Protein AF-A0A386PRX1-F1 (afdb_monomer)

Foldseek 3Di:
DFDFDDDDDDFDWFFWLAKDKDFPQVVLVVWKWKKKWFFDDDPDPVPQDDPWPLVLCQPQFLKEWADDRGIIMIIHTPPSDDQVVVVVSVTPRTDMDTDGVVVCVVVVQRVVLRLLRSVLQVRDSPDPPPDGGYHSPRKFWAFFDDPVPLFKTWTWIWGDDLGTFTDIWMKGQDDDDDFWKWDDDPSGRHTDTDDDPPPPDSDIIGTDDPDPDDDFAFQAFLPFLSSRCRHVLVVSVVSLVSSCVSCVSGMHIDTDTHGCVQKGFGFFPFFLVLLVQLLLVVQAQHEEEEEEPPPDPLSVVLLVLLQVQCPVSRHNYHYYYDNDFDFDHYEYEDADQVVVPPDPDDRPLPPFALRTQYDYDHPVRSDFDPDRHCSVGVVSSLSSLSSQLSNCLSVQFHDCSAPPLLLADQQKKKKAKDWDDDPPDIWIKIWIWGADSRGGIDIDIDTDNDPCPPPHPSVVLCLLLLCHPVQVVQFGMWMAGPVRWTKTKGQPSMFTRFQSVLSSQLSQQAHQADWDFLVVVLVLLVVLLVVDVVCPVPPLSVQLSVVSVVDPDRIDGLNVSLVSSVVSVQDLVDPNVVSSQVSCVVVVHSHGSDSSCFDPVNCSSVVQQRGKMKGQDDPSDDPFHDRPNHTDDKGKMKMWWHFNDPTDDSTGSDTITIMMIITPDDHDDPVNVVSFSSQQNGCSQPHRTGHPGGPVSVSSVVSCSNCVVVVSVD

Mean predicted aligned error: 9.99 Å

Nearest PDB structures (foldseek):
  9ixm-assembly1_B  TM=7.695E-01  e=9.327E-42  Lacticaseibacillus
  8u3k-assembly1_E  TM=7.433E-01  e=4.257E-29  Vibrio cholerae
  9ezy-assembly1_B  TM=7.375E-01  e=3.653E-28  Vibrio cholerae
  9bgk-assembly1_E  TM=6.971E-01  e=5.855E-28  Vibrio cholerae
  8u0j-assembly1_A  TM=7.115E-01  e=1.014E-21  Vibrio cholerae

Solvent-accessible surface area (backbone atoms only — not comparable to full-atom values): 40000 Å² total; per-residue (Å²): 137,86,83,78,82,86,82,86,85,76,96,68,62,46,35,31,42,25,74,40,74,53,73,35,62,69,53,39,64,71,47,35,45,39,35,37,38,37,52,61,89,67,96,50,75,90,68,56,65,78,82,72,70,47,70,81,52,69,82,59,55,48,28,13,19,23,74,55,79,56,37,36,40,38,43,30,45,54,81,73,71,55,66,70,63,62,53,71,65,64,56,83,67,45,48,72,43,77,54,56,72,77,61,40,56,79,38,52,37,50,45,53,35,26,52,49,16,25,56,28,32,68,62,49,96,83,58,90,73,83,82,78,52,34,17,67,77,38,55,31,37,45,75,49,71,78,64,80,48,95,49,44,40,54,29,37,37,49,51,44,67,76,13,58,38,80,43,79,46,37,29,25,58,70,96,80,85,95,67,72,40,29,40,68,60,92,90,44,30,30,57,36,73,61,83,66,87,81,67,86,61,100,73,39,34,31,82,42,65,96,62,94,70,80,83,80,69,40,28,40,36,67,84,40,41,70,49,17,52,44,8,54,50,34,39,52,48,50,52,45,51,56,39,31,73,74,38,36,83,37,38,32,65,43,65,34,64,40,69,60,94,52,54,49,73,45,76,60,87,46,38,62,64,65,45,47,56,27,48,35,66,68,44,40,72,39,60,37,38,36,25,66,75,67,73,41,75,63,54,50,56,39,51,54,49,51,38,52,47,49,43,73,74,20,65,66,33,48,53,43,82,37,97,59,92,53,82,41,43,32,40,34,37,36,70,59,75,71,73,47,65,90,49,101,58,90,47,78,87,73,66,55,47,64,55,23,32,71,43,79,41,42,70,93,66,58,76,75,64,95,64,87,47,64,92,77,25,68,62,58,50,51,50,54,30,53,44,54,53,48,46,25,59,41,67,32,34,53,59,59,71,75,46,56,69,89,59,59,63,54,63,39,39,41,37,39,80,48,77,47,79,58,96,87,47,77,45,34,34,41,30,37,36,39,35,50,100,80,32,38,46,50,77,48,79,48,79,38,92,53,70,59,41,79,84,39,72,66,19,44,57,36,32,65,68,38,47,47,63,94,46,54,92,30,57,72,38,37,36,25,41,91,86,63,48,51,38,35,36,28,57,64,69,33,33,54,37,48,50,51,64,67,54,49,52,40,29,54,34,32,30,47,81,44,62,54,46,42,70,54,55,47,51,54,51,53,53,48,32,68,73,40,66,94,46,50,86,38,65,42,62,51,51,35,46,51,57,53,74,70,45,92,54,70,52,44,36,41,49,58,50,45,50,46,32,45,76,34,73,39,38,56,87,40,71,67,29,39,52,52,27,54,48,29,58,75,65,68,47,92,45,34,81,44,59,55,71,67,41,77,91,43,46,71,49,43,40,58,59,37,28,32,40,35,28,65,75,57,79,92,60,85,80,83,34,51,28,96,90,37,81,46,87,61,44,64,38,33,35,34,42,24,34,46,62,96,63,68,68,55,65,36,72,64,75,32,55,32,32,38,41,38,32,73,66,77,74,91,45,72,68,56,53,49,55,51,49,50,30,17,40,37,40,72,80,34,69,43,26,44,41,91,54,50,53,67,56,58,53,43,52,50,51,45,69,60,49,58,63,64,66,71,80,111

Organism: NCBI:txid2304606

Radius of gyration: 29.53 Å; Cα contacts (8 Å, |Δi|>4): 1294; chains: 1; bounding box: 78×73×78 Å

pLDDT: mean 83.69, std 13.01, range [26.78, 97.88]

Secondary structure (DSSP, 8-state):
-PPPP---S---PEEEEEEEEEE-HHHHHHHEEEEEEEEP--S-GGG-S----GGGGTT--SEEEEEETTEEEEEEETTS--HHHHHTT--TTEEEEE--HHHHHTTHHHHHHHHHHHHHTT--TT----S---BSS--EEEE-S----TTEEEEEEEEESSSEEEEEEEEEE---SSSPEEE--TT-SSPEEE--TT---S--EEES-SSSSPP---SEE-S-HHHHHTSHHHHHHHHHHHHHHHHTTTEEEEEEEE-GGGEEEE-----HHHHHHHHHHHHTT-EEEEEESS-SHHHHHHHHHHHHHHHHHSTT-EEEEESS--SEEEEEEE--HHHHTTSSS--GGG---SSEEEEEEEGGG----SSS-GGG-HHHHHHHHHHHHHHHHHTTB--TTTS-GGG--SS-EEEEEEEEEETTEEEEEEEEEEE-TT-BEEEEEEEES-TTSTTSHHHHHHHHTT--GGGGGGEEEEEE-TT--EEEEEEEEEEEE--HHHHHHHHHHT-TT---BHHHHHHHHHHHHHH-GGGTT-HHHHHHHHHHHT-SSSB--HHHHHHHHHHTT--TTSHHHHHHHHHHHHTT-S--S---TTSGGGGGGGGGGBSEEEES--TT----EEETTEEE--EEEEEEE-B--SS--SEES---EEEEEEESSSPP-HHHHHHHHHHH--TTTSTTB--SS-THHHHHHHHHHHHTTGGG--

Structure (mmCIF, N/CA/C/O backbone):
data_AF-A0A386PRX1-F1
#
_entry.id   AF-A0A386PRX1-F1
#
loop_
_atom_site.group_PDB
_atom_site.id
_atom_site.type_symbol
_atom_site.label_atom_id
_atom_site.label_alt_id
_atom_site.label_comp_id
_atom_site.label_asym_id
_atom_site.label_entity_id
_atom_site.label_seq_id
_atom_site.pdbx_PDB_ins_code
_atom_site.Cartn_x
_atom_site.Cartn_y
_atom_site.Cartn_z
_atom_site.occupancy
_atom_site.B_iso_or_equiv
_atom_site.auth_seq_id
_atom_site.auth_comp_id
_atom_site.auth_asym_id
_atom_site.auth_atom_id
_atom_site.pdbx_PDB_model_num
ATOM 1 N N . MET A 1 1 ? -17.691 20.159 11.567 1.00 26.78 1 MET A N 1
ATOM 2 C CA . MET A 1 1 ? -17.408 20.959 10.356 1.00 26.78 1 MET A CA 1
ATOM 3 C C . MET A 1 1 ? -16.081 20.479 9.799 1.00 26.78 1 MET A C 1
ATOM 5 O O . MET A 1 1 ? -15.096 20.571 10.514 1.00 26.78 1 MET A O 1
ATOM 9 N N . MET A 1 2 ? -16.077 19.868 8.612 1.00 35.28 2 MET A N 1
ATOM 10 C CA . MET A 1 2 ? -14.844 19.505 7.901 1.00 35.28 2 MET A CA 1
ATOM 11 C C . MET A 1 2 ? -14.415 20.704 7.053 1.00 35.28 2 MET A C 1
ATOM 13 O O . MET A 1 2 ? -15.234 21.223 6.299 1.00 35.28 2 MET A O 1
ATOM 17 N N . GLU A 1 3 ? -13.169 21.149 7.203 1.00 28.06 3 GLU A N 1
ATOM 18 C CA . GLU A 1 3 ? -12.577 22.191 6.360 1.00 28.06 3 GLU A CA 1
ATOM 19 C C . GLU A 1 3 ? -12.130 21.588 5.023 1.00 28.06 3 GLU A C 1
ATOM 21 O O . GLU A 1 3 ? -11.358 20.627 4.985 1.00 28.06 3 GLU A O 1
ATOM 26 N N . ILE A 1 4 ? -12.623 22.165 3.928 1.00 34.59 4 ILE A N 1
ATOM 27 C CA . ILE A 1 4 ? -12.108 21.947 2.576 1.00 34.59 4 ILE A CA 1
ATOM 28 C C . ILE A 1 4 ? -10.874 22.845 2.446 1.00 34.59 4 ILE A C 1
ATOM 30 O O . ILE A 1 4 ? -10.971 24.056 2.634 1.00 34.59 4 ILE A O 1
ATOM 34 N N . LEU A 1 5 ? -9.704 22.258 2.189 1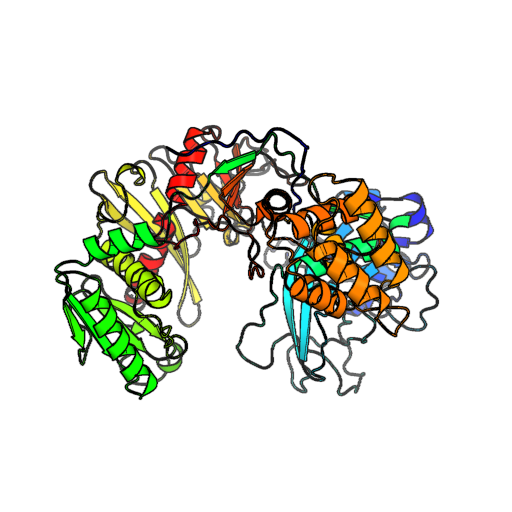.00 37.91 5 LEU A N 1
ATOM 35 C CA . LEU A 1 5 ? -8.481 23.027 1.957 1.00 37.91 5 LEU A CA 1
ATOM 36 C C . LEU A 1 5 ? -8.440 23.496 0.505 1.00 37.91 5 LEU A C 1
ATOM 38 O O . LEU A 1 5 ? -8.370 22.676 -0.407 1.00 37.91 5 LEU A O 1
ATOM 42 N N . ASP A 1 6 ? -8.419 24.811 0.322 1.00 35.78 6 ASP A N 1
ATOM 43 C CA . ASP A 1 6 ? -8.063 25.450 -0.939 1.00 35.78 6 ASP A CA 1
ATOM 44 C C . ASP A 1 6 ? -6.532 25.392 -1.104 1.00 35.78 6 ASP A C 1
ATOM 46 O O . ASP A 1 6 ? -5.780 25.972 -0.312 1.00 35.78 6 ASP A O 1
ATOM 50 N N . THR A 1 7 ? -6.046 24.614 -2.074 1.00 36.72 7 THR A N 1
ATOM 51 C CA . THR A 1 7 ? -4.611 24.471 -2.362 1.00 36.72 7 THR A CA 1
ATOM 52 C C . THR A 1 7 ? -4.261 25.168 -3.667 1.00 36.72 7 THR A C 1
ATOM 54 O O . THR A 1 7 ? -4.159 24.532 -4.715 1.00 36.72 7 THR A O 1
ATOM 57 N N . SER A 1 8 ? -4.025 26.475 -3.603 1.00 34.06 8 SER A N 1
ATOM 58 C CA . SER A 1 8 ? -3.390 27.202 -4.699 1.00 34.06 8 SER A CA 1
ATOM 59 C C . SER A 1 8 ? -1.865 27.010 -4.691 1.00 34.06 8 SER A C 1
ATOM 61 O O . SER A 1 8 ? -1.222 27.243 -3.666 1.00 34.06 8 SER A O 1
ATOM 63 N N . GLN A 1 9 ? -1.326 26.736 -5.885 1.00 33.34 9 GLN A N 1
ATOM 64 C CA . GLN A 1 9 ? 0.065 26.846 -6.368 1.00 33.34 9 GLN A CA 1
ATOM 65 C C . GLN A 1 9 ? 0.903 25.553 -6.506 1.00 33.34 9 GLN A C 1
ATOM 67 O O . GLN A 1 9 ? 1.313 24.927 -5.535 1.00 33.34 9 GLN A O 1
ATOM 72 N N . LYS A 1 10 ? 1.239 25.304 -7.789 1.00 37.50 10 LYS A N 1
ATOM 73 C CA . LYS A 1 10 ? 1.918 24.184 -8.475 1.00 37.50 10 LYS A CA 1
ATOM 74 C C . LYS A 1 10 ? 1.057 22.935 -8.701 1.00 37.50 10 LYS A C 1
ATOM 76 O O . LYS A 1 10 ? 0.736 22.199 -7.777 1.00 37.50 10 LYS A O 1
ATOM 81 N N . GLU A 1 11 ? 0.732 22.696 -9.976 1.00 44.12 11 GLU A N 1
ATOM 82 C CA . GLU A 1 11 ? 0.120 21.465 -10.495 1.00 44.12 11 GLU A CA 1
ATOM 83 C C . GLU A 1 11 ? 1.028 20.269 -10.189 1.00 44.12 11 GLU A C 1
ATOM 85 O O . GLU A 1 11 ? 1.936 19.901 -10.928 1.00 44.12 11 GLU A O 1
ATOM 90 N N . SER A 1 12 ? 0.832 19.696 -9.014 1.00 50.66 12 SER A N 1
ATOM 91 C CA . SER A 1 12 ? 1.494 18.482 -8.584 1.00 50.66 12 SER A CA 1
ATOM 92 C C . SER A 1 12 ? 0.599 17.309 -8.942 1.00 50.66 12 SER A C 1
ATOM 94 O O . SER A 1 12 ? -0.359 17.018 -8.222 1.00 50.66 12 SER A O 1
ATOM 96 N N . LEU A 1 13 ? 0.924 16.633 -10.037 1.00 64.31 13 LEU A N 1
ATOM 97 C CA . LEU A 1 13 ? 0.215 15.437 -10.467 1.00 64.31 13 LEU A CA 1
ATOM 98 C C . LEU A 1 13 ? 0.528 14.258 -9.529 1.00 64.31 13 LEU A C 1
ATOM 100 O O . LEU A 1 13 ? 1.659 14.095 -9.057 1.00 64.31 13 LEU A O 1
ATOM 104 N N . LYS A 1 14 ? -0.488 13.444 -9.224 1.00 77.00 14 LYS A N 1
ATOM 105 C CA . LYS A 1 14 ? -0.330 12.207 -8.441 1.00 77.00 14 LYS A CA 1
ATOM 106 C C . LYS A 1 14 ? -0.051 11.036 -9.366 1.00 77.00 14 LYS A C 1
ATOM 108 O O . LYS A 1 14 ? -0.708 10.903 -10.391 1.00 77.00 14 LYS A O 1
ATOM 113 N N . GLN A 1 15 ? 0.860 10.147 -8.989 1.00 87.38 15 GLN A N 1
ATOM 114 C CA . GLN A 1 15 ? 1.166 8.973 -9.803 1.00 87.38 15 GLN A CA 1
ATOM 115 C C . GLN A 1 15 ? 0.300 7.779 -9.397 1.00 87.38 15 GLN A C 1
ATOM 117 O O . GLN A 1 15 ? -0.017 7.586 -8.223 1.00 87.38 15 GLN A O 1
ATOM 122 N N . VAL A 1 16 ? -0.043 6.934 -10.364 1.00 90.38 16 VAL A N 1
ATOM 123 C CA . VAL A 1 16 ? -0.621 5.607 -10.117 1.00 90.38 16 VAL A CA 1
ATOM 124 C C . VAL A 1 16 ? 0.272 4.531 -10.704 1.00 90.38 16 VAL A C 1
ATOM 126 O O . VAL A 1 16 ? 1.013 4.766 -11.652 1.00 90.38 16 VAL A O 1
ATOM 129 N N . ASN A 1 17 ? 0.178 3.305 -10.194 1.00 90.88 17 ASN A N 1
ATOM 130 C CA . ASN A 1 17 ? 0.957 2.178 -10.719 1.00 90.88 17 ASN A CA 1
ATOM 131 C C . ASN A 1 17 ? 0.512 1.701 -12.120 1.00 90.88 17 ASN A C 1
ATOM 133 O O . ASN A 1 17 ? 0.857 0.592 -12.526 1.00 90.88 17 ASN A O 1
ATOM 137 N N . THR A 1 18 ? -0.258 2.487 -12.867 1.00 90.94 18 THR A N 1
ATOM 138 C CA . THR A 1 18 ? -0.569 2.221 -14.273 1.00 90.94 18 THR A CA 1
ATOM 139 C C . THR A 1 18 ? 0.564 2.774 -15.134 1.00 90.94 18 THR A C 1
ATOM 141 O O . THR A 1 18 ? 0.934 3.931 -14.998 1.00 90.94 18 THR A O 1
ATOM 144 N N . ILE A 1 19 ? 1.108 1.948 -16.026 1.00 90.88 19 ILE A N 1
ATOM 145 C CA . ILE A 1 19 ? 2.189 2.318 -16.939 1.00 90.88 19 ILE A CA 1
ATOM 146 C C . ILE A 1 19 ? 1.582 2.944 -18.180 1.00 90.88 19 ILE A C 1
ATOM 148 O O . ILE A 1 19 ? 0.677 2.326 -18.745 1.00 90.88 19 ILE A O 1
ATOM 152 N N . ASP A 1 20 ? 2.100 4.096 -18.592 1.00 91.00 20 ASP A N 1
ATOM 153 C CA . ASP A 1 20 ? 2.093 4.630 -19.949 1.00 91.00 20 ASP A CA 1
ATOM 154 C C . ASP A 1 20 ? 3.371 4.338 -20.716 1.00 91.00 20 ASP A C 1
ATOM 156 O O . ASP A 1 20 ? 4.402 4.053 -20.114 1.00 91.00 20 ASP A O 1
ATOM 160 N N . PHE A 1 21 ? 3.275 4.305 -22.045 1.00 92.75 21 PHE A N 1
ATOM 161 C CA . PHE A 1 21 ? 4.408 3.922 -22.870 1.00 92.75 21 PHE A CA 1
ATOM 162 C C . PHE A 1 21 ? 4.479 4.659 -24.204 1.00 92.75 21 PHE A C 1
ATOM 164 O O . PHE A 1 21 ? 3.464 4.905 -24.858 1.00 92.75 21 PHE A O 1
ATOM 171 N N . VAL A 1 22 ? 5.710 4.914 -24.642 1.00 94.81 22 VAL A N 1
ATOM 172 C CA . VAL A 1 22 ? 6.044 5.451 -25.967 1.00 94.81 22 VAL A CA 1
ATOM 173 C C . VAL A 1 22 ? 6.898 4.420 -26.694 1.00 94.81 22 VAL A C 1
ATOM 175 O O . VAL A 1 22 ? 7.862 3.917 -26.126 1.00 94.81 22 VAL A O 1
ATOM 178 N N . THR A 1 23 ? 6.545 4.062 -27.932 1.00 95.50 23 THR A N 1
ATOM 179 C CA . THR A 1 23 ? 7.269 3.040 -28.707 1.00 95.50 23 THR A CA 1
ATOM 180 C C . THR A 1 23 ? 7.968 3.617 -29.934 1.00 95.50 23 THR A C 1
ATOM 182 O O . THR A 1 23 ? 7.418 4.425 -30.680 1.00 95.50 23 THR A O 1
ATOM 185 N N . HIS A 1 24 ? 9.160 3.098 -30.208 1.00 96.56 24 HIS A N 1
ATOM 186 C CA . HIS A 1 24 ? 9.960 3.367 -31.397 1.00 96.56 24 HIS A CA 1
ATOM 187 C C . HIS A 1 24 ? 9.789 2.218 -32.404 1.00 96.56 24 HIS A C 1
ATOM 189 O O . HIS A 1 24 ? 10.675 1.382 -32.599 1.00 96.56 24 HIS A O 1
ATOM 195 N N . ASP A 1 25 ? 8.619 2.158 -33.045 1.00 96.38 25 ASP A N 1
ATOM 196 C CA . ASP A 1 25 ? 8.165 0.990 -33.818 1.00 96.38 25 ASP A CA 1
ATOM 197 C C . ASP A 1 25 ? 9.151 0.521 -34.896 1.00 96.38 25 ASP A C 1
ATOM 199 O O . ASP A 1 25 ? 9.326 -0.679 -35.096 1.00 96.38 25 ASP A O 1
ATOM 203 N N . GLN A 1 26 ? 9.814 1.449 -35.594 1.00 95.94 26 GLN A N 1
ATOM 204 C CA . GLN A 1 26 ? 10.796 1.102 -36.628 1.00 95.94 26 GLN A CA 1
ATOM 205 C C . GLN A 1 26 ? 11.999 0.346 -36.052 1.00 95.94 26 GLN A C 1
ATOM 207 O O . GLN A 1 26 ? 12.446 -0.629 -36.651 1.00 95.94 26 GLN A O 1
ATOM 212 N N . LYS A 1 27 ? 12.490 0.760 -34.877 1.00 94.62 27 LYS A N 1
ATOM 213 C CA . LYS A 1 27 ? 13.593 0.088 -34.177 1.00 94.62 27 LYS A CA 1
ATOM 214 C C . LYS A 1 27 ? 13.175 -1.275 -33.644 1.00 94.62 27 LYS A C 1
ATOM 216 O O . LYS A 1 27 ? 13.957 -2.216 -33.688 1.00 94.62 27 LYS A O 1
ATOM 221 N N . ILE A 1 28 ? 11.935 -1.402 -33.175 1.00 95.62 28 ILE A N 1
ATOM 222 C CA . ILE A 1 28 ? 11.399 -2.701 -32.759 1.00 95.62 28 ILE A CA 1
ATOM 223 C C . ILE A 1 28 ? 11.360 -3.655 -33.960 1.00 95.62 28 ILE A C 1
ATOM 225 O O . ILE A 1 28 ? 11.894 -4.754 -33.871 1.00 95.62 28 ILE A O 1
ATOM 229 N N . ARG A 1 29 ? 10.816 -3.220 -35.106 1.00 95.12 29 ARG A N 1
ATOM 230 C CA . ARG A 1 29 ? 10.740 -4.037 -36.335 1.00 95.12 29 ARG A CA 1
ATOM 231 C C . ARG A 1 29 ? 12.104 -4.395 -36.928 1.00 95.12 29 ARG A C 1
ATOM 233 O O . ARG A 1 29 ? 12.223 -5.415 -37.614 1.00 95.12 29 ARG A O 1
ATOM 240 N N . SER A 1 30 ? 13.118 -3.546 -36.748 1.00 94.25 30 SER A N 1
ATOM 241 C CA . SER A 1 30 ? 14.468 -3.839 -37.242 1.00 94.25 30 SER A CA 1
ATOM 242 C C . SER A 1 30 ? 15.157 -4.919 -36.418 1.00 94.25 30 SER A C 1
ATOM 244 O O . SER A 1 30 ? 15.890 -5.725 -36.983 1.00 94.25 30 SER A O 1
ATOM 246 N N . ASP A 1 31 ? 14.886 -4.958 -35.114 1.00 93.56 31 ASP A N 1
ATOM 247 C CA . ASP A 1 31 ? 15.698 -5.720 -34.165 1.00 93.56 31 ASP A CA 1
ATOM 248 C C . ASP A 1 31 ? 14.980 -6.943 -33.577 1.00 93.56 31 ASP A C 1
ATOM 250 O O . ASP A 1 31 ? 15.647 -7.834 -33.045 1.00 93.56 31 ASP A O 1
ATOM 254 N N . PHE A 1 32 ? 13.650 -7.017 -33.685 1.00 94.75 32 PHE A N 1
ATOM 255 C CA . PHE A 1 32 ? 12.841 -8.087 -33.107 1.00 94.75 32 PHE A CA 1
ATOM 256 C C . PHE A 1 32 ? 11.775 -8.620 -34.067 1.00 94.75 32 PHE A C 1
ATOM 258 O O . PHE A 1 32 ? 11.186 -7.869 -34.846 1.00 94.75 32 PHE A O 1
ATOM 265 N N . ASP A 1 33 ? 11.486 -9.912 -33.921 1.00 95.31 33 ASP A N 1
ATOM 266 C CA . ASP A 1 33 ? 10.294 -10.569 -34.453 1.00 95.31 33 ASP A CA 1
ATOM 267 C C . ASP A 1 33 ? 9.308 -10.831 -33.297 1.00 95.31 33 ASP A C 1
ATOM 269 O O . ASP A 1 33 ? 9.717 -11.106 -32.160 1.00 95.31 33 ASP A O 1
ATOM 273 N N . ILE A 1 34 ? 8.002 -10.718 -33.565 1.00 96.25 34 ILE A N 1
ATOM 274 C CA . ILE A 1 34 ? 6.941 -10.907 -32.564 1.00 96.25 34 ILE A CA 1
ATOM 275 C C . ILE A 1 34 ? 5.933 -11.934 -33.081 1.00 96.25 34 ILE A C 1
ATOM 277 O O . ILE A 1 34 ? 5.417 -11.812 -34.192 1.00 96.25 34 ILE A O 1
ATOM 281 N N . PHE A 1 35 ? 5.615 -12.921 -32.246 1.00 96.38 35 PHE A N 1
ATOM 282 C CA . PHE A 1 35 ? 4.674 -13.994 -32.563 1.00 96.38 35 PHE A CA 1
ATOM 283 C C . PHE A 1 35 ? 3.557 -14.082 -31.520 1.00 96.38 35 PHE A C 1
ATOM 285 O O . PHE A 1 35 ? 3.784 -13.868 -30.326 1.00 96.38 35 PHE A O 1
ATOM 292 N N . GLU A 1 36 ? 2.355 -14.432 -31.969 1.00 94.94 36 GLU A N 1
ATOM 293 C CA . GLU A 1 36 ? 1.206 -14.765 -31.126 1.00 94.94 36 GLU A CA 1
ATOM 294 C C . GLU A 1 36 ? 0.857 -16.245 -31.301 1.00 94.94 36 GLU A C 1
ATOM 296 O O . GLU A 1 36 ? 0.616 -16.709 -32.413 1.00 94.94 36 GLU A O 1
ATOM 301 N N . PHE A 1 37 ? 0.785 -16.967 -30.186 1.00 93.44 37 PHE A N 1
ATOM 302 C CA . PHE A 1 37 ? 0.158 -18.276 -30.079 1.00 93.44 37 PHE A CA 1
ATOM 303 C C . PHE A 1 37 ? -1.243 -18.069 -29.520 1.00 93.44 37 PHE A C 1
ATOM 305 O O . PHE A 1 37 ? -1.423 -17.823 -28.322 1.00 93.44 37 PHE A O 1
ATOM 312 N N . LYS A 1 38 ? -2.244 -18.159 -30.384 1.00 90.44 38 LYS A N 1
ATOM 313 C CA . LYS A 1 38 ? -3.640 -17.928 -30.036 1.00 90.44 38 LYS A CA 1
ATOM 314 C C . LYS A 1 38 ? -4.355 -19.251 -29.835 1.00 90.44 38 LYS A C 1
ATOM 316 O O . LYS A 1 38 ? -4.357 -20.098 -30.724 1.00 90.44 38 LYS A O 1
ATOM 321 N N . LYS A 1 39 ? -4.982 -19.425 -28.675 1.00 86.25 39 LYS A N 1
ATOM 322 C CA . LYS A 1 39 ? -5.733 -20.641 -28.373 1.00 86.25 39 LYS A CA 1
ATOM 323 C C . LYS A 1 39 ? -6.981 -20.745 -29.252 1.00 86.25 39 LYS A C 1
ATOM 325 O O . LYS A 1 39 ? -7.748 -19.785 -29.374 1.00 86.25 39 LYS A O 1
ATOM 330 N N . ASN A 1 40 ? -7.225 -21.928 -29.800 1.00 80.81 40 ASN A N 1
ATOM 331 C CA . ASN A 1 40 ? -8.460 -22.262 -30.496 1.00 80.81 40 ASN A CA 1
ATOM 332 C C . ASN A 1 40 ? -9.641 -22.227 -29.510 1.00 80.81 40 ASN A C 1
ATOM 334 O O . ASN A 1 40 ? -9.536 -22.668 -28.363 1.00 80.81 40 ASN A O 1
ATOM 338 N N . LYS A 1 41 ? -10.790 -21.683 -29.933 1.00 65.44 41 LYS A N 1
ATOM 339 C CA . LYS A 1 41 ? -11.983 -21.608 -29.073 1.00 65.44 41 LYS A CA 1
ATOM 340 C C . LYS A 1 41 ? -12.517 -23.018 -28.784 1.00 65.44 41 LYS A C 1
ATOM 342 O O . LYS A 1 41 ? -13.072 -23.661 -29.669 1.00 65.44 41 LYS A O 1
ATOM 347 N N . SER A 1 42 ? -12.395 -23.466 -27.535 1.00 59.28 42 SER A N 1
ATOM 348 C CA . SER A 1 42 ? -13.039 -24.685 -27.027 1.00 59.28 42 SER A CA 1
ATOM 349 C C . SER A 1 42 ? -14.523 -24.429 -26.723 1.00 59.28 42 SER A C 1
ATOM 351 O O . SER A 1 42 ? -14.874 -23.360 -26.226 1.00 59.28 42 SER A O 1
ATOM 353 N N . LYS A 1 43 ? -15.402 -25.412 -26.980 1.00 51.53 43 LYS A N 1
ATOM 354 C CA . LYS A 1 43 ? -16.812 -25.385 -26.523 1.00 51.53 43 LYS A CA 1
ATOM 355 C C . LYS A 1 43 ? -16.947 -25.598 -25.006 1.00 51.53 43 LYS A C 1
ATOM 357 O O . LYS A 1 43 ? -17.978 -25.265 -24.432 1.00 51.53 43 LYS A O 1
ATOM 362 N N . ASP A 1 44 ? -15.917 -26.149 -24.370 1.00 50.22 44 ASP A N 1
ATOM 363 C CA . ASP A 1 44 ? -15.860 -26.438 -22.938 1.00 50.22 44 ASP A CA 1
ATOM 364 C C . ASP A 1 44 ? -15.139 -25.308 -22.185 1.00 50.22 44 ASP A C 1
ATOM 366 O O . ASP A 1 44 ? -13.934 -25.099 -22.377 1.00 50.22 44 ASP A O 1
ATOM 370 N N . LYS A 1 45 ? -15.882 -24.602 -21.317 1.00 52.19 45 LYS A N 1
ATOM 371 C CA . LYS A 1 45 ? -15.393 -23.482 -20.492 1.00 52.19 45 LYS A CA 1
ATOM 372 C C . LYS A 1 45 ? -14.309 -23.903 -19.492 1.00 52.19 45 LYS A C 1
ATOM 374 O O . LYS A 1 45 ? -13.451 -23.095 -19.152 1.00 52.19 45 LYS A O 1
ATOM 379 N N . SER A 1 46 ? -14.296 -25.161 -19.039 1.00 45.12 46 SER A N 1
ATOM 380 C CA . SER A 1 46 ? -13.285 -25.660 -18.089 1.00 45.12 46 SER A CA 1
ATOM 381 C C . SER A 1 46 ? -11.885 -25.765 -18.714 1.00 45.12 46 SER A C 1
ATOM 383 O O . SER A 1 46 ? -10.875 -25.698 -18.012 1.00 45.12 46 SER A O 1
ATOM 385 N N . LYS A 1 47 ? -11.819 -25.829 -20.051 1.00 49.66 47 LYS A N 1
ATOM 386 C CA . LYS A 1 47 ? -10.587 -25.816 -20.848 1.00 49.66 47 LYS A CA 1
ATOM 387 C C . LYS A 1 47 ? -10.170 -24.410 -21.294 1.00 49.66 47 LYS A C 1
ATOM 389 O O . LYS A 1 47 ? -9.264 -24.295 -22.112 1.00 49.66 47 LYS A O 1
ATOM 394 N N . GLU A 1 48 ? -10.774 -23.329 -20.796 1.00 51.56 48 GLU A N 1
ATOM 395 C CA . GLU A 1 48 ? -10.409 -21.957 -21.200 1.00 51.56 48 GLU A CA 1
ATOM 396 C C . GLU A 1 48 ? -9.067 -21.468 -20.629 1.00 51.56 48 GLU A C 1
ATOM 398 O O . GLU A 1 48 ? -8.487 -20.519 -21.154 1.00 51.56 48 GLU A O 1
ATOM 403 N N . TYR A 1 49 ? -8.518 -22.123 -19.603 1.00 57.47 49 TYR A N 1
ATOM 404 C CA . TYR A 1 49 ? -7.227 -21.736 -19.030 1.00 57.47 49 TYR A CA 1
ATOM 405 C C . TYR A 1 49 ? -6.060 -22.007 -19.999 1.00 57.47 49 TYR A C 1
ATOM 407 O O . TYR A 1 49 ? -6.030 -23.019 -20.710 1.00 57.47 49 TYR A O 1
ATOM 415 N N . ILE A 1 50 ? -5.074 -21.100 -20.034 1.00 60.56 50 ILE A N 1
ATOM 416 C CA . ILE A 1 50 ? -3.825 -21.296 -20.787 1.00 60.56 50 ILE A CA 1
ATOM 417 C C . ILE A 1 50 ? -3.046 -22.434 -20.126 1.00 60.56 50 ILE A C 1
ATOM 419 O O . ILE A 1 50 ? -2.439 -22.247 -19.075 1.00 60.56 50 ILE A O 1
ATOM 423 N N . ASN A 1 51 ? -3.050 -23.600 -20.767 1.00 71.25 51 ASN A N 1
ATOM 424 C CA . ASN A 1 51 ? -2.140 -24.705 -20.481 1.00 71.25 51 ASN A CA 1
ATOM 425 C C . ASN A 1 51 ? -1.128 -24.810 -21.627 1.00 71.25 51 ASN A C 1
ATOM 427 O O . ASN A 1 51 ? -1.154 -25.752 -22.409 1.00 71.25 51 ASN A O 1
ATOM 431 N N . PHE A 1 52 ? -0.348 -23.748 -21.821 1.00 78.38 52 PHE A N 1
ATOM 432 C CA . PHE A 1 52 ? 0.629 -23.685 -22.903 1.00 78.38 52 PHE A CA 1
ATOM 433 C C . PHE A 1 52 ? 1.881 -24.494 -22.519 1.00 78.38 52 PHE A C 1
ATOM 435 O O . PHE A 1 52 ? 2.428 -24.241 -21.439 1.00 78.38 52 PHE A O 1
ATOM 442 N N . PRO A 1 53 ? 2.349 -25.433 -23.362 1.00 82.00 53 PRO A N 1
ATOM 443 C CA . PRO A 1 53 ? 3.525 -26.254 -23.081 1.00 82.00 53 PRO A CA 1
ATOM 444 C C . PRO A 1 53 ? 4.806 -25.446 -23.334 1.00 82.00 53 PRO A C 1
ATOM 446 O O . PRO A 1 53 ? 5.468 -25.579 -24.364 1.00 82.00 53 PRO A O 1
ATOM 449 N N . PHE A 1 54 ? 5.142 -24.552 -22.401 1.00 81.69 54 PHE A N 1
ATOM 450 C CA . PHE A 1 54 ? 6.300 -23.652 -22.496 1.00 81.69 54 PHE A CA 1
ATOM 451 C C . PHE A 1 54 ? 7.634 -24.388 -22.711 1.00 81.69 54 PHE A C 1
ATOM 453 O O . PHE A 1 54 ? 8.570 -23.808 -23.261 1.00 81.69 54 PHE A O 1
ATOM 460 N N . GLU A 1 55 ? 7.729 -25.661 -22.330 1.00 78.19 55 GLU A N 1
ATOM 461 C CA . GLU A 1 55 ? 8.857 -26.547 -22.621 1.00 78.19 55 GLU A CA 1
ATOM 462 C C . GLU A 1 55 ? 9.167 -26.664 -24.122 1.00 78.19 55 GLU A C 1
ATOM 464 O O . GLU A 1 55 ? 10.344 -26.759 -24.481 1.00 78.19 55 GLU A O 1
ATOM 469 N N . LYS A 1 56 ? 8.160 -26.556 -25.002 1.00 85.25 56 LYS A N 1
ATOM 470 C CA . LYS A 1 56 ? 8.350 -26.578 -26.463 1.00 85.25 56 LYS A CA 1
ATOM 471 C C . LYS A 1 56 ? 9.135 -25.366 -26.980 1.00 85.25 56 LYS A C 1
ATOM 473 O O . LYS A 1 56 ? 9.713 -25.430 -28.056 1.00 85.25 56 LYS A O 1
ATOM 478 N N . LEU A 1 57 ? 9.206 -24.277 -26.208 1.00 85.75 57 LEU A N 1
ATOM 479 C CA . LEU A 1 57 ? 9.980 -23.078 -26.552 1.00 85.75 57 LEU A CA 1
ATOM 480 C C . LEU A 1 57 ? 11.389 -23.071 -25.934 1.00 85.75 57 LEU A C 1
ATOM 482 O O . LEU A 1 57 ? 12.134 -22.113 -26.124 1.00 85.75 57 LEU A O 1
ATOM 486 N N . SER A 1 58 ? 11.777 -24.107 -25.183 1.00 78.75 58 SER A N 1
ATOM 487 C CA . SER A 1 58 ? 13.015 -24.107 -24.382 1.00 78.75 58 SER A CA 1
ATOM 488 C C . SER A 1 58 ? 14.317 -24.014 -25.197 1.00 78.75 58 SER A C 1
ATOM 490 O O . SER A 1 58 ? 15.346 -23.542 -24.688 1.00 78.75 58 SER A O 1
ATOM 492 N N . GLU A 1 59 ? 14.275 -24.416 -26.469 1.00 81.12 59 GLU A N 1
ATOM 493 C CA . GLU A 1 59 ? 15.402 -24.330 -27.404 1.00 81.12 59 GLU A CA 1
ATOM 494 C C . GLU A 1 59 ? 15.585 -22.922 -27.988 1.00 81.12 59 GLU A C 1
ATOM 496 O O . GLU A 1 59 ? 16.700 -22.546 -28.355 1.00 81.12 59 GLU A O 1
ATOM 501 N N . ILE A 1 60 ? 14.532 -22.098 -27.988 1.00 84.31 60 ILE A N 1
ATOM 502 C CA . ILE A 1 60 ? 14.574 -20.736 -28.521 1.00 84.31 60 ILE A CA 1
ATOM 503 C C . ILE A 1 60 ? 15.317 -19.845 -27.528 1.00 84.31 60 ILE A C 1
ATOM 505 O O . ILE A 1 60 ? 14.859 -19.599 -26.411 1.00 84.31 60 ILE A O 1
ATOM 509 N N . LYS A 1 61 ? 16.489 -19.353 -27.932 1.00 82.12 61 LYS A N 1
ATOM 510 C CA . LYS A 1 61 ? 17.294 -18.429 -27.121 1.00 82.12 61 LYS A CA 1
ATOM 511 C C . LYS A 1 61 ? 16.959 -16.973 -27.441 1.00 82.12 61 LYS A C 1
ATOM 513 O O . LYS A 1 61 ? 16.265 -16.698 -28.409 1.00 82.12 61 LYS A O 1
ATOM 518 N N . LYS A 1 62 ? 17.458 -16.025 -26.636 1.00 84.19 62 LYS A N 1
ATOM 519 C CA . LYS A 1 62 ? 17.266 -14.575 -26.843 1.00 84.19 62 LYS A CA 1
ATOM 520 C C . LYS A 1 62 ? 15.798 -14.184 -27.075 1.00 84.19 62 LYS A C 1
ATOM 522 O O . LYS A 1 62 ? 15.502 -13.313 -27.894 1.00 84.19 62 LYS A O 1
ATOM 527 N N . CYS A 1 63 ? 14.895 -14.836 -26.350 1.00 87.56 63 CYS A N 1
ATOM 528 C CA . CYS A 1 63 ? 13.474 -14.555 -26.410 1.00 87.56 63 CYS A CA 1
ATOM 529 C C . CYS A 1 63 ? 12.880 -14.260 -25.030 1.00 87.56 63 CYS A C 1
ATOM 531 O O . CYS A 1 63 ? 13.421 -14.645 -23.988 1.00 87.56 63 CYS A O 1
ATOM 533 N N . ALA A 1 64 ? 11.746 -13.576 -25.031 1.00 89.56 64 ALA A N 1
ATOM 534 C CA . ALA A 1 64 ? 10.894 -13.421 -23.868 1.00 89.56 64 ALA A CA 1
ATOM 535 C C . ALA A 1 64 ? 9.452 -13.743 -24.253 1.00 89.56 64 ALA A C 1
ATOM 537 O O . ALA A 1 64 ? 9.026 -13.467 -25.374 1.00 89.56 64 ALA A O 1
ATOM 538 N N . VAL A 1 65 ? 8.699 -14.311 -23.317 1.00 90.44 65 VAL A N 1
ATOM 539 C CA . VAL A 1 65 ? 7.279 -14.601 -23.491 1.00 90.44 65 VAL A CA 1
ATOM 540 C C . VAL A 1 65 ? 6.442 -13.861 -22.469 1.00 90.44 65 VAL A C 1
ATOM 542 O O . VAL A 1 65 ? 6.905 -13.460 -21.401 1.00 90.44 65 VAL A O 1
ATOM 545 N N . THR A 1 66 ? 5.165 -13.716 -22.770 1.00 90.06 66 THR A N 1
ATOM 546 C CA . THR A 1 66 ? 4.141 -13.421 -21.777 1.00 90.06 66 THR A CA 1
ATOM 547 C C . THR A 1 66 ? 2.845 -14.092 -22.187 1.00 90.06 66 THR A C 1
ATOM 549 O O . THR A 1 66 ? 2.629 -14.390 -23.359 1.00 90.06 66 THR A O 1
ATOM 552 N N . ASN A 1 67 ? 1.960 -14.324 -21.230 1.00 85.94 67 ASN A N 1
ATOM 553 C CA . ASN A 1 67 ? 0.670 -14.933 -21.484 1.00 85.94 67 ASN A CA 1
ATOM 554 C C . ASN A 1 67 ? -0.450 -14.106 -20.853 1.00 85.94 67 ASN A C 1
ATOM 556 O O . ASN A 1 67 ? -0.396 -13.740 -19.674 1.00 85.94 67 ASN A O 1
ATOM 560 N N . GLN A 1 68 ? -1.490 -13.833 -21.638 1.00 75.44 68 GLN A N 1
ATOM 561 C CA . GLN A 1 68 ? -2.701 -13.168 -21.169 1.00 75.44 68 GLN A CA 1
ATOM 562 C C . GLN A 1 68 ? -3.938 -13.737 -21.853 1.00 75.44 68 GLN A C 1
ATOM 564 O O . GLN A 1 68 ? -4.015 -13.823 -23.076 1.00 75.44 68 GLN A O 1
ATOM 569 N N . TYR A 1 69 ? -4.946 -14.060 -21.042 1.00 69.50 69 TYR A N 1
ATOM 570 C CA . TYR A 1 69 ? -6.235 -14.596 -21.482 1.00 69.50 69 TYR A CA 1
ATOM 571 C C . TYR A 1 69 ? -6.135 -15.885 -22.298 1.00 69.50 69 TYR A C 1
ATOM 573 O O . TYR A 1 69 ? -6.046 -16.941 -21.692 1.00 69.50 69 TYR A O 1
ATOM 581 N N . PHE A 1 70 ? -6.170 -15.798 -23.631 1.00 75.12 70 PHE A N 1
ATOM 582 C CA . PHE A 1 70 ? -6.135 -16.922 -24.574 1.00 75.12 70 PHE A CA 1
ATOM 583 C C . PHE A 1 70 ? -4.906 -16.883 -25.489 1.00 75.12 70 PHE A C 1
ATOM 585 O O . PHE A 1 70 ? -4.805 -17.702 -26.398 1.00 75.12 70 PHE A O 1
ATOM 592 N N . SER A 1 71 ? -3.990 -15.938 -25.266 1.00 87.75 71 SER A N 1
ATOM 593 C CA . SER A 1 71 ? -2.840 -15.720 -26.137 1.00 87.75 71 SER A CA 1
ATOM 594 C C . SER A 1 71 ? -1.535 -15.779 -25.351 1.00 87.75 71 SER A C 1
ATOM 596 O O . SER A 1 71 ? -1.430 -15.255 -24.233 1.00 87.75 71 SER A O 1
ATOM 598 N N . VAL A 1 72 ? -0.530 -16.404 -25.956 1.00 91.44 72 VAL A N 1
ATOM 599 C CA . VAL A 1 72 ? 0.872 -16.328 -25.537 1.00 91.44 72 VAL A CA 1
ATOM 600 C C . VAL A 1 72 ? 1.618 -15.518 -26.586 1.00 91.44 72 VAL A C 1
ATOM 602 O O . VAL A 1 72 ? 1.550 -15.823 -27.770 1.00 91.44 72 VAL A O 1
ATOM 605 N N . PHE A 1 73 ? 2.308 -14.472 -26.155 1.00 93.62 73 PHE A N 1
ATOM 606 C CA . PHE A 1 73 ? 3.106 -13.615 -27.021 1.00 93.62 73 PHE A CA 1
ATOM 607 C C . PHE A 1 73 ? 4.581 -13.917 -26.800 1.00 93.62 73 PHE A C 1
ATOM 609 O O . PHE A 1 73 ? 5.017 -14.049 -25.655 1.00 93.62 73 PHE A O 1
ATOM 616 N N . LEU A 1 74 ? 5.334 -14.003 -27.889 1.00 94.19 74 LEU A N 1
ATOM 617 C CA . LEU A 1 74 ? 6.774 -14.237 -27.920 1.00 94.19 74 LEU A CA 1
ATOM 618 C C . LEU A 1 74 ? 7.428 -13.049 -28.630 1.00 94.19 74 LEU A C 1
ATOM 620 O O . LEU A 1 74 ? 7.062 -12.744 -29.761 1.00 94.19 74 LEU A O 1
ATOM 624 N N . ILE A 1 75 ? 8.396 -12.402 -27.981 1.00 93.75 75 ILE A N 1
ATOM 625 C CA . ILE A 1 75 ? 9.332 -11.476 -28.627 1.00 93.75 75 ILE A CA 1
ATOM 626 C C . ILE A 1 75 ? 10.691 -12.153 -28.701 1.00 93.75 75 ILE A C 1
ATOM 628 O O . ILE A 1 75 ? 11.148 -12.774 -27.736 1.00 93.75 75 ILE A O 1
ATOM 632 N N . VAL A 1 76 ? 11.349 -12.035 -29.842 1.00 92.38 76 VAL A N 1
ATOM 633 C CA . VAL A 1 76 ? 12.649 -12.655 -30.067 1.00 92.38 76 VAL A CA 1
ATOM 634 C C . VAL A 1 76 ? 13.524 -11.730 -30.893 1.00 92.38 76 VAL A C 1
ATOM 636 O O . VAL A 1 76 ? 13.028 -10.992 -31.740 1.00 92.38 76 VAL A O 1
ATOM 639 N N . VAL A 1 77 ? 14.831 -11.737 -30.626 1.00 90.88 77 VAL A N 1
ATOM 640 C CA . VAL A 1 77 ? 15.791 -11.017 -31.473 1.00 90.88 77 VAL A CA 1
ATOM 641 C C . VAL A 1 77 ? 15.670 -11.521 -32.910 1.00 90.88 77 VAL A C 1
ATOM 643 O O . VAL A 1 77 ? 15.604 -12.730 -33.148 1.00 90.88 77 VAL A O 1
ATOM 646 N N . LYS A 1 78 ? 15.645 -10.585 -33.856 1.00 90.94 78 LYS A N 1
ATOM 647 C CA . LYS A 1 78 ? 15.367 -10.867 -35.259 1.00 90.94 78 LYS A CA 1
ATOM 648 C C . LYS A 1 78 ? 16.283 -11.947 -35.831 1.00 90.94 78 LYS A C 1
ATOM 650 O O . LYS A 1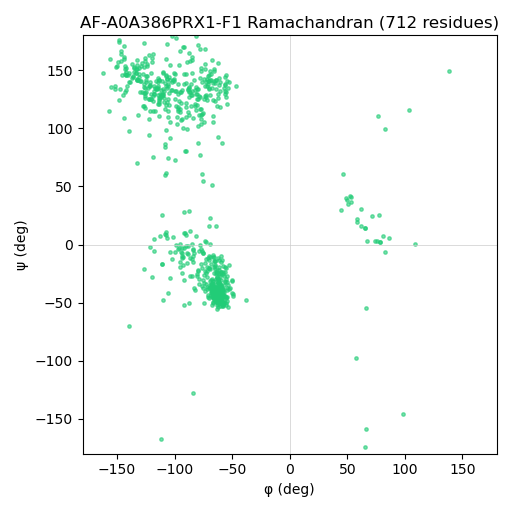 78 ? 17.498 -11.920 -35.617 1.00 90.94 78 LYS A O 1
ATOM 655 N N . GLY A 1 79 ? 15.691 -12.892 -36.558 1.00 87.25 79 GLY A N 1
ATOM 656 C CA . GLY A 1 79 ? 16.413 -13.979 -37.231 1.00 87.25 79 GLY A CA 1
ATOM 657 C C . GLY A 1 79 ? 16.848 -15.145 -36.334 1.00 87.25 79 GLY A C 1
ATOM 658 O O . GLY A 1 79 ? 17.484 -16.074 -36.823 1.00 87.25 79 GLY A O 1
ATOM 659 N N . VAL A 1 80 ? 16.514 -15.139 -35.039 1.00 89.19 80 VAL A N 1
ATOM 660 C CA . VAL A 1 80 ? 16.779 -16.283 -34.143 1.00 89.19 80 VAL A CA 1
ATOM 661 C C . VAL A 1 80 ? 15.819 -17.450 -34.391 1.00 89.19 80 VAL A C 1
ATOM 663 O O . VAL A 1 80 ? 16.191 -18.606 -34.214 1.00 89.19 80 VAL A O 1
ATOM 666 N N . THR A 1 81 ? 14.580 -17.161 -34.775 1.00 92.62 81 THR A N 1
ATOM 667 C CA . THR A 1 81 ? 13.574 -18.154 -35.168 1.00 92.62 81 THR A CA 1
ATOM 668 C C . THR A 1 81 ? 12.655 -17.533 -36.220 1.00 92.62 81 THR A C 1
ATOM 670 O O . THR A 1 81 ? 12.792 -16.354 -36.544 1.00 92.62 81 THR A O 1
ATOM 673 N N . ASN A 1 82 ? 11.746 -18.319 -36.786 1.00 94.31 82 ASN A N 1
ATOM 674 C CA . ASN A 1 82 ? 10.803 -17.879 -37.806 1.00 94.31 82 ASN A CA 1
ATOM 675 C C . ASN A 1 82 ? 9.448 -18.574 -37.622 1.00 94.31 82 ASN A C 1
ATOM 677 O O . ASN A 1 82 ? 9.306 -19.490 -36.811 1.00 94.31 82 ASN A O 1
ATOM 681 N N . LEU A 1 83 ? 8.444 -18.116 -38.372 1.00 95.25 83 LEU A N 1
ATOM 682 C CA . LEU A 1 83 ? 7.085 -18.639 -38.267 1.00 95.25 83 LEU A CA 1
ATOM 683 C C . LEU A 1 83 ? 7.016 -20.141 -38.579 1.00 95.25 83 LEU A C 1
ATOM 685 O O . LEU A 1 83 ? 6.369 -20.869 -37.831 1.00 95.25 83 LEU A O 1
ATOM 689 N N . ASP A 1 84 ? 7.717 -20.596 -39.618 1.00 94.81 84 ASP A N 1
ATOM 690 C CA . ASP A 1 84 ? 7.693 -21.994 -40.066 1.00 94.81 84 ASP A CA 1
ATOM 691 C C . ASP A 1 84 ? 8.211 -22.944 -38.978 1.00 94.81 84 ASP A C 1
ATOM 693 O O . ASP A 1 84 ? 7.584 -23.959 -38.678 1.00 94.81 84 ASP A O 1
ATOM 697 N N . TYR A 1 85 ? 9.313 -22.578 -38.316 1.00 94.88 85 TYR A N 1
ATOM 698 C CA . TYR A 1 85 ? 9.850 -23.326 -37.181 1.00 94.88 85 TYR A CA 1
ATOM 699 C C . TYR A 1 85 ? 8.834 -23.413 -36.037 1.00 94.88 85 TYR A C 1
ATOM 701 O O . TYR A 1 85 ? 8.605 -24.492 -35.495 1.00 94.88 85 TYR A O 1
ATOM 709 N N . LEU A 1 86 ? 8.205 -22.290 -35.671 1.00 94.50 86 LEU A N 1
ATOM 710 C CA . LEU A 1 86 ? 7.244 -22.258 -34.564 1.00 94.50 86 LEU A CA 1
ATOM 711 C C . LEU A 1 86 ? 5.964 -23.038 -34.878 1.00 94.50 86 LEU A C 1
ATOM 713 O O . LEU A 1 86 ? 5.397 -23.656 -33.979 1.00 94.50 86 LEU A O 1
ATOM 717 N N . GLN A 1 87 ? 5.518 -23.030 -36.135 1.00 92.50 87 GLN A N 1
ATOM 718 C CA . GLN A 1 87 ? 4.401 -23.855 -36.596 1.00 92.50 87 GLN A CA 1
ATOM 719 C C . GLN A 1 87 ? 4.761 -25.347 -36.566 1.00 92.50 87 GLN A C 1
ATOM 721 O O . GLN A 1 87 ? 3.940 -26.156 -36.138 1.00 92.50 87 GLN A O 1
ATOM 726 N N . GLY A 1 88 ? 6.006 -25.697 -36.905 1.00 91.81 88 GLY A N 1
ATOM 727 C CA . GLY A 1 88 ? 6.535 -27.061 -36.821 1.00 91.81 88 GLY A CA 1
ATOM 728 C C . GLY A 1 88 ? 6.669 -27.628 -35.400 1.00 91.81 88 GLY A C 1
ATOM 729 O O . GLY A 1 88 ? 6.881 -28.827 -35.251 1.00 91.81 88 GLY A O 1
ATOM 730 N N . LEU A 1 89 ? 6.515 -26.815 -34.345 1.00 89.31 89 LEU A N 1
ATOM 731 C CA . LEU A 1 89 ? 6.461 -27.310 -32.959 1.00 89.31 89 LEU A CA 1
ATOM 732 C C . LEU A 1 89 ? 5.141 -28.028 -32.624 1.00 89.31 89 LEU A C 1
ATOM 734 O O . LEU A 1 89 ? 5.052 -28.648 -31.557 1.00 89.31 89 LEU A O 1
ATOM 738 N N . GLU A 1 90 ? 4.123 -27.906 -33.487 1.00 82.81 90 GLU A N 1
ATOM 739 C CA . GLU A 1 90 ? 2.808 -28.555 -33.370 1.00 82.81 90 GLU A CA 1
ATOM 740 C C . GLU A 1 90 ? 2.224 -28.422 -31.954 1.00 82.81 90 GLU A C 1
ATOM 742 O O . GLU A 1 90 ? 2.060 -29.385 -31.202 1.00 82.81 90 GLU A O 1
ATOM 747 N N . ILE A 1 91 ? 2.013 -27.183 -31.510 1.00 85.75 91 ILE A N 1
ATOM 748 C CA . ILE A 1 91 ? 1.466 -26.917 -30.177 1.00 85.75 91 ILE A CA 1
ATOM 749 C C . ILE A 1 91 ? -0.052 -27.123 -30.205 1.00 85.75 91 ILE A C 1
ATOM 751 O O . ILE A 1 91 ? -0.785 -26.243 -30.656 1.00 85.75 91 ILE A O 1
ATOM 755 N N . ASP A 1 92 ? -0.508 -28.272 -29.698 1.00 81.62 92 ASP A N 1
ATOM 756 C CA . ASP A 1 92 ? -1.927 -28.634 -29.605 1.00 81.62 92 ASP A CA 1
ATOM 757 C C . ASP A 1 92 ? -2.784 -27.489 -29.046 1.00 81.62 92 ASP A C 1
ATOM 759 O O . ASP A 1 92 ? -2.414 -26.840 -28.068 1.00 81.62 92 ASP A O 1
ATOM 763 N N . ASP A 1 93 ? -3.948 -27.260 -29.657 1.00 84.75 93 ASP A N 1
ATOM 764 C CA . ASP A 1 93 ? -4.905 -26.189 -29.340 1.00 84.75 93 ASP A CA 1
ATOM 765 C C . ASP A 1 93 ? -4.450 -24.742 -29.620 1.00 84.75 93 ASP A C 1
ATOM 767 O O . ASP A 1 93 ? -5.230 -23.825 -29.347 1.00 84.75 93 ASP A O 1
ATOM 771 N N . TYR A 1 94 ? -3.261 -24.492 -30.184 1.00 88.50 94 TYR A N 1
ATOM 772 C CA . TYR A 1 94 ? -2.794 -23.134 -30.503 1.00 88.50 94 TYR A CA 1
ATOM 773 C C . TYR A 1 94 ? -2.478 -22.939 -31.987 1.00 88.50 94 TYR A C 1
ATOM 775 O O . TYR A 1 94 ? -1.823 -23.755 -32.627 1.00 88.50 94 TYR A O 1
ATOM 783 N N . GLN A 1 95 ? -2.895 -21.790 -32.518 1.00 90.94 95 GLN A N 1
ATOM 784 C CA . GLN A 1 95 ? -2.479 -21.293 -33.825 1.00 90.94 95 GLN A CA 1
ATOM 785 C C . GLN A 1 95 ? -1.379 -20.244 -33.651 1.00 90.94 95 GLN A C 1
ATOM 787 O O . GLN A 1 95 ? -1.529 -19.325 -32.845 1.00 90.94 95 GLN A O 1
ATOM 792 N N . VAL A 1 96 ? -0.294 -20.367 -34.418 1.00 94.44 96 VAL A N 1
ATOM 793 C CA . VAL A 1 96 ? 0.839 -19.430 -34.378 1.00 94.44 96 VAL A CA 1
ATOM 794 C C . VAL A 1 96 ? 0.798 -18.48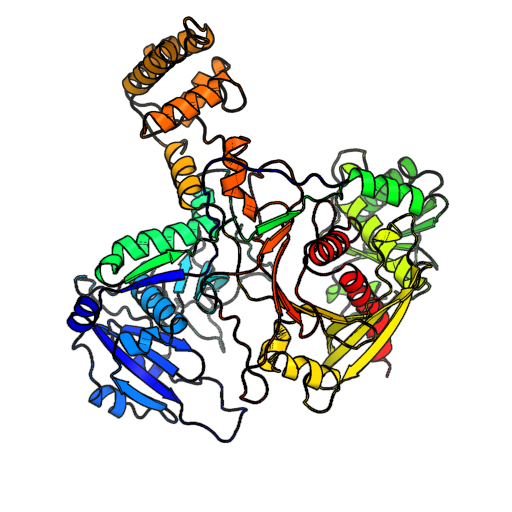6 -35.572 1.00 94.44 96 VAL A C 1
ATOM 796 O O . VAL A 1 96 ? 0.650 -18.930 -36.714 1.00 94.44 96 VAL A O 1
ATOM 799 N N . SER A 1 97 ? 0.978 -17.194 -35.315 1.00 94.94 97 SER A N 1
ATOM 800 C CA . SER A 1 97 ? 1.102 -16.157 -36.342 1.00 94.94 97 SER A CA 1
ATOM 801 C C . SER A 1 97 ? 2.170 -15.130 -35.979 1.00 94.94 97 SER A C 1
ATOM 803 O O . SER A 1 97 ? 2.343 -14.795 -34.808 1.00 94.94 97 SER A O 1
ATOM 805 N N . SER A 1 98 ? 2.848 -14.583 -36.989 1.00 96.06 98 SER A N 1
ATOM 806 C CA . SER A 1 98 ? 3.637 -13.357 -36.829 1.00 96.06 98 SER A CA 1
ATOM 807 C C . SER A 1 98 ? 2.691 -12.170 -36.650 1.00 96.06 98 SER A C 1
ATOM 809 O O . SER A 1 98 ? 1.691 -12.079 -37.362 1.00 96.06 98 SER A O 1
ATOM 811 N N . ILE A 1 99 ? 3.010 -11.258 -35.735 1.00 95.50 99 ILE A N 1
ATOM 812 C CA . ILE A 1 99 ? 2.221 -10.042 -35.495 1.00 95.50 99 ILE A CA 1
ATOM 813 C C . ILE A 1 99 ? 3.103 -8.794 -35.530 1.00 95.50 99 ILE A C 1
ATOM 815 O O . ILE A 1 99 ? 4.307 -8.859 -35.285 1.00 95.50 99 ILE A O 1
ATOM 819 N N . ASP A 1 100 ? 2.492 -7.645 -35.808 1.00 94.12 100 ASP A N 1
ATOM 820 C CA . ASP A 1 100 ? 3.170 -6.353 -35.742 1.00 94.12 100 ASP A CA 1
ATOM 821 C C . ASP A 1 100 ? 3.074 -5.731 -34.337 1.00 94.12 100 ASP A C 1
ATOM 823 O O . ASP A 1 100 ? 2.146 -6.000 -33.565 1.00 94.12 100 ASP A O 1
ATOM 827 N N . ILE A 1 101 ? 4.002 -4.826 -34.011 1.00 94.50 101 ILE A N 1
ATOM 828 C CA . ILE A 1 101 ? 3.970 -4.069 -32.753 1.00 94.50 101 ILE A CA 1
ATOM 829 C C . ILE A 1 101 ? 2.654 -3.293 -32.568 1.00 94.50 101 ILE A C 1
ATOM 831 O O . ILE A 1 101 ? 2.167 -3.176 -31.443 1.00 94.50 101 ILE A O 1
ATOM 835 N N . ASN A 1 102 ? 2.026 -2.816 -33.646 1.00 93.94 102 ASN A N 1
ATOM 836 C CA . ASN A 1 102 ? 0.741 -2.117 -33.574 1.00 93.94 102 ASN A CA 1
ATOM 837 C C . ASN A 1 102 ? -0.414 -3.020 -33.131 1.00 93.94 102 ASN A C 1
ATOM 839 O O . ASN A 1 102 ? -1.329 -2.550 -32.450 1.00 93.94 102 ASN A O 1
ATOM 843 N N . ASP A 1 103 ? -0.370 -4.310 -33.458 1.00 92.38 103 ASP A N 1
ATOM 844 C CA . ASP A 1 103 ? -1.346 -5.271 -32.948 1.00 92.38 103 ASP A CA 1
ATOM 845 C C . ASP A 1 103 ? -1.082 -5.580 -31.476 1.00 92.38 103 ASP A C 1
ATOM 847 O O . ASP A 1 103 ? -2.012 -5.581 -30.668 1.00 92.38 103 ASP A O 1
ATOM 851 N N . LEU A 1 104 ? 0.190 -5.713 -31.089 1.00 91.56 104 LEU A N 1
ATOM 852 C CA . LEU A 1 104 ? 0.566 -5.914 -29.690 1.00 91.56 104 LEU A CA 1
ATOM 853 C C . LEU A 1 104 ? 0.155 -4.728 -28.793 1.00 91.56 104 LEU A C 1
ATOM 855 O O . LEU A 1 104 ? -0.253 -4.949 -27.653 1.00 91.56 104 LEU A O 1
ATOM 859 N N . LYS A 1 105 ? 0.168 -3.481 -29.293 1.00 91.94 105 LYS A N 1
ATOM 860 C CA . LYS A 1 105 ? -0.313 -2.290 -28.553 1.00 91.94 105 LYS A CA 1
ATOM 861 C C . LYS A 1 105 ? -1.783 -2.382 -28.138 1.00 91.94 105 LYS A C 1
ATOM 863 O O . LYS A 1 105 ? -2.144 -1.867 -27.079 1.00 91.94 105 LYS A O 1
ATOM 868 N N . LYS A 1 106 ? -2.623 -3.080 -28.915 1.00 88.31 106 LYS A N 1
ATOM 869 C CA . LYS A 1 106 ? -4.030 -3.358 -28.554 1.00 88.31 106 LYS A CA 1
ATOM 870 C C . LYS A 1 106 ? -4.123 -4.254 -27.311 1.00 88.31 106 LYS A C 1
ATOM 872 O O . LYS A 1 106 ? -5.124 -4.235 -26.599 1.00 88.31 106 LYS A O 1
ATOM 877 N N . HIS A 1 107 ? -3.049 -4.982 -27.007 1.00 88.56 107 HIS A N 1
ATOM 878 C CA . HIS A 1 107 ? -2.861 -5.807 -25.821 1.00 88.56 107 HIS A CA 1
ATOM 879 C C . HIS A 1 107 ? -1.839 -5.168 -24.869 1.00 88.56 107 HIS A C 1
ATOM 881 O O . HIS A 1 107 ? -0.827 -5.784 -24.537 1.00 88.56 107 HIS A O 1
ATOM 887 N N . ARG A 1 108 ? -2.115 -3.941 -24.393 1.00 89.31 108 ARG A N 1
ATOM 888 C CA . ARG A 1 108 ? -1.244 -3.158 -23.485 1.00 89.31 108 ARG A CA 1
ATOM 889 C C . ARG A 1 108 ? -0.551 -4.004 -22.427 1.00 89.31 108 ARG A C 1
ATOM 891 O O . ARG A 1 108 ? 0.647 -3.870 -22.209 1.00 89.31 108 ARG A O 1
ATOM 898 N N . ALA A 1 109 ? -1.299 -4.873 -21.760 1.00 89.81 109 ALA A N 1
ATOM 899 C CA . ALA A 1 109 ? -0.739 -5.618 -20.658 1.00 89.81 109 ALA A CA 1
ATOM 900 C C . ALA A 1 109 ? 0.198 -6.756 -21.103 1.00 89.81 109 ALA A C 1
ATOM 902 O O . ALA A 1 109 ? 1.179 -7.024 -20.411 1.00 89.81 109 ALA A O 1
ATOM 903 N N . SER A 1 110 ? -0.027 -7.361 -22.271 1.00 91.81 110 SER A N 1
ATOM 904 C CA . SER A 1 110 ? 0.954 -8.242 -22.909 1.00 91.81 110 SER A CA 1
ATOM 905 C C . SER A 1 110 ? 2.192 -7.453 -23.325 1.00 91.81 110 SER A C 1
ATOM 907 O O . SER A 1 110 ? 3.295 -7.851 -22.980 1.00 91.81 110 SER A O 1
ATOM 909 N N . LEU A 1 111 ? 2.025 -6.301 -23.981 1.00 93.94 111 LEU A N 1
ATOM 910 C CA . LEU A 1 111 ? 3.138 -5.448 -24.404 1.00 93.94 111 LEU A CA 1
ATOM 911 C C . LEU A 1 111 ? 4.064 -5.097 -23.231 1.00 93.94 111 LEU A C 1
ATOM 913 O O . LEU A 1 111 ? 5.259 -5.380 -23.279 1.00 93.94 111 LEU A O 1
ATOM 917 N N . VAL A 1 112 ? 3.500 -4.561 -22.145 1.00 93.75 112 VAL A N 1
ATOM 918 C CA . VAL A 1 112 ? 4.272 -4.166 -20.959 1.00 93.75 112 VAL A CA 1
ATOM 919 C C . VAL A 1 112 ? 5.003 -5.363 -20.348 1.00 93.75 112 VAL A C 1
ATOM 921 O O . VAL A 1 112 ? 6.208 -5.295 -20.124 1.00 93.75 112 VAL A O 1
ATOM 924 N N . ASN A 1 113 ? 4.309 -6.482 -20.108 1.00 92.75 113 ASN A N 1
ATOM 925 C CA . ASN A 1 113 ? 4.947 -7.663 -19.517 1.00 92.75 113 ASN A CA 1
ATOM 926 C C . ASN A 1 113 ? 6.039 -8.249 -20.416 1.00 92.75 113 ASN A C 1
ATOM 928 O O . ASN A 1 113 ? 7.071 -8.678 -19.912 1.00 92.75 113 ASN A O 1
ATOM 932 N N . LEU A 1 114 ? 5.828 -8.267 -21.732 1.00 92.75 114 LEU A N 1
ATOM 933 C CA . LEU A 1 114 ? 6.770 -8.835 -22.688 1.00 92.75 114 LEU A CA 1
ATOM 934 C C . LEU A 1 114 ? 8.099 -8.072 -22.678 1.00 92.75 114 LEU A C 1
ATOM 936 O O . LEU A 1 114 ? 9.160 -8.687 -22.581 1.00 92.75 114 LEU A O 1
ATOM 940 N N . PHE A 1 115 ? 8.041 -6.738 -22.685 1.00 93.56 115 PHE A N 1
ATOM 941 C CA . PHE A 1 115 ? 9.238 -5.903 -22.593 1.00 93.56 115 PHE A CA 1
ATOM 942 C C . PHE A 1 115 ? 9.866 -5.916 -21.194 1.00 93.56 115 PHE A C 1
ATOM 944 O O . PHE A 1 115 ? 11.091 -5.969 -21.097 1.00 93.56 115 PHE A O 1
ATOM 951 N N . LEU A 1 116 ? 9.079 -5.963 -20.110 1.00 91.62 116 LEU A N 1
ATOM 952 C CA . LEU A 1 116 ? 9.627 -6.190 -18.764 1.00 91.62 116 LEU A CA 1
ATOM 953 C C . LEU A 1 116 ? 10.401 -7.515 -18.701 1.00 91.62 116 LEU A C 1
ATOM 955 O O . LEU A 1 116 ? 11.513 -7.560 -18.183 1.00 91.62 116 LEU A O 1
ATOM 959 N N . ASN A 1 117 ? 9.859 -8.585 -19.280 1.00 89.62 117 ASN A N 1
ATOM 960 C CA . ASN A 1 117 ? 10.519 -9.889 -19.332 1.00 89.62 117 ASN A CA 1
ATOM 961 C C . ASN A 1 117 ? 11.785 -9.869 -20.201 1.00 89.62 117 ASN A C 1
ATOM 963 O O . ASN A 1 117 ? 12.762 -10.545 -19.864 1.00 89.62 117 ASN A O 1
ATOM 967 N N . LEU A 1 118 ? 11.797 -9.080 -21.280 1.00 88.44 118 LEU A N 1
ATOM 968 C CA . LEU A 1 118 ? 12.982 -8.844 -22.107 1.00 88.44 118 LEU A CA 1
ATOM 969 C C . LEU A 1 118 ? 14.089 -8.133 -21.307 1.00 88.44 118 LEU A C 1
ATOM 971 O O . LEU A 1 118 ? 15.229 -8.607 -21.290 1.00 88.44 118 LEU A O 1
ATOM 975 N N . TYR A 1 119 ? 13.731 -7.068 -20.577 1.00 87.69 119 TYR A N 1
ATOM 976 C CA . TYR A 1 119 ? 14.618 -6.354 -19.651 1.00 87.69 119 TYR A CA 1
ATOM 977 C C . TYR A 1 119 ? 15.178 -7.287 -18.574 1.00 87.69 119 TYR A C 1
ATOM 979 O O . TYR A 1 119 ? 16.393 -7.406 -18.427 1.00 87.69 119 TYR A O 1
ATOM 987 N N . GLY A 1 120 ? 14.313 -8.021 -17.869 1.00 81.44 120 GLY A N 1
ATOM 988 C CA . GLY A 1 120 ? 14.736 -8.904 -16.781 1.00 81.44 120 GLY A CA 1
ATOM 989 C C . GLY A 1 120 ? 15.631 -10.062 -17.236 1.00 81.44 120 GLY A C 1
ATOM 990 O O . GLY A 1 120 ? 16.452 -10.559 -16.462 1.00 81.44 120 GLY A O 1
ATOM 991 N N . SER A 1 121 ? 15.520 -10.460 -18.505 1.00 77.12 121 SER A N 1
ATOM 992 C CA . SER A 1 121 ? 16.390 -11.465 -19.131 1.00 77.12 121 SER A CA 1
ATOM 993 C C . SER A 1 121 ? 17.707 -10.895 -19.666 1.00 77.12 121 SER A C 1
ATOM 995 O O . SER A 1 121 ? 18.536 -11.666 -20.156 1.00 77.12 121 SER A O 1
ATOM 997 N N . LYS A 1 122 ? 17.891 -9.566 -19.606 1.00 76.56 122 LYS A N 1
ATOM 998 C CA . LYS A 1 122 ? 19.017 -8.822 -20.194 1.00 76.56 122 LYS A CA 1
ATOM 999 C C . LYS A 1 122 ? 19.223 -9.123 -21.685 1.00 76.56 122 LYS A C 1
ATOM 1001 O O . LYS A 1 122 ? 20.352 -9.206 -22.163 1.00 76.56 122 LYS A O 1
ATOM 1006 N N . ILE A 1 123 ? 18.134 -9.317 -22.429 1.00 69.19 123 ILE A N 1
ATOM 1007 C CA . ILE A 1 123 ? 18.193 -9.642 -23.859 1.00 69.19 123 ILE A CA 1
ATOM 1008 C C . ILE A 1 123 ? 18.200 -8.334 -24.647 1.00 69.19 123 ILE A C 1
ATOM 1010 O O . ILE A 1 123 ? 17.155 -7.730 -24.875 1.00 69.19 123 ILE A O 1
ATOM 1014 N N . LEU A 1 124 ? 19.384 -7.905 -25.084 1.00 66.25 124 LEU A N 1
ATOM 1015 C CA . LEU A 1 124 ? 19.546 -6.761 -25.982 1.00 66.25 124 LEU A CA 1
ATOM 1016 C C . LEU A 1 124 ? 20.270 -7.189 -27.267 1.00 66.25 124 LEU A C 1
ATOM 1018 O O . LEU A 1 124 ? 21.265 -7.916 -27.177 1.00 66.25 124 LEU A O 1
ATOM 1022 N N . PRO A 1 125 ? 19.872 -6.690 -28.454 1.00 57.53 125 PRO A N 1
ATOM 1023 C CA . PRO A 1 125 ? 20.515 -7.042 -29.726 1.00 57.53 125 PRO A CA 1
ATOM 1024 C C . PRO A 1 125 ? 22.034 -6.808 -29.753 1.00 57.53 125 PRO A C 1
ATOM 1026 O O . PRO A 1 125 ? 22.756 -7.510 -30.452 1.00 57.53 125 PRO A O 1
ATOM 1029 N N . GLN A 1 126 ? 22.530 -5.855 -28.952 1.00 55.12 126 GLN A N 1
ATOM 1030 C CA . GLN A 1 126 ? 23.946 -5.467 -28.903 1.00 55.12 126 GLN A CA 1
ATOM 1031 C C . GLN A 1 126 ? 24.751 -6.128 -27.771 1.00 55.12 126 GLN A C 1
ATOM 1033 O O . GLN A 1 126 ? 25.965 -5.947 -27.685 1.00 55.12 126 GLN A O 1
ATOM 1038 N N . THR A 1 127 ? 24.113 -6.914 -26.898 1.00 55.47 127 THR A N 1
ATOM 1039 C CA . THR A 1 127 ? 24.826 -7.578 -25.797 1.00 55.47 127 THR A CA 1
ATOM 1040 C C . THR A 1 127 ? 25.594 -8.807 -26.287 1.00 55.47 127 THR A C 1
ATOM 1042 O O . THR A 1 127 ? 25.007 -9.805 -26.707 1.00 55.47 127 THR A O 1
ATOM 1045 N N . LYS A 1 128 ? 26.931 -8.772 -26.173 1.00 48.00 128 LYS A N 1
ATOM 1046 C CA . LYS A 1 128 ? 27.800 -9.964 -26.229 1.00 48.00 128 LYS A CA 1
ATOM 1047 C C . LYS A 1 128 ? 27.697 -10.754 -24.914 1.00 48.00 128 LYS A C 1
ATOM 1049 O O . LYS A 1 128 ? 28.702 -10.995 -24.257 1.00 48.00 128 LYS A O 1
ATOM 1054 N N . ILE A 1 129 ? 26.493 -11.137 -24.493 1.00 49.09 129 ILE A N 1
ATOM 1055 C CA . ILE A 1 129 ? 26.346 -12.100 -23.396 1.00 49.09 129 ILE A CA 1
ATOM 1056 C C . ILE A 1 129 ? 26.315 -13.490 -24.022 1.00 49.09 129 ILE A C 1
ATOM 1058 O O . ILE A 1 129 ? 25.400 -13.874 -24.754 1.00 49.09 129 ILE A O 1
ATOM 1062 N N . SER A 1 130 ? 27.398 -14.221 -23.781 1.00 44.56 130 SER A N 1
ATOM 1063 C CA . SER A 1 130 ? 27.573 -15.602 -24.186 1.00 44.56 130 SER A CA 1
ATOM 1064 C C . SER A 1 130 ? 26.680 -16.511 -23.335 1.00 44.56 130 SER A C 1
ATOM 1066 O O . SER A 1 130 ? 26.842 -16.552 -22.122 1.00 44.56 130 SER A O 1
ATOM 1068 N N . LYS A 1 131 ? 25.834 -17.304 -24.005 1.00 49.06 131 LYS A N 1
ATOM 1069 C CA . LYS A 1 131 ? 25.096 -18.481 -23.501 1.00 49.06 131 LYS A CA 1
ATOM 1070 C C . LYS A 1 131 ? 23.772 -18.205 -22.746 1.00 49.06 131 LYS A C 1
ATOM 1072 O O . LYS A 1 131 ? 23.722 -18.056 -21.537 1.00 49.06 131 LYS A O 1
ATOM 1077 N N . SER A 1 132 ? 22.668 -18.372 -23.486 1.00 51.91 132 SER A N 1
ATOM 1078 C CA . SER A 1 132 ? 21.403 -19.010 -23.049 1.00 51.91 132 SER A CA 1
ATOM 1079 C C . SER A 1 132 ? 20.280 -18.242 -22.324 1.00 51.91 132 SER A C 1
ATOM 1081 O O . SER A 1 132 ? 19.286 -18.890 -21.998 1.00 51.91 132 SER A O 1
ATOM 1083 N N . THR A 1 133 ? 20.316 -16.920 -22.125 1.00 59.88 133 THR A N 1
ATOM 1084 C CA . THR A 1 133 ? 19.209 -16.259 -21.399 1.00 59.88 133 THR A CA 1
ATOM 1085 C C . THR A 1 133 ? 17.928 -16.150 -22.244 1.00 59.88 133 THR A C 1
ATOM 1087 O O . THR A 1 133 ? 17.940 -15.715 -23.400 1.00 59.88 133 THR A O 1
ATOM 1090 N N . SER A 1 134 ? 16.799 -16.616 -21.701 1.00 68.12 134 SER A N 1
ATOM 1091 C CA . SER A 1 134 ? 15.447 -16.458 -22.264 1.00 68.12 134 SER A CA 1
ATOM 1092 C C . SER A 1 134 ? 14.400 -16.469 -21.156 1.00 68.12 134 SER A C 1
ATOM 1094 O O . SER A 1 134 ? 14.457 -17.314 -20.264 1.00 68.12 134 SER A O 1
ATOM 1096 N N . SER A 1 135 ? 13.423 -15.563 -21.225 1.00 74.62 135 SER A N 1
ATOM 1097 C CA . SER A 1 135 ? 12.241 -15.602 -20.355 1.00 74.62 135 SER A CA 1
ATOM 1098 C C . SER A 1 135 ? 11.161 -16.426 -21.031 1.00 74.62 135 SER A C 1
ATOM 1100 O O . SER A 1 135 ? 10.250 -15.879 -21.635 1.00 74.62 135 SER A O 1
ATOM 1102 N N . ILE A 1 136 ? 11.252 -17.750 -20.944 1.00 67.50 136 ILE A N 1
ATOM 1103 C CA . ILE A 1 136 ? 10.237 -18.653 -21.519 1.00 67.50 136 ILE A CA 1
ATOM 1104 C C . ILE A 1 136 ? 9.040 -18.885 -20.592 1.00 67.50 136 ILE A C 1
ATOM 1106 O O . ILE A 1 136 ? 8.106 -19.579 -20.965 1.00 67.50 136 ILE A O 1
ATOM 1110 N N . TYR A 1 137 ? 9.058 -18.334 -19.375 1.00 69.38 137 TYR A N 1
ATOM 1111 C CA . TYR A 1 137 ? 7.958 -18.473 -18.416 1.00 69.38 137 TYR A CA 1
ATOM 1112 C C . TYR A 1 137 ? 7.197 -17.161 -18.156 1.00 69.38 137 TYR A C 1
ATOM 1114 O O . TYR A 1 137 ? 6.064 -17.179 -17.684 1.00 69.38 137 TYR A O 1
ATOM 1122 N N . GLY A 1 138 ? 7.780 -16.021 -18.526 1.00 69.75 138 GLY A N 1
ATOM 1123 C CA . GLY A 1 138 ? 7.046 -14.768 -18.627 1.00 69.75 138 GLY A CA 1
ATOM 1124 C C . GLY A 1 138 ? 6.731 -14.053 -17.312 1.00 69.75 138 GLY A C 1
ATOM 1125 O O . GLY A 1 138 ? 5.782 -13.265 -17.271 1.00 69.75 138 GLY A O 1
ATOM 1126 N N . GLU A 1 139 ? 7.523 -14.285 -16.263 1.00 77.81 139 GLU A N 1
ATOM 1127 C CA . GLU A 1 139 ? 7.416 -13.568 -14.987 1.00 77.81 139 GLU A CA 1
ATOM 1128 C C . GLU A 1 139 ? 8.751 -12.926 -14.590 1.00 77.81 139 GLU A C 1
ATOM 1130 O O . GLU A 1 139 ? 9.790 -13.590 -14.584 1.00 77.81 139 GLU A O 1
ATOM 1135 N N . LEU A 1 140 ? 8.709 -11.643 -14.217 1.00 85.25 140 LEU A N 1
ATOM 1136 C CA . LEU A 1 140 ? 9.865 -10.893 -13.732 1.00 85.25 140 LEU A CA 1
ATOM 1137 C C . LEU A 1 140 ? 9.926 -10.931 -12.203 1.00 85.25 140 LEU A C 1
ATOM 1139 O O . LEU A 1 140 ? 8.939 -10.634 -11.520 1.00 85.25 140 LEU A O 1
ATOM 1143 N N . PHE A 1 141 ? 11.105 -11.248 -11.668 1.00 85.50 141 PHE A N 1
ATOM 1144 C CA . PHE A 1 141 ? 11.363 -11.284 -10.237 1.00 85.50 141 PHE A CA 1
ATOM 1145 C C . PHE A 1 141 ? 12.571 -10.431 -9.857 1.00 85.50 141 PHE A C 1
ATOM 1147 O O . PHE A 1 141 ? 13.706 -10.695 -10.241 1.00 85.50 141 PHE A O 1
ATOM 1154 N N . TYR A 1 142 ? 12.338 -9.433 -9.017 1.00 84.50 142 TYR A N 1
ATOM 1155 C CA . TYR A 1 142 ? 13.375 -8.528 -8.554 1.00 84.50 142 TYR A CA 1
ATOM 1156 C C . TYR A 1 142 ? 13.884 -8.939 -7.162 1.00 84.50 142 TYR A C 1
ATOM 1158 O O . TYR A 1 142 ? 13.086 -8.970 -6.217 1.00 84.50 142 TYR A O 1
ATOM 1166 N N . PRO A 1 143 ? 15.177 -9.264 -6.986 1.00 80.50 143 PRO A N 1
ATOM 1167 C CA . PRO A 1 143 ? 15.744 -9.564 -5.679 1.00 80.50 143 PRO A CA 1
ATOM 1168 C C . PRO A 1 143 ? 15.811 -8.297 -4.826 1.00 80.50 143 PRO A C 1
ATOM 1170 O O . PRO A 1 143 ? 16.245 -7.245 -5.287 1.00 80.50 143 PRO A O 1
ATOM 1173 N N . VAL A 1 144 ? 15.388 -8.391 -3.566 1.00 77.19 144 VAL A N 1
ATOM 1174 C CA . VAL A 1 144 ? 15.372 -7.239 -2.656 1.00 77.19 144 VAL A CA 1
ATOM 1175 C C . VAL A 1 144 ? 16.415 -7.406 -1.565 1.00 77.19 144 VAL A C 1
ATOM 1177 O O . VAL A 1 144 ? 16.456 -8.428 -0.886 1.00 77.19 144 VAL A O 1
ATOM 1180 N N . GLY A 1 145 ? 17.234 -6.371 -1.365 1.00 71.50 145 GLY A N 1
ATOM 1181 C CA . GLY A 1 145 ? 18.326 -6.404 -0.400 1.00 71.50 145 GLY A CA 1
ATOM 1182 C C . GLY A 1 145 ? 19.419 -7.404 -0.779 1.00 71.50 145 GLY A C 1
ATOM 1183 O O . GLY A 1 145 ? 19.587 -7.772 -1.940 1.00 71.50 145 GLY A O 1
ATOM 1184 N N . LYS A 1 146 ? 20.200 -7.822 0.219 1.00 64.06 146 LYS A N 1
ATOM 1185 C CA . LYS A 1 146 ? 21.184 -8.885 0.035 1.00 64.06 146 LYS A CA 1
ATOM 1186 C C . LYS A 1 146 ? 20.509 -10.230 0.311 1.00 64.06 146 LYS A C 1
ATOM 1188 O O . LYS A 1 146 ? 20.114 -10.494 1.443 1.00 64.06 146 LYS A O 1
ATOM 1193 N N . ASN A 1 147 ? 20.367 -11.072 -0.712 1.00 66.00 147 ASN A N 1
ATOM 1194 C CA . ASN A 1 147 ? 19.959 -12.473 -0.553 1.00 66.00 147 ASN A CA 1
ATOM 1195 C C . ASN A 1 147 ? 21.150 -13.295 -0.021 1.00 66.00 147 ASN A C 1
ATOM 1197 O O . ASN A 1 147 ? 21.643 -14.192 -0.700 1.00 66.00 147 ASN A O 1
ATOM 1201 N N . ASP A 1 148 ? 21.646 -12.939 1.167 1.00 62.97 148 ASP A N 1
ATOM 1202 C CA . ASP A 1 148 ? 22.838 -13.547 1.775 1.00 62.97 148 ASP A CA 1
ATOM 1203 C C . ASP A 1 148 ? 22.586 -14.999 2.236 1.00 62.97 148 ASP A C 1
ATOM 1205 O O . ASP A 1 148 ? 23.536 -15.727 2.512 1.00 62.97 148 ASP A O 1
ATOM 1209 N N . ASP A 1 149 ? 21.324 -15.448 2.304 1.00 72.88 149 ASP A N 1
ATOM 1210 C CA . ASP A 1 149 ? 20.979 -16.844 2.585 1.00 72.88 149 ASP A CA 1
ATOM 1211 C C . ASP A 1 149 ? 21.144 -17.697 1.312 1.00 72.88 149 ASP A C 1
ATOM 1213 O O . ASP A 1 149 ? 20.341 -17.589 0.380 1.00 72.88 149 ASP A O 1
ATOM 1217 N N . PRO A 1 150 ? 22.127 -18.614 1.256 1.00 74.50 150 PRO A N 1
ATOM 1218 C CA . PRO A 1 150 ? 22.364 -19.426 0.065 1.00 74.50 150 PRO A CA 1
ATOM 1219 C C . PRO A 1 150 ? 21.220 -20.404 -0.242 1.00 74.50 150 PRO A C 1
ATOM 1221 O O . PRO A 1 150 ? 21.215 -21.015 -1.309 1.00 74.50 150 PRO A O 1
ATOM 1224 N N . TYR A 1 151 ? 20.244 -20.553 0.655 1.00 77.25 151 TYR A N 1
ATOM 1225 C CA . TYR A 1 151 ? 19.131 -21.488 0.527 1.00 77.25 151 TYR A CA 1
ATOM 1226 C C . TYR A 1 151 ? 17.756 -20.818 0.475 1.00 77.25 151 TYR A C 1
ATOM 1228 O O . TYR A 1 151 ? 16.778 -21.539 0.261 1.00 77.25 151 TYR A O 1
ATOM 1236 N N . ASN A 1 152 ? 17.651 -19.495 0.655 1.00 79.12 152 ASN A N 1
ATOM 1237 C CA . ASN A 1 152 ? 16.403 -18.747 0.469 1.00 79.12 152 ASN A CA 1
ATOM 1238 C C . ASN A 1 152 ? 16.618 -17.448 -0.289 1.00 79.12 152 ASN A C 1
ATOM 1240 O O . ASN A 1 152 ? 17.588 -16.732 -0.078 1.00 79.12 152 ASN A O 1
ATOM 1244 N N . ARG A 1 153 ? 15.638 -17.109 -1.121 1.00 79.62 153 ARG A N 1
ATOM 1245 C CA . ARG A 1 153 ? 15.570 -15.819 -1.799 1.00 79.62 153 ARG A CA 1
ATOM 1246 C C . ARG A 1 153 ? 14.236 -15.161 -1.532 1.00 79.62 153 ARG A C 1
ATOM 1248 O O . ARG A 1 153 ? 13.186 -15.798 -1.669 1.00 79.62 153 ARG A O 1
ATOM 1255 N N . HIS A 1 154 ? 14.291 -13.876 -1.217 1.00 81.31 154 HIS A N 1
ATOM 1256 C CA . HIS A 1 154 ? 13.122 -13.013 -1.163 1.00 81.31 154 HIS A CA 1
ATOM 1257 C C . HIS A 1 154 ? 13.143 -12.100 -2.375 1.00 81.31 154 HIS A C 1
ATOM 1259 O O . HIS A 1 154 ? 14.126 -11.405 -2.642 1.00 81.31 154 HIS A O 1
ATOM 1265 N N . VAL A 1 155 ? 12.051 -12.132 -3.127 1.00 84.75 155 VAL A N 1
ATOM 1266 C CA . VAL A 1 155 ? 11.940 -11.387 -4.374 1.00 84.75 155 VAL A CA 1
ATOM 1267 C C . VAL A 1 155 ? 10.583 -10.718 -4.474 1.00 84.75 155 VAL A C 1
ATOM 1269 O O . VAL A 1 155 ? 9.592 -11.168 -3.889 1.00 84.75 155 VAL A O 1
ATOM 1272 N N . LEU A 1 156 ? 10.532 -9.645 -5.245 1.00 88.75 156 LEU A N 1
ATOM 1273 C CA . LEU A 1 156 ? 9.295 -9.040 -5.697 1.00 88.75 156 LEU A CA 1
ATOM 1274 C C . LEU A 1 156 ? 8.957 -9.609 -7.069 1.00 88.75 156 LEU A C 1
ATOM 1276 O O . LEU A 1 156 ? 9.754 -9.505 -7.988 1.00 88.75 156 LEU A O 1
ATOM 1280 N N . SER A 1 157 ? 7.786 -10.219 -7.205 1.00 89.00 157 SER A N 1
ATOM 1281 C CA . SER A 1 157 ? 7.222 -10.594 -8.499 1.00 89.00 157 SER A CA 1
ATOM 1282 C C . SER A 1 157 ? 6.457 -9.406 -9.070 1.00 89.00 157 SER A C 1
ATOM 1284 O O . SER A 1 157 ? 5.608 -8.827 -8.376 1.00 89.00 157 SER A O 1
ATOM 1286 N N . LEU A 1 158 ? 6.773 -9.061 -10.316 1.00 90.06 158 LEU A N 1
ATOM 1287 C CA . LEU A 1 158 ? 6.179 -7.954 -11.049 1.00 90.06 158 LEU A CA 1
ATOM 1288 C C . LEU A 1 158 ? 5.341 -8.477 -12.210 1.00 90.06 158 LEU A C 1
ATOM 1290 O O . LEU A 1 158 ? 5.816 -9.250 -13.041 1.00 90.06 158 LEU A O 1
ATOM 1294 N N . LYS A 1 159 ? 4.084 -8.032 -12.267 1.00 89.56 159 LYS A N 1
ATOM 1295 C CA . LYS A 1 159 ? 3.169 -8.368 -13.360 1.00 89.56 159 LYS A CA 1
ATOM 1296 C C . LYS A 1 159 ? 2.199 -7.232 -13.628 1.00 89.56 159 LYS A C 1
ATOM 1298 O O . LYS A 1 159 ? 1.455 -6.803 -12.741 1.00 89.56 159 LYS A O 1
ATOM 1303 N N . TYR A 1 160 ? 2.178 -6.770 -14.865 1.00 90.50 160 TYR A N 1
ATOM 1304 C CA . TYR A 1 160 ? 1.250 -5.754 -15.321 1.00 90.50 160 TYR A CA 1
ATOM 1305 C C . TYR A 1 160 ? -0.065 -6.383 -15.796 1.00 90.50 160 TYR A C 1
ATOM 1307 O O . TYR A 1 160 ? -0.079 -7.374 -16.528 1.00 90.50 160 TYR A O 1
ATOM 1315 N N . TYR A 1 161 ? -1.191 -5.805 -15.389 1.00 85.56 161 TYR A N 1
ATOM 1316 C CA . TYR A 1 161 ? -2.512 -6.196 -15.889 1.00 85.56 161 TYR A CA 1
ATOM 1317 C C . TYR A 1 161 ? -3.396 -4.972 -16.120 1.00 85.56 161 TYR A C 1
ATOM 1319 O O . TYR A 1 161 ? -3.655 -4.604 -17.258 1.00 85.56 161 TYR A O 1
ATOM 1327 N N . LYS A 1 162 ? -3.817 -4.325 -15.031 1.00 82.88 162 LYS A N 1
ATOM 1328 C CA . LYS A 1 162 ? -4.461 -3.000 -15.041 1.00 82.88 162 LYS A CA 1
ATOM 1329 C C . LYS A 1 162 ? -3.500 -1.932 -14.531 1.00 82.88 162 LYS A C 1
ATOM 1331 O O . LYS A 1 162 ? -3.389 -0.875 -15.123 1.00 82.88 162 LYS A O 1
ATOM 1336 N N . GLY A 1 163 ? -2.760 -2.271 -13.481 1.00 88.81 163 GLY A N 1
ATOM 1337 C CA . GLY A 1 163 ? -1.531 -1.610 -13.067 1.00 88.81 163 GLY A CA 1
ATOM 1338 C C . GLY A 1 163 ? -0.402 -2.633 -12.929 1.00 88.81 163 GLY A C 1
ATOM 1339 O O . GLY A 1 163 ? -0.627 -3.847 -13.040 1.00 88.81 163 GLY A O 1
ATOM 1340 N N . LEU A 1 164 ? 0.809 -2.142 -12.689 1.00 90.00 164 LEU A N 1
ATOM 1341 C CA . LEU A 1 164 ? 1.986 -2.928 -12.355 1.00 90.00 164 LEU A CA 1
ATOM 1342 C C . LEU A 1 164 ? 1.857 -3.420 -10.910 1.00 90.00 164 LEU A C 1
ATOM 1344 O O . LEU A 1 164 ? 1.982 -2.654 -9.952 1.00 90.00 164 LEU A O 1
ATOM 1348 N N . ASN A 1 165 ? 1.555 -4.707 -10.748 1.00 88.56 165 ASN A N 1
ATOM 1349 C CA . ASN A 1 165 ? 1.393 -5.331 -9.440 1.00 88.56 165 ASN A CA 1
ATOM 1350 C C . ASN A 1 165 ? 2.737 -5.823 -8.914 1.00 88.56 165 ASN A C 1
ATOM 1352 O O . ASN A 1 165 ? 3.477 -6.483 -9.640 1.00 88.56 165 ASN A O 1
ATOM 1356 N N . ILE A 1 166 ? 3.001 -5.555 -7.633 1.00 88.50 166 ILE A N 1
ATOM 1357 C CA . ILE A 1 166 ? 4.239 -5.930 -6.946 1.00 88.50 166 ILE A CA 1
ATOM 1358 C C . ILE A 1 166 ? 3.899 -6.806 -5.737 1.00 88.50 166 ILE A C 1
ATOM 1360 O O . ILE A 1 166 ? 3.385 -6.332 -4.712 1.00 88.50 166 ILE A O 1
ATOM 1364 N N . SER A 1 167 ? 4.203 -8.098 -5.842 1.00 87.62 167 SER A N 1
ATOM 1365 C CA . SER A 1 167 ? 3.913 -9.091 -4.801 1.00 87.62 167 SER A CA 1
ATOM 1366 C C . SER A 1 167 ? 5.191 -9.696 -4.232 1.00 87.62 167 SER A C 1
ATOM 1368 O O . SER A 1 167 ? 6.145 -9.944 -4.959 1.00 87.62 167 SER A O 1
ATOM 1370 N N . VAL A 1 168 ? 5.224 -9.927 -2.919 1.00 87.38 168 VAL A N 1
ATOM 1371 C CA . VAL A 1 168 ? 6.368 -10.595 -2.287 1.00 87.38 168 VAL A CA 1
ATOM 1372 C C . VAL A 1 168 ? 6.253 -12.088 -2.550 1.00 87.38 168 VAL A C 1
ATOM 1374 O O . VAL A 1 168 ? 5.224 -12.695 -2.252 1.00 87.38 168 VAL A O 1
ATOM 1377 N N . GLN A 1 169 ? 7.317 -12.675 -3.080 1.00 86.50 169 GLN A N 1
ATOM 1378 C CA . GLN A 1 169 ? 7.458 -14.110 -3.241 1.00 86.50 169 GLN A CA 1
ATOM 1379 C C . GLN A 1 169 ? 8.745 -14.592 -2.579 1.00 86.50 169 GLN A C 1
ATOM 1381 O O . GLN A 1 169 ? 9.652 -13.823 -2.251 1.00 86.50 169 GLN A O 1
ATOM 1386 N N . SER A 1 170 ? 8.807 -15.887 -2.304 1.00 84.75 170 SER A N 1
ATOM 1387 C CA . SER A 1 170 ? 9.985 -16.498 -1.701 1.00 84.75 170 SER A CA 1
ATOM 1388 C C . SER A 1 170 ? 10.302 -17.801 -2.397 1.00 84.75 170 SER A C 1
ATOM 1390 O O . SER A 1 170 ? 9.393 -18.524 -2.809 1.00 84.75 170 SER A O 1
ATOM 1392 N N . PHE A 1 171 ? 11.589 -18.080 -2.511 1.00 82.50 171 PHE A N 1
ATOM 1393 C CA . PHE A 1 171 ? 12.119 -19.283 -3.124 1.00 82.50 171 PHE A CA 1
ATOM 1394 C C . PHE A 1 171 ? 13.082 -19.949 -2.155 1.00 82.50 171 PHE A C 1
ATOM 1396 O O . PHE A 1 171 ? 13.789 -19.258 -1.424 1.00 82.50 171 PHE A O 1
ATOM 1403 N N . LYS A 1 172 ? 13.134 -21.279 -2.175 1.00 83.62 172 LYS A N 1
ATOM 1404 C CA . LYS A 1 172 ? 14.084 -22.063 -1.382 1.00 83.62 172 LYS A CA 1
ATOM 1405 C C . LYS A 1 172 ? 14.764 -23.143 -2.207 1.00 83.62 172 LYS A C 1
ATOM 1407 O O . LYS A 1 172 ? 14.144 -23.684 -3.125 1.00 83.62 172 LYS A O 1
ATOM 1412 N N . LYS A 1 173 ? 15.991 -23.502 -1.834 1.00 79.75 173 LYS A N 1
ATOM 1413 C CA . LYS A 1 173 ? 16.662 -24.709 -2.339 1.00 79.75 173 LYS A CA 1
ATOM 1414 C C . LYS A 1 173 ? 16.150 -25.933 -1.564 1.00 79.75 173 LYS A C 1
ATOM 1416 O O . LYS A 1 173 ? 16.161 -25.932 -0.332 1.00 79.75 173 LYS A O 1
ATOM 1421 N N . LYS A 1 174 ? 15.641 -26.960 -2.251 1.00 69.12 174 LYS A N 1
ATOM 1422 C CA . LYS A 1 174 ? 15.152 -28.223 -1.649 1.00 69.12 174 LYS A CA 1
ATOM 1423 C C . LYS A 1 174 ? 15.322 -29.399 -2.611 1.00 69.12 174 LYS A C 1
ATOM 1425 O O . LYS A 1 174 ? 15.237 -29.203 -3.813 1.00 69.12 174 LYS A O 1
ATOM 1430 N N . ILE A 1 175 ? 15.453 -30.613 -2.064 1.00 57.09 175 ILE A N 1
ATOM 1431 C CA . ILE A 1 175 ? 15.745 -31.845 -2.824 1.00 57.09 175 ILE A CA 1
ATOM 1432 C C . ILE A 1 175 ? 14.481 -32.659 -3.220 1.00 57.09 175 ILE A C 1
ATOM 1434 O O . ILE A 1 175 ? 14.598 -33.559 -4.037 1.00 57.09 175 ILE A O 1
ATOM 1438 N N . ASP A 1 176 ? 13.254 -32.323 -2.781 1.00 54.97 176 ASP A N 1
ATOM 1439 C CA . ASP A 1 176 ? 12.081 -33.214 -2.991 1.00 54.97 176 ASP A CA 1
ATOM 1440 C C . ASP A 1 176 ? 10.781 -32.560 -3.547 1.00 54.97 176 ASP A C 1
ATOM 1442 O O . ASP A 1 176 ? 10.596 -31.341 -3.458 1.00 54.97 176 ASP A O 1
ATOM 1446 N N . ASN A 1 177 ? 9.914 -33.408 -4.132 1.00 61.22 177 ASN A N 1
ATOM 1447 C CA . ASN A 1 177 ? 9.215 -33.333 -5.434 1.00 61.22 177 ASN A CA 1
ATOM 1448 C C . ASN A 1 177 ? 7.741 -32.829 -5.469 1.00 61.22 177 ASN A C 1
ATOM 1450 O O . ASN A 1 177 ? 7.120 -32.525 -4.456 1.00 61.22 177 ASN A O 1
ATOM 1454 N N . HIS A 1 178 ? 7.210 -32.750 -6.707 1.00 57.09 178 HIS A N 1
ATOM 1455 C CA . HIS A 1 178 ? 5.913 -32.239 -7.224 1.00 57.09 178 HIS A CA 1
ATOM 1456 C C . HIS A 1 178 ? 5.777 -30.731 -7.469 1.00 57.09 178 HIS A C 1
ATOM 1458 O O . HIS A 1 178 ? 4.778 -30.297 -8.043 1.00 57.09 178 HIS A O 1
ATOM 1464 N N . LYS A 1 179 ? 6.765 -29.914 -7.099 1.00 63.91 179 LYS A N 1
ATOM 1465 C CA . LYS A 1 179 ? 6.747 -28.474 -7.401 1.00 63.91 179 LYS A CA 1
ATOM 1466 C C . LYS A 1 179 ? 7.624 -28.130 -8.599 1.00 63.91 179 LYS A C 1
ATOM 1468 O O . LYS A 1 179 ? 8.663 -28.747 -8.813 1.00 63.91 179 LYS A O 1
ATOM 1473 N N . VAL A 1 180 ? 7.203 -27.107 -9.342 1.00 73.50 180 VAL A N 1
ATOM 1474 C CA . VAL A 1 180 ? 7.960 -26.527 -10.458 1.00 73.50 180 VAL A CA 1
ATOM 1475 C C . VAL A 1 180 ? 9.344 -26.082 -9.979 1.00 73.50 180 VAL A C 1
ATOM 1477 O O . VAL A 1 180 ? 9.458 -25.408 -8.950 1.00 73.50 180 VAL A O 1
ATOM 1480 N N . LYS A 1 181 ? 10.376 -26.458 -10.738 1.00 78.75 181 LYS A N 1
ATOM 1481 C CA . LYS A 1 181 ? 11.786 -26.175 -10.451 1.00 78.75 181 LYS A CA 1
ATOM 1482 C C . LYS A 1 181 ? 12.277 -25.000 -11.293 1.00 78.75 181 LYS A C 1
ATOM 1484 O O . LYS A 1 181 ? 11.937 -24.892 -12.471 1.00 78.75 181 LYS A O 1
ATOM 1489 N N . TYR A 1 182 ? 13.095 -24.150 -10.686 1.00 78.38 182 TYR A N 1
ATOM 1490 C CA . TYR A 1 182 ? 13.644 -22.945 -11.295 1.00 78.38 182 TYR A CA 1
ATOM 1491 C C . TYR A 1 182 ? 15.172 -22.944 -11.197 1.00 78.38 182 TYR A C 1
ATOM 1493 O O . TYR A 1 182 ? 15.729 -23.089 -10.109 1.00 78.38 182 TYR A O 1
ATOM 1501 N N . PHE A 1 183 ? 15.845 -22.744 -12.324 1.00 75.75 183 PHE A N 1
ATOM 1502 C CA . PHE A 1 183 ? 17.242 -22.338 -12.378 1.00 75.75 183 PHE A CA 1
ATOM 1503 C C . PHE A 1 183 ? 17.308 -20.812 -12.352 1.00 75.75 183 PHE A C 1
ATOM 1505 O O . PHE A 1 183 ? 16.557 -20.138 -13.061 1.00 75.75 183 PHE A O 1
ATOM 1512 N N . TRP A 1 184 ? 18.189 -20.260 -11.525 1.00 73.00 184 TRP A N 1
ATOM 1513 C CA . TRP A 1 184 ? 18.289 -18.817 -11.360 1.00 73.00 184 TRP A CA 1
ATOM 1514 C C . TRP A 1 184 ? 19.745 -18.384 -11.272 1.00 73.00 184 TRP A C 1
ATOM 1516 O O . TRP A 1 184 ? 20.352 -18.429 -10.200 1.00 73.00 184 TRP A O 1
ATOM 1526 N N . ASP A 1 185 ? 20.270 -17.944 -12.411 1.00 65.12 185 ASP A N 1
ATOM 1527 C CA . ASP A 1 185 ? 21.559 -17.268 -12.489 1.00 65.12 185 ASP A CA 1
ATOM 1528 C C . ASP A 1 185 ? 21.524 -15.972 -11.662 1.00 65.12 185 ASP A C 1
ATOM 1530 O O . ASP A 1 185 ? 20.540 -15.231 -11.706 1.00 65.12 185 ASP A O 1
ATOM 1534 N N . ASN A 1 186 ? 22.581 -15.694 -10.899 1.00 63.81 186 ASN A N 1
ATOM 1535 C CA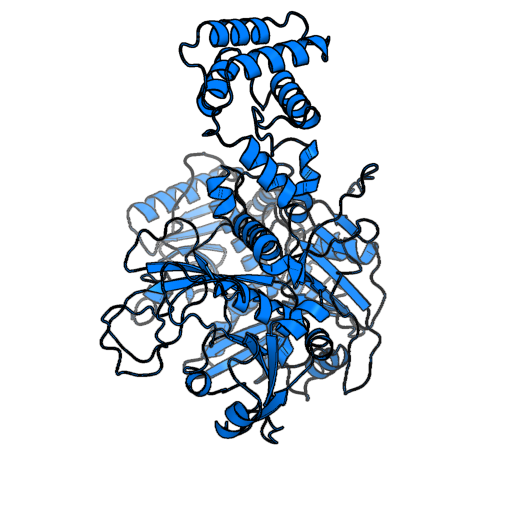 . ASN A 1 186 ? 22.665 -14.492 -10.065 1.00 63.81 186 ASN A CA 1
ATOM 1536 C C . ASN A 1 186 ? 22.551 -13.202 -10.891 1.00 63.81 186 ASN A C 1
ATOM 1538 O O . ASN A 1 186 ? 22.122 -12.182 -10.352 1.00 63.81 186 ASN A O 1
ATOM 1542 N N . ASP A 1 187 ? 22.870 -13.261 -12.185 1.00 63.97 187 ASP A N 1
ATOM 1543 C CA . ASP A 1 187 ? 22.837 -12.106 -13.076 1.00 63.97 187 ASP A CA 1
ATOM 1544 C C . ASP A 1 187 ? 21.480 -11.864 -13.764 1.00 63.97 187 ASP A C 1
ATOM 1546 O O . ASP A 1 187 ? 21.320 -10.820 -14.402 1.00 63.97 187 ASP A O 1
ATOM 1550 N N . SER A 1 188 ? 20.494 -12.763 -13.645 1.00 67.62 188 SER A N 1
ATOM 1551 C CA . SER A 1 188 ? 19.172 -12.612 -14.279 1.00 67.62 188 SER A CA 1
ATOM 1552 C C . SER A 1 188 ? 18.072 -12.254 -13.275 1.00 67.62 188 SER A C 1
ATOM 1554 O O . SER A 1 188 ? 18.026 -12.789 -12.169 1.00 67.62 188 SER A O 1
ATOM 1556 N N . LEU A 1 189 ? 17.129 -11.393 -13.673 1.00 73.31 189 LEU A N 1
ATOM 1557 C CA . LEU A 1 189 ? 15.901 -11.112 -12.909 1.00 73.31 189 LEU A CA 1
ATOM 1558 C C . LEU A 1 189 ? 14.749 -12.054 -13.295 1.00 73.31 189 LEU A C 1
ATOM 1560 O O . LEU A 1 189 ? 13.648 -11.964 -12.753 1.00 73.31 189 LEU A O 1
ATOM 1564 N N . VAL A 1 190 ? 14.974 -12.957 -14.248 1.00 73.81 190 VAL A N 1
ATOM 1565 C CA . VAL A 1 190 ? 13.983 -13.942 -14.674 1.00 73.81 190 VAL A CA 1
ATOM 1566 C C . VAL A 1 190 ? 14.557 -15.344 -14.464 1.00 73.81 190 VAL A C 1
ATOM 1568 O O . VAL A 1 190 ? 15.513 -15.728 -15.137 1.00 73.81 190 VAL A O 1
ATOM 1571 N N . PRO A 1 191 ? 13.976 -16.158 -13.569 1.00 73.00 191 PRO A N 1
ATOM 1572 C CA . PRO A 1 191 ? 14.372 -17.543 -13.431 1.00 73.00 191 PRO A CA 1
ATOM 1573 C C . PRO A 1 191 ? 13.896 -18.360 -14.638 1.00 73.00 191 PRO A C 1
ATOM 1575 O O . PRO A 1 191 ? 12.778 -18.201 -15.134 1.00 73.00 191 PRO A O 1
ATOM 1578 N N . SER A 1 192 ? 14.729 -19.299 -15.071 1.00 70.31 192 SER A N 1
ATOM 1579 C CA . SER A 1 192 ? 14.374 -20.283 -16.093 1.00 70.31 192 SER A CA 1
ATOM 1580 C C . SER A 1 192 ? 13.727 -21.497 -15.437 1.00 70.31 192 SER A C 1
ATOM 1582 O O . SER A 1 192 ? 14.250 -22.035 -14.464 1.00 70.31 192 SER A O 1
ATOM 1584 N N . ARG A 1 193 ? 12.586 -21.961 -15.950 1.00 72.06 193 ARG A N 1
ATOM 1585 C CA . ARG A 1 193 ? 11.991 -23.222 -15.486 1.00 72.06 193 ARG A CA 1
ATOM 1586 C C . ARG A 1 193 ? 12.798 -24.416 -15.990 1.00 72.06 193 ARG A C 1
ATOM 1588 O O . ARG A 1 193 ? 13.223 -24.434 -17.141 1.00 72.06 193 ARG A O 1
ATOM 1595 N N . ILE A 1 194 ? 12.973 -25.414 -15.129 1.00 72.44 194 ILE A N 1
ATOM 1596 C CA . ILE A 1 194 ? 13.649 -26.670 -15.462 1.00 72.44 194 ILE A CA 1
ATOM 1597 C C . ILE A 1 194 ? 12.579 -27.692 -15.850 1.00 72.44 194 ILE A C 1
ATOM 1599 O O . ILE A 1 194 ? 11.769 -28.084 -15.009 1.00 72.44 194 ILE A O 1
ATOM 1603 N N . TYR A 1 195 ? 12.585 -28.108 -17.117 1.00 64.38 195 TYR A N 1
ATOM 1604 C CA . TYR A 1 195 ? 11.611 -29.056 -17.674 1.00 64.38 195 TYR A CA 1
ATOM 1605 C C . TYR A 1 195 ? 12.185 -30.471 -17.857 1.00 64.38 195 TYR A C 1
ATOM 1607 O O . TYR A 1 195 ? 11.452 -31.445 -17.716 1.00 64.38 195 TYR A O 1
ATOM 1615 N N . ASN A 1 196 ? 13.498 -30.601 -18.087 1.00 58.59 196 ASN A N 1
ATOM 1616 C CA . ASN A 1 196 ? 14.160 -31.887 -18.317 1.00 58.59 196 ASN A CA 1
ATOM 1617 C C . ASN A 1 196 ? 14.964 -32.341 -17.090 1.00 58.59 196 ASN A C 1
ATOM 1619 O O . ASN A 1 196 ? 15.796 -31.612 -16.560 1.00 58.59 196 ASN A O 1
ATOM 1623 N N . SER A 1 197 ? 14.767 -33.592 -16.670 1.00 51.81 197 SER A N 1
ATOM 1624 C CA . SER A 1 197 ? 15.453 -34.242 -15.539 1.00 51.81 197 SER A CA 1
ATOM 1625 C C . SER A 1 197 ? 16.918 -34.626 -15.810 1.00 51.81 197 SER A C 1
ATOM 1627 O O . SER A 1 197 ? 17.561 -35.223 -14.947 1.00 51.81 197 SER A O 1
ATOM 1629 N N . LYS A 1 198 ? 17.460 -34.298 -16.993 1.00 47.28 198 LYS A N 1
ATOM 1630 C CA . LYS A 1 198 ? 18.859 -34.584 -17.362 1.00 47.28 198 LYS A CA 1
ATOM 1631 C C . LYS A 1 198 ? 19.863 -33.619 -16.724 1.00 47.28 198 LYS A C 1
ATOM 1633 O O . LYS A 1 198 ? 21.037 -33.970 -16.618 1.00 47.28 198 LYS A O 1
ATOM 1638 N N . ASP A 1 199 ? 19.406 -32.474 -16.222 1.00 48.62 199 ASP A N 1
ATOM 1639 C CA . ASP A 1 199 ? 20.241 -31.560 -15.449 1.00 48.62 199 ASP A CA 1
ATOM 1640 C C . ASP A 1 199 ? 20.369 -32.078 -14.010 1.00 48.62 199 ASP A C 1
ATOM 1642 O O . ASP A 1 199 ? 19.601 -31.725 -13.113 1.00 48.62 199 ASP A O 1
ATOM 1646 N N . LYS A 1 200 ? 21.359 -32.951 -13.784 1.00 45.62 200 LYS A N 1
ATOM 1647 C CA . LYS A 1 200 ? 21.832 -33.379 -12.454 1.00 45.62 200 LYS A CA 1
ATOM 1648 C C . LYS A 1 200 ? 22.516 -32.225 -11.698 1.00 45.62 200 LYS A C 1
ATOM 1650 O O . LYS A 1 200 ? 23.640 -32.367 -11.224 1.00 45.62 200 LYS A O 1
ATOM 1655 N N . ALA A 1 201 ? 21.875 -31.069 -11.587 1.00 49.25 201 ALA A N 1
ATOM 1656 C CA . ALA A 1 201 ? 22.346 -29.998 -10.723 1.00 49.25 201 ALA A CA 1
ATOM 1657 C C . ALA A 1 201 ? 21.582 -30.075 -9.399 1.00 49.25 201 ALA A C 1
ATOM 1659 O O . ALA A 1 201 ? 20.374 -29.854 -9.355 1.00 49.25 201 ALA A O 1
ATOM 1660 N N . ASN A 1 202 ? 22.291 -30.337 -8.302 1.00 54.50 202 ASN A N 1
ATOM 1661 C CA . ASN A 1 202 ? 21.774 -30.253 -6.928 1.00 54.50 202 ASN A CA 1
ATOM 1662 C C . ASN A 1 202 ? 21.364 -28.815 -6.513 1.00 54.50 202 ASN A C 1
ATOM 1664 O O . ASN A 1 202 ? 21.221 -28.538 -5.324 1.00 54.50 202 ASN A O 1
ATOM 1668 N N . ASP A 1 203 ? 21.198 -27.889 -7.466 1.00 67.38 203 ASP A N 1
ATOM 1669 C CA . ASP A 1 203 ? 21.080 -26.455 -7.225 1.00 67.38 203 ASP A CA 1
ATOM 1670 C C . ASP A 1 203 ? 19.904 -25.811 -7.986 1.00 67.38 203 ASP A C 1
ATOM 1672 O O . ASP A 1 203 ? 20.075 -25.067 -8.951 1.00 67.38 203 ASP A O 1
ATOM 1676 N N . TYR A 1 204 ? 18.678 -26.133 -7.565 1.00 77.19 204 TYR A N 1
ATOM 1677 C CA . TYR A 1 204 ? 17.452 -25.534 -8.098 1.00 77.19 204 TYR A CA 1
ATOM 1678 C C . TYR A 1 204 ? 16.597 -24.894 -7.002 1.00 77.19 204 TYR A C 1
ATOM 1680 O O . TYR A 1 204 ? 16.605 -25.291 -5.833 1.00 77.19 204 TYR A O 1
ATOM 1688 N N . TRP A 1 205 ? 15.808 -23.906 -7.412 1.00 80.19 205 TRP A N 1
ATOM 1689 C CA . TRP A 1 205 ? 14.887 -23.157 -6.569 1.00 80.19 205 TRP A CA 1
ATOM 1690 C C . TRP A 1 205 ? 13.456 -23.658 -6.747 1.00 80.19 205 TRP A C 1
ATOM 1692 O O . TRP A 1 205 ? 13.015 -23.955 -7.858 1.00 80.19 205 TRP A O 1
ATOM 1702 N N . ILE A 1 206 ? 12.699 -23.703 -5.654 1.00 81.44 206 ILE A N 1
ATOM 1703 C CA . ILE A 1 206 ? 11.251 -23.927 -5.669 1.00 81.44 206 ILE A CA 1
ATOM 1704 C C . ILE A 1 206 ? 10.540 -22.780 -4.961 1.00 81.44 206 ILE A C 1
ATOM 1706 O O . ILE A 1 206 ? 11.035 -22.246 -3.967 1.00 81.44 206 ILE A O 1
ATOM 1710 N N . GLN A 1 207 ? 9.354 -22.423 -5.444 1.00 82.06 207 GLN A N 1
ATOM 1711 C CA . GLN A 1 207 ? 8.546 -21.378 -4.824 1.00 82.06 207 GLN A CA 1
ATOM 1712 C C . GLN A 1 207 ? 8.013 -21.840 -3.450 1.00 82.06 207 GLN A C 1
ATOM 1714 O O . GLN A 1 207 ? 7.414 -22.915 -3.303 1.00 82.06 207 GLN A O 1
ATOM 1719 N N . GLY A 1 208 ? 8.232 -21.011 -2.431 1.00 75.81 208 GLY A N 1
ATOM 1720 C CA . GLY A 1 208 ? 7.808 -21.201 -1.045 1.00 75.81 208 GLY A CA 1
ATOM 1721 C C . GLY A 1 208 ? 8.884 -20.795 -0.031 1.00 75.81 208 GLY A C 1
ATOM 1722 O O . GLY A 1 208 ? 10.075 -20.940 -0.285 1.00 75.81 208 GLY A O 1
ATOM 1723 N N . GLY A 1 209 ? 8.459 -20.324 1.145 1.00 69.75 209 GLY A N 1
ATOM 1724 C CA . GLY A 1 209 ? 9.357 -19.980 2.255 1.00 69.75 209 GLY A CA 1
ATOM 1725 C C . GLY A 1 209 ? 9.867 -21.193 3.049 1.00 69.75 209 GLY A C 1
ATOM 1726 O O . GLY A 1 209 ? 9.374 -22.322 2.886 1.00 69.75 209 GLY A O 1
ATOM 1727 N N . ARG A 1 210 ? 10.869 -20.959 3.911 1.00 61.59 210 ARG A N 1
ATOM 1728 C CA . ARG A 1 210 ? 11.348 -21.924 4.921 1.00 61.59 210 ARG A CA 1
ATOM 1729 C C . ARG A 1 210 ? 10.340 -22.115 6.059 1.00 61.59 210 ARG A C 1
ATOM 1731 O O . ARG A 1 210 ? 10.074 -23.262 6.406 1.00 61.59 210 ARG A O 1
ATOM 1738 N N . SER A 1 211 ? 9.773 -21.028 6.582 1.00 59.88 211 SER A N 1
ATOM 1739 C CA . SER A 1 211 ? 8.785 -21.017 7.670 1.00 59.88 211 SER A CA 1
ATOM 1740 C C . SER A 1 211 ? 7.370 -20.689 7.167 1.00 59.88 211 SER A C 1
ATOM 1742 O O . SER A 1 211 ? 7.166 -20.349 5.997 1.00 59.88 211 SER A O 1
ATOM 1744 N N . SER A 1 212 ? 6.378 -20.809 8.055 1.00 54.12 212 SER A N 1
ATOM 1745 C CA . SER A 1 212 ? 5.004 -20.331 7.838 1.00 54.12 212 SER A CA 1
ATOM 1746 C C . SER A 1 212 ? 4.854 -18.812 7.976 1.00 54.12 212 SER A C 1
ATOM 1748 O O . SER A 1 212 ? 3.762 -18.291 7.742 1.00 54.12 212 SER A O 1
ATOM 1750 N N . GLU A 1 213 ? 5.914 -18.104 8.371 1.00 52.31 213 GLU A N 1
ATOM 1751 C CA . GLU A 1 213 ? 5.889 -16.654 8.519 1.00 52.31 213 GLU A CA 1
ATOM 1752 C C . GLU A 1 213 ? 5.841 -15.978 7.149 1.00 52.31 213 GLU A C 1
ATOM 1754 O O . GLU A 1 213 ? 6.519 -16.362 6.192 1.00 52.31 213 GLU A O 1
ATOM 1759 N N . LYS A 1 214 ? 4.987 -14.961 7.037 1.00 57.69 214 LYS A N 1
ATOM 1760 C CA . LYS A 1 214 ? 4.884 -14.173 5.814 1.00 57.69 214 LYS A CA 1
ATOM 1761 C C . LYS A 1 214 ? 6.060 -13.208 5.766 1.00 57.69 214 LYS A C 1
ATOM 1763 O O . LYS A 1 214 ? 6.131 -12.298 6.581 1.00 57.69 214 LYS A O 1
ATOM 1768 N N . ASN A 1 215 ? 6.922 -13.362 4.767 1.00 67.94 215 ASN A N 1
ATOM 1769 C CA . ASN A 1 215 ? 7.951 -12.369 4.482 1.00 67.94 215 ASN A CA 1
ATOM 1770 C C . ASN A 1 215 ? 7.280 -11.062 4.044 1.00 67.94 215 ASN A C 1
ATOM 1772 O O . ASN A 1 215 ? 6.482 -11.046 3.101 1.00 67.94 215 ASN A O 1
ATOM 1776 N N . LEU A 1 216 ? 7.584 -9.973 4.746 1.00 72.44 216 LEU A N 1
ATOM 1777 C CA . LEU A 1 216 ? 7.048 -8.648 4.465 1.00 72.44 216 LEU A CA 1
ATOM 1778 C C . LEU A 1 216 ? 8.173 -7.762 3.940 1.00 72.44 216 LEU A C 1
ATOM 1780 O O . LEU A 1 216 ? 9.226 -7.644 4.553 1.00 72.44 216 LEU A O 1
ATOM 1784 N N . ILE A 1 217 ? 7.929 -7.143 2.788 1.00 85.94 217 ILE A N 1
ATOM 1785 C CA . ILE A 1 217 ? 8.751 -6.054 2.267 1.00 85.94 217 ILE A CA 1
ATOM 1786 C C . ILE A 1 217 ? 7.925 -4.789 2.431 1.00 85.94 217 ILE A C 1
ATOM 1788 O O . ILE A 1 217 ? 6.820 -4.694 1.881 1.00 85.94 217 ILE A O 1
ATOM 1792 N N . THR A 1 218 ? 8.471 -3.848 3.193 1.00 90.44 218 THR A N 1
ATOM 1793 C CA . THR A 1 218 ? 7.890 -2.534 3.447 1.00 90.44 218 THR A CA 1
ATOM 1794 C C . THR A 1 218 ? 7.549 -1.830 2.133 1.00 90.44 218 THR A C 1
ATOM 1796 O O . THR A 1 218 ? 8.299 -1.883 1.152 1.00 90.44 218 THR A O 1
ATOM 1799 N N . PHE A 1 219 ? 6.404 -1.152 2.101 1.00 91.75 219 PHE A N 1
ATOM 1800 C CA . PHE A 1 219 ? 5.962 -0.419 0.920 1.00 91.75 219 PHE A CA 1
ATOM 1801 C C . PHE A 1 219 ? 6.883 0.770 0.613 1.00 91.75 219 PHE A C 1
ATOM 1803 O O . PHE A 1 219 ? 7.377 0.870 -0.508 1.00 91.75 219 PHE A O 1
ATOM 1810 N N . LEU A 1 220 ? 7.175 1.604 1.616 1.00 92.50 220 LEU A N 1
ATOM 1811 C CA . LEU A 1 220 ? 8.078 2.755 1.519 1.00 92.50 220 LEU A CA 1
ATOM 1812 C C . LEU A 1 220 ? 8.899 2.914 2.810 1.00 92.50 220 LEU A C 1
ATOM 1814 O O . LEU A 1 220 ? 8.328 2.905 3.901 1.00 92.50 220 LEU A O 1
ATOM 1818 N N . SER A 1 221 ? 10.215 3.115 2.688 1.00 92.81 221 SER A N 1
ATOM 1819 C CA . SER A 1 221 ? 11.093 3.527 3.797 1.00 92.81 221 SER A CA 1
ATOM 1820 C C . SER A 1 221 ? 11.830 4.818 3.447 1.00 92.81 221 SER A C 1
ATOM 1822 O O . SER A 1 221 ? 12.361 4.955 2.348 1.00 92.81 221 SER A O 1
ATOM 1824 N N . LEU A 1 222 ? 11.864 5.750 4.397 1.00 91.94 222 LEU A N 1
ATOM 1825 C CA . LEU A 1 222 ? 12.548 7.046 4.330 1.00 91.94 222 LEU A CA 1
ATOM 1826 C C . LEU A 1 222 ? 13.728 7.129 5.313 1.00 91.94 222 LEU A C 1
ATOM 1828 O O . LEU A 1 222 ? 14.291 8.205 5.516 1.00 91.94 222 LEU A O 1
ATOM 1832 N N . ASN A 1 223 ? 14.085 6.018 5.966 1.00 89.81 223 ASN A N 1
ATOM 1833 C CA . ASN A 1 223 ? 15.161 5.981 6.963 1.00 89.81 223 ASN A CA 1
ATOM 1834 C C . ASN A 1 223 ? 16.539 6.208 6.336 1.00 89.81 223 ASN A C 1
ATOM 1836 O O . ASN A 1 223 ? 17.381 6.903 6.901 1.00 89.81 223 ASN A O 1
ATOM 1840 N N . SER A 1 224 ? 16.770 5.621 5.163 1.00 90.69 224 SER A N 1
ATOM 1841 C CA . SER A 1 224 ? 18.008 5.759 4.405 1.00 90.69 224 SER A CA 1
ATOM 1842 C C . SER A 1 224 ? 17.762 5.483 2.925 1.00 90.69 224 SER A C 1
ATOM 1844 O O . SER A 1 224 ? 16.812 4.788 2.566 1.00 90.69 224 SER A O 1
ATOM 1846 N N . PHE A 1 225 ? 18.656 5.964 2.057 1.00 93.00 225 PHE A N 1
ATOM 1847 C CA . PHE A 1 225 ? 18.596 5.648 0.628 1.00 93.00 225 PHE A CA 1
ATOM 1848 C C . PHE A 1 225 ? 18.658 4.135 0.368 1.00 93.00 225 PHE A C 1
ATOM 1850 O O . PHE A 1 225 ? 17.928 3.613 -0.470 1.00 93.00 225 PHE A O 1
ATOM 1857 N N . LYS A 1 226 ? 19.467 3.403 1.147 1.00 92.25 226 LYS A N 1
ATOM 1858 C CA . LYS A 1 226 ? 19.560 1.938 1.063 1.00 92.25 226 LYS A CA 1
ATOM 1859 C C . LYS A 1 226 ? 18.225 1.259 1.380 1.00 92.25 226 LYS A C 1
ATOM 1861 O O . LYS A 1 226 ? 17.814 0.364 0.649 1.00 92.25 226 LYS A O 1
ATOM 1866 N N . GLU A 1 227 ? 17.558 1.656 2.461 1.00 92.31 227 GLU A N 1
ATOM 1867 C CA . GLU A 1 227 ? 16.251 1.089 2.813 1.00 92.31 227 GLU A CA 1
ATOM 1868 C C . GLU A 1 227 ? 15.161 1.478 1.816 1.00 92.31 227 GLU A C 1
ATOM 1870 O O . GLU A 1 227 ? 14.320 0.643 1.493 1.00 92.31 227 GLU A O 1
ATOM 1875 N N . TYR A 1 228 ? 15.206 2.698 1.275 1.00 93.94 228 TYR A N 1
ATOM 1876 C CA . TYR A 1 228 ? 14.318 3.108 0.192 1.00 93.94 228 TYR A CA 1
ATOM 1877 C C . TYR A 1 228 ? 14.477 2.210 -1.035 1.00 93.94 228 TYR A C 1
ATOM 1879 O O . TYR A 1 228 ? 13.479 1.644 -1.476 1.00 93.94 228 TYR A O 1
ATOM 1887 N N . LYS A 1 229 ? 15.708 1.985 -1.528 1.00 91.81 229 LYS A N 1
ATOM 1888 C CA . LYS A 1 229 ? 15.960 1.082 -2.672 1.00 91.81 229 LYS A CA 1
ATOM 1889 C C . LYS A 1 229 ? 15.497 -0.359 -2.416 1.00 91.81 229 LYS A C 1
ATOM 1891 O O . LYS A 1 229 ? 15.212 -1.074 -3.367 1.00 91.81 229 LYS A O 1
ATOM 1896 N N . ASN A 1 230 ? 15.395 -0.773 -1.150 1.00 91.00 230 ASN A N 1
ATOM 1897 C CA . ASN A 1 230 ? 14.879 -2.086 -0.752 1.00 91.00 230 ASN A CA 1
ATOM 1898 C C . ASN A 1 230 ? 13.363 -2.098 -0.460 1.00 91.00 230 ASN A C 1
ATOM 1900 O O . ASN A 1 230 ? 12.805 -3.149 -0.154 1.00 91.00 230 ASN A O 1
ATOM 1904 N N . SER A 1 231 ? 12.682 -0.953 -0.521 1.00 92.94 231 SER A N 1
ATOM 1905 C CA . SER A 1 231 ? 11.225 -0.865 -0.386 1.00 92.94 231 SER A CA 1
ATOM 1906 C C . SER A 1 231 ? 10.531 -1.111 -1.727 1.00 92.94 231 SER A C 1
ATOM 1908 O O . SER A 1 231 ? 11.146 -0.966 -2.783 1.00 92.94 231 SER A O 1
ATOM 1910 N N . LYS A 1 232 ? 9.233 -1.441 -1.720 1.00 92.38 232 LYS A N 1
ATOM 1911 C CA . LYS A 1 232 ? 8.483 -1.663 -2.973 1.00 92.38 232 LYS A CA 1
ATOM 1912 C C . LYS A 1 232 ? 8.504 -0.445 -3.897 1.00 92.38 232 LYS A C 1
ATOM 1914 O O . LYS A 1 232 ? 8.645 -0.622 -5.102 1.00 92.38 232 LYS A O 1
ATOM 1919 N N . ILE A 1 233 ? 8.374 0.760 -3.339 1.00 93.06 233 ILE A N 1
ATOM 1920 C CA . ILE A 1 233 ? 8.412 2.010 -4.108 1.00 93.06 233 ILE A CA 1
ATOM 1921 C C . ILE A 1 233 ? 9.800 2.262 -4.702 1.00 93.06 233 ILE A C 1
ATOM 1923 O O . ILE A 1 233 ? 9.901 2.576 -5.883 1.00 93.06 233 ILE A O 1
ATOM 1927 N N . GLY A 1 234 ? 10.872 2.073 -3.929 1.00 94.00 234 GLY A N 1
ATOM 1928 C CA . GLY A 1 234 ? 12.222 2.255 -4.467 1.00 94.00 234 GLY A CA 1
ATOM 1929 C C . GLY A 1 234 ? 12.599 1.209 -5.515 1.00 94.00 234 GLY A C 1
ATOM 1930 O O . GLY A 1 234 ? 13.270 1.548 -6.488 1.00 94.00 234 GLY A O 1
ATOM 1931 N N . VAL A 1 235 ? 12.127 -0.035 -5.374 1.00 91.94 235 VAL A N 1
ATOM 1932 C CA . VAL A 1 235 ? 12.280 -1.064 -6.416 1.00 91.94 235 VAL A CA 1
ATOM 1933 C C . VAL A 1 235 ? 11.490 -0.697 -7.669 1.00 91.94 235 VAL A C 1
ATOM 1935 O O . VAL A 1 235 ? 12.031 -0.806 -8.762 1.00 91.94 235 VAL A O 1
ATOM 1938 N N . LEU A 1 236 ? 10.241 -0.237 -7.529 1.00 93.12 236 LEU A N 1
ATOM 1939 C CA . LEU A 1 236 ? 9.430 0.209 -8.665 1.00 93.12 236 LEU A CA 1
ATOM 1940 C C . LEU A 1 236 ? 10.126 1.331 -9.444 1.00 93.12 236 LEU A C 1
ATOM 1942 O O . LEU A 1 236 ? 10.251 1.226 -10.659 1.00 93.12 236 LEU A O 1
ATOM 1946 N N . TYR A 1 237 ? 10.615 2.356 -8.740 1.00 93.62 237 TYR A N 1
ATOM 1947 C CA . TYR A 1 237 ? 11.386 3.441 -9.346 1.00 93.62 237 TYR A CA 1
ATOM 1948 C C . TYR A 1 237 ? 12.637 2.918 -10.056 1.00 93.62 237 TYR A C 1
ATOM 1950 O O . TYR A 1 237 ? 12.816 3.195 -11.234 1.00 93.62 237 TYR A O 1
ATOM 1958 N N . THR A 1 238 ? 13.444 2.097 -9.371 1.00 91.56 238 THR A N 1
ATOM 1959 C CA . THR A 1 238 ? 14.677 1.522 -9.940 1.00 91.56 238 THR A CA 1
ATOM 1960 C C . THR A 1 238 ? 14.388 0.725 -11.212 1.00 91.56 238 THR A C 1
ATOM 1962 O O . THR A 1 238 ? 15.086 0.882 -12.200 1.00 91.56 238 THR A O 1
ATOM 1965 N N . ILE A 1 239 ? 13.336 -0.099 -11.222 1.00 90.75 239 ILE A N 1
ATOM 1966 C CA . ILE A 1 239 ? 12.985 -0.902 -12.399 1.00 90.75 239 ILE A CA 1
ATOM 1967 C C . ILE A 1 239 ? 12.574 -0.021 -13.575 1.00 90.75 239 ILE A C 1
ATOM 1969 O O . ILE A 1 239 ? 12.976 -0.321 -14.689 1.00 90.75 239 ILE A O 1
ATOM 1973 N N . ILE A 1 240 ? 11.765 1.021 -13.359 1.00 92.94 240 ILE A N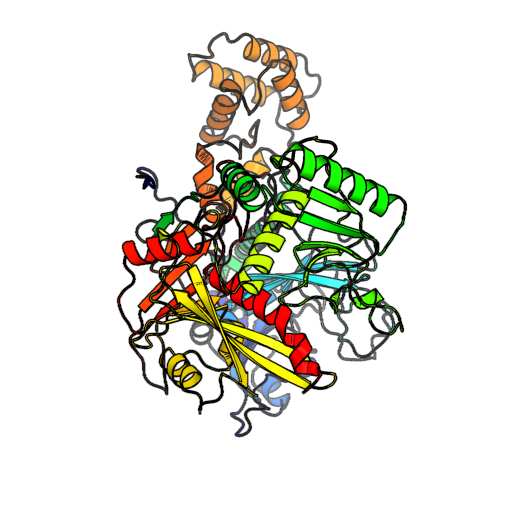 1
ATOM 1974 C CA . ILE A 1 240 ? 11.331 1.910 -14.449 1.00 92.94 240 ILE A CA 1
ATOM 1975 C C . ILE A 1 240 ? 12.523 2.698 -15.007 1.00 92.94 240 ILE A C 1
ATOM 1977 O O . ILE A 1 240 ? 12.682 2.769 -16.223 1.00 92.94 240 ILE A O 1
ATOM 1981 N N . ASP A 1 241 ? 13.365 3.239 -14.125 1.00 93.00 241 ASP A N 1
ATOM 1982 C CA . ASP A 1 241 ? 14.548 4.029 -14.482 1.00 93.00 241 ASP A CA 1
ATOM 1983 C C . ASP A 1 241 ? 15.562 3.181 -15.273 1.00 93.00 241 ASP A C 1
ATOM 1985 O O . ASP A 1 241 ? 15.849 3.469 -16.437 1.00 93.00 241 ASP A O 1
ATOM 1989 N N . ASP A 1 242 ? 15.985 2.042 -14.712 1.00 91.19 242 ASP A N 1
ATOM 1990 C CA . ASP A 1 242 ? 16.924 1.112 -15.352 1.00 91.19 242 ASP A CA 1
ATOM 1991 C C . ASP A 1 242 ? 16.350 0.520 -16.659 1.00 91.19 242 ASP A C 1
ATOM 1993 O O . ASP A 1 242 ? 17.088 0.243 -17.615 1.00 91.19 242 ASP A O 1
ATOM 1997 N N . PHE A 1 243 ? 15.030 0.285 -16.716 1.00 93.06 243 PHE A N 1
ATOM 1998 C CA . PHE A 1 243 ? 14.349 -0.177 -17.926 1.00 93.06 243 PHE A CA 1
ATOM 1999 C C . PHE A 1 243 ? 14.450 0.865 -19.036 1.00 93.06 243 PHE A C 1
ATOM 2001 O O . PHE A 1 243 ? 14.836 0.513 -20.151 1.00 93.06 243 PHE A O 1
ATOM 2008 N N . ASN A 1 244 ? 14.134 2.128 -18.744 1.00 95.25 244 ASN A N 1
ATOM 2009 C CA . ASN A 1 244 ? 14.183 3.207 -19.728 1.00 95.25 244 ASN A CA 1
ATOM 2010 C C . ASN A 1 244 ? 15.617 3.476 -20.192 1.00 95.25 244 ASN A C 1
ATOM 2012 O O . ASN A 1 244 ? 15.838 3.662 -21.388 1.00 95.25 244 ASN A O 1
ATOM 2016 N N . GLU A 1 245 ? 16.602 3.392 -19.296 1.00 92.69 245 GLU A N 1
ATOM 2017 C CA . GLU A 1 245 ? 18.019 3.467 -19.666 1.00 92.69 245 GLU A CA 1
ATOM 2018 C C . GLU A 1 245 ? 18.409 2.340 -20.644 1.00 92.69 245 GLU A C 1
ATOM 2020 O O . GLU A 1 245 ? 19.089 2.569 -21.646 1.00 92.69 245 GLU A O 1
ATOM 2025 N N . SER A 1 246 ? 17.936 1.115 -20.394 1.00 89.31 246 SER A N 1
ATOM 2026 C CA . SER A 1 246 ? 18.326 -0.074 -21.166 1.00 89.31 246 SER A CA 1
ATOM 2027 C C . SER A 1 246 ? 17.557 -0.251 -22.484 1.00 89.31 246 SER A C 1
ATOM 2029 O O . SER A 1 246 ? 18.118 -0.711 -23.485 1.00 89.31 246 SER A O 1
ATOM 2031 N N . LEU A 1 247 ? 16.257 0.048 -22.484 1.00 92.19 247 LEU A N 1
ATOM 2032 C CA . LEU A 1 247 ? 15.311 -0.255 -23.564 1.00 92.19 247 LEU A CA 1
ATOM 2033 C C . LEU A 1 247 ? 14.616 0.979 -24.152 1.00 92.19 247 LEU A C 1
ATOM 2035 O O . LEU A 1 247 ? 13.913 0.805 -25.147 1.00 92.19 247 LEU A O 1
ATOM 2039 N N . GLY A 1 248 ? 14.862 2.195 -23.647 1.00 93.94 248 GLY A N 1
ATOM 2040 C CA . GLY A 1 248 ? 14.193 3.434 -24.082 1.00 93.94 248 GLY A CA 1
ATOM 2041 C C . GLY A 1 248 ? 14.219 3.667 -25.595 1.00 93.94 248 GLY A C 1
ATOM 2042 O O . GLY A 1 248 ? 13.213 4.012 -26.208 1.00 93.94 248 GLY A O 1
ATOM 2043 N N . LYS A 1 249 ? 15.329 3.305 -26.256 1.00 93.69 249 LYS A N 1
ATOM 2044 C CA . LYS A 1 249 ? 15.453 3.355 -27.729 1.00 93.69 249 LYS A CA 1
ATOM 2045 C C . LYS A 1 249 ? 14.439 2.491 -28.501 1.00 93.69 249 LYS A C 1
ATOM 2047 O O . LYS A 1 249 ? 14.326 2.629 -29.717 1.00 93.69 249 LYS A O 1
ATOM 2052 N N . TYR A 1 250 ? 13.764 1.562 -27.826 1.00 95.25 250 TYR A N 1
ATOM 2053 C CA . TYR A 1 250 ? 12.669 0.742 -28.350 1.00 95.25 250 TYR A CA 1
ATOM 2054 C C . TYR A 1 250 ? 11.342 1.149 -27.725 1.00 95.25 250 TYR A C 1
ATOM 2056 O O . TYR A 1 250 ? 10.352 1.310 -28.436 1.00 95.25 250 TYR A O 1
ATOM 2064 N N . ILE A 1 251 ? 11.315 1.283 -26.404 1.00 96.31 251 ILE A N 1
ATOM 2065 C CA . ILE A 1 251 ? 10.118 1.598 -25.646 1.00 96.31 251 ILE A CA 1
ATOM 2066 C C . ILE A 1 251 ? 10.485 2.270 -24.326 1.00 96.31 251 ILE A C 1
ATOM 2068 O O . ILE A 1 251 ? 11.373 1.808 -23.614 1.00 96.31 251 ILE A O 1
ATOM 2072 N N . GLU A 1 252 ? 9.756 3.323 -23.993 1.00 96.62 252 GLU A N 1
ATOM 2073 C CA . GLU A 1 252 ? 9.859 4.031 -22.720 1.00 96.62 252 GLU A CA 1
ATOM 2074 C C . GLU A 1 252 ? 8.595 3.784 -21.901 1.00 96.62 252 GLU A C 1
ATOM 2076 O O . GLU A 1 252 ? 7.492 3.737 -22.452 1.00 96.62 252 GLU A O 1
ATOM 2081 N N . PHE A 1 253 ? 8.756 3.599 -20.594 1.00 95.19 253 PHE A N 1
ATOM 2082 C CA . PHE A 1 253 ? 7.684 3.449 -19.619 1.00 95.19 253 PHE A CA 1
ATOM 2083 C C . PHE A 1 253 ? 7.631 4.646 -18.677 1.00 95.19 253 PHE A C 1
ATOM 2085 O O . PHE A 1 253 ? 8.624 5.024 -18.060 1.00 95.19 253 PHE A O 1
ATOM 2092 N N . HIS A 1 254 ? 6.429 5.170 -18.483 1.00 92.50 254 HIS A N 1
ATOM 2093 C CA . HIS A 1 254 ? 6.124 6.227 -17.526 1.00 92.50 254 HIS A CA 1
ATOM 2094 C C . HIS A 1 254 ? 4.980 5.766 -16.628 1.00 92.50 254 HIS A C 1
ATOM 2096 O O . HIS A 1 254 ? 4.171 4.934 -17.032 1.00 92.50 254 HIS A O 1
ATOM 2102 N N . LEU A 1 255 ? 4.886 6.270 -15.400 1.00 90.88 255 LEU A N 1
ATOM 2103 C CA . LEU A 1 255 ? 3.661 6.087 -14.625 1.00 90.88 255 LEU A CA 1
ATOM 2104 C C . LEU A 1 255 ? 2.647 7.148 -15.030 1.00 90.88 255 LEU A C 1
ATOM 2106 O O . LEU A 1 255 ? 3.012 8.298 -15.252 1.00 90.88 255 LEU A O 1
ATOM 2110 N N . TYR A 1 256 ? 1.375 6.765 -15.100 1.00 87.56 256 TYR A N 1
ATOM 2111 C CA . TYR A 1 256 ? 0.319 7.737 -15.328 1.00 87.56 256 TYR A CA 1
ATOM 2112 C C . TYR A 1 256 ? 0.213 8.720 -14.175 1.00 87.56 256 TYR A C 1
ATOM 2114 O O . TYR A 1 256 ? 0.270 8.353 -12.998 1.00 87.56 256 TYR A O 1
ATOM 2122 N N . GLU A 1 257 ? -0.051 9.954 -14.569 1.00 84.88 257 GLU A N 1
ATOM 2123 C CA . GLU A 1 257 ? -0.237 11.094 -13.702 1.00 84.88 257 GLU A CA 1
ATOM 2124 C C . GLU A 1 257 ? -1.706 11.528 -13.710 1.00 84.88 257 GLU A C 1
ATOM 2126 O O . GLU A 1 257 ? -2.341 11.652 -14.757 1.00 84.88 257 GLU A O 1
ATOM 2131 N N . MET A 1 258 ? -2.272 11.693 -12.520 1.00 80.25 258 MET A N 1
ATOM 2132 C CA . MET A 1 258 ? -3.646 12.120 -12.294 1.00 80.25 258 MET A CA 1
ATOM 2133 C C . MET A 1 258 ? -3.689 13.626 -12.062 1.00 80.25 258 MET A C 1
ATOM 2135 O O . MET A 1 258 ? -2.942 14.136 -11.220 1.00 80.25 258 MET A O 1
ATOM 2139 N N . SER A 1 259 ? -4.594 14.310 -12.770 1.00 71.12 259 SER A N 1
ATOM 2140 C CA . SER A 1 259 ? -4.910 15.710 -12.479 1.00 71.12 259 SER A CA 1
ATOM 2141 C C . SER A 1 259 ? -5.581 15.834 -11.113 1.00 71.12 259 SER A C 1
ATOM 2143 O O . SER A 1 259 ? -6.426 15.014 -10.746 1.00 71.12 259 SER A O 1
ATOM 2145 N N . LYS A 1 260 ? -5.214 16.888 -10.380 1.00 68.38 260 LYS A N 1
ATOM 2146 C CA . LYS A 1 260 ? -5.867 17.280 -9.129 1.00 68.38 260 LYS A CA 1
ATOM 2147 C C . LYS A 1 260 ? -7.253 17.882 -9.337 1.00 68.38 260 LYS A C 1
ATOM 2149 O O . LYS A 1 260 ? -8.059 17.827 -8.418 1.00 68.38 260 LYS A O 1
ATOM 2154 N N . ASP A 1 261 ? -7.554 18.411 -10.522 1.00 66.81 261 ASP A N 1
ATOM 2155 C CA . ASP A 1 261 ? -8.825 19.107 -10.784 1.00 66.81 261 ASP A CA 1
ATOM 2156 C C . ASP A 1 261 ? -10.044 18.174 -10.697 1.00 66.81 261 ASP A C 1
ATOM 2158 O O . ASP A 1 261 ? -11.188 18.617 -10.620 1.00 66.81 261 ASP A O 1
ATOM 2162 N N . GLU A 1 262 ? -9.807 16.860 -10.703 1.00 72.56 262 GLU A N 1
ATOM 2163 C CA . GLU A 1 262 ? -10.835 15.827 -10.578 1.00 72.56 262 GLU A CA 1
ATOM 2164 C C . GLU A 1 262 ? -10.823 15.116 -9.213 1.00 72.56 262 GLU A C 1
ATOM 2166 O O . GLU A 1 262 ? -11.483 14.080 -9.063 1.00 72.56 262 GLU A O 1
ATOM 2171 N N . GLU A 1 263 ? -10.069 15.640 -8.241 1.00 84.88 263 GLU A N 1
ATOM 2172 C CA . GLU A 1 263 ? -9.868 15.053 -6.919 1.00 84.88 263 GLU A CA 1
ATOM 2173 C C . GLU A 1 263 ? -10.619 15.809 -5.812 1.00 84.88 263 GLU A C 1
ATOM 2175 O O . GLU A 1 263 ? -10.533 17.029 -5.693 1.00 84.88 263 GLU A O 1
ATOM 2180 N N . VAL A 1 264 ? -11.285 15.062 -4.927 1.00 86.62 264 VAL A N 1
ATOM 2181 C CA . VAL A 1 264 ? -11.833 15.586 -3.667 1.00 86.62 264 VAL A CA 1
ATOM 2182 C C . VAL A 1 264 ? -11.182 14.864 -2.493 1.00 86.62 264 VAL A C 1
ATOM 2184 O O . VAL A 1 264 ? -11.170 13.632 -2.439 1.00 86.62 264 VAL A O 1
ATOM 2187 N N . VAL A 1 265 ? -10.647 15.626 -1.537 1.00 85.75 265 VAL A N 1
ATOM 2188 C CA . VAL A 1 265 ? -9.903 15.093 -0.387 1.00 85.75 265 VAL A CA 1
ATOM 2189 C C . VAL A 1 265 ? -10.669 15.323 0.910 1.00 85.75 265 VAL A C 1
ATOM 2191 O O . VAL A 1 265 ? -10.992 16.456 1.258 1.00 85.75 265 VAL A O 1
ATOM 2194 N N . TYR A 1 266 ? -10.893 14.251 1.668 1.00 84.69 266 TYR A N 1
ATOM 2195 C CA . TYR A 1 266 ? -11.523 14.290 2.986 1.00 84.69 266 TYR A CA 1
ATOM 2196 C C . TYR A 1 266 ? -10.520 13.886 4.066 1.00 84.69 266 TYR A C 1
ATOM 2198 O O . TYR A 1 266 ? -9.972 12.777 4.058 1.00 84.69 266 TYR A O 1
ATOM 2206 N N . GLN A 1 267 ? -10.288 14.786 5.021 1.00 83.75 267 GLN A N 1
ATOM 2207 C CA . GLN A 1 267 ? -9.486 14.486 6.205 1.00 83.75 267 GLN A CA 1
ATOM 2208 C C . GLN A 1 267 ? -10.261 13.587 7.170 1.00 83.75 267 GLN A C 1
ATOM 2210 O O . GLN A 1 267 ? -11.485 13.653 7.243 1.00 83.75 267 GLN A O 1
ATOM 2215 N N . LEU A 1 268 ? -9.544 12.770 7.944 1.00 76.75 268 LEU A N 1
ATOM 2216 C CA . LEU A 1 268 ? -10.182 11.973 8.989 1.00 76.75 268 LEU A CA 1
ATOM 2217 C C . LEU A 1 268 ? -10.600 12.878 10.147 1.00 76.75 268 LEU A C 1
ATOM 2219 O O . LEU A 1 268 ? -9.791 13.641 10.676 1.00 76.75 268 LEU A O 1
ATOM 2223 N N . SER A 1 269 ? -11.860 12.760 10.543 1.00 71.50 269 SER A N 1
ATOM 2224 C CA . SER A 1 269 ? -12.402 13.334 11.774 1.00 71.50 269 SER A CA 1
ATOM 2225 C C . SER A 1 269 ? -12.074 12.472 12.996 1.00 71.50 269 SER A C 1
ATOM 2227 O O . SER A 1 269 ? -12.017 12.976 14.118 1.00 71.50 269 SER A O 1
ATOM 2229 N N . SER A 1 270 ? -11.857 11.173 12.776 1.00 66.75 270 SER A N 1
ATOM 2230 C CA . SER A 1 270 ? -11.662 10.180 13.823 1.00 66.75 270 SER A CA 1
ATOM 2231 C C . SER A 1 270 ? -10.256 10.260 14.433 1.00 66.75 270 SER A C 1
ATOM 2233 O O . SER A 1 270 ? -9.254 10.482 13.743 1.00 66.75 270 SER A O 1
ATOM 2235 N N . ASN A 1 271 ? -10.165 10.102 15.756 1.00 76.38 271 ASN A N 1
ATOM 2236 C CA . ASN A 1 271 ? -8.884 10.055 16.445 1.00 76.38 271 ASN A CA 1
ATOM 2237 C C . ASN A 1 271 ? -8.928 9.172 17.702 1.00 76.38 271 ASN A C 1
ATOM 2239 O O . ASN A 1 271 ? -9.952 8.945 18.344 1.00 76.38 271 ASN A O 1
ATOM 2243 N N . LYS A 1 272 ? -7.744 8.704 18.092 1.00 84.00 272 LYS A N 1
ATOM 2244 C CA . LYS A 1 272 ? -7.523 7.797 19.224 1.00 84.00 272 LYS A CA 1
ATOM 2245 C C . LYS A 1 272 ? -8.098 8.283 20.561 1.00 84.00 272 LYS A C 1
ATOM 2247 O O . LYS A 1 272 ? -8.461 7.446 21.382 1.00 84.00 272 LYS A O 1
ATOM 2252 N N . GLN A 1 273 ? -8.129 9.594 20.785 1.00 87.19 273 GLN A N 1
ATOM 2253 C CA . GLN A 1 273 ? -8.627 10.200 22.018 1.00 87.19 273 GLN A CA 1
ATOM 2254 C C . GLN A 1 273 ? -10.158 10.132 22.065 1.00 87.19 273 GLN A C 1
ATOM 2256 O O . GLN A 1 273 ? -10.704 9.587 23.019 1.00 87.19 273 GLN A O 1
ATOM 2261 N N . LEU A 1 274 ? -10.834 10.560 20.994 1.00 84.75 274 LEU A N 1
ATOM 2262 C CA . LEU A 1 274 ? -12.295 10.477 20.857 1.00 84.75 274 LEU A CA 1
ATOM 2263 C C . LEU A 1 274 ? -12.797 9.029 20.954 1.00 84.75 274 LEU A C 1
ATOM 2265 O O . LEU A 1 274 ? -13.814 8.749 21.594 1.00 84.75 274 LEU A O 1
ATOM 2269 N N . PHE A 1 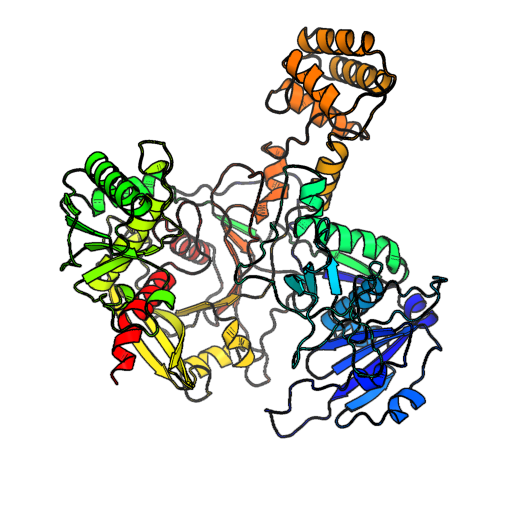275 ? -12.054 8.086 20.361 1.00 88.50 275 PHE A N 1
ATOM 2270 C CA . PHE A 1 275 ? -12.325 6.659 20.525 1.00 88.50 275 PHE A CA 1
ATOM 2271 C C . PHE A 1 275 ? -12.279 6.228 21.993 1.00 88.50 275 PHE A C 1
ATOM 2273 O O . PHE A 1 275 ? -13.188 5.542 22.457 1.00 88.50 275 PHE A O 1
ATOM 2280 N N . LEU A 1 276 ? -11.217 6.602 22.715 1.00 91.12 276 LEU A N 1
ATOM 2281 C CA . LEU A 1 276 ? -11.043 6.210 24.110 1.00 91.12 276 LEU A CA 1
ATOM 2282 C C . LEU A 1 276 ? -12.146 6.806 24.993 1.00 91.12 276 LEU A C 1
ATOM 2284 O O . LEU A 1 276 ? -12.712 6.082 25.802 1.00 91.12 276 LEU A O 1
ATOM 2288 N N . GLU A 1 277 ? -12.510 8.071 24.790 1.00 90.31 277 GLU A N 1
ATOM 2289 C CA . GLU A 1 277 ? -13.630 8.720 25.490 1.00 90.31 277 GLU A CA 1
ATOM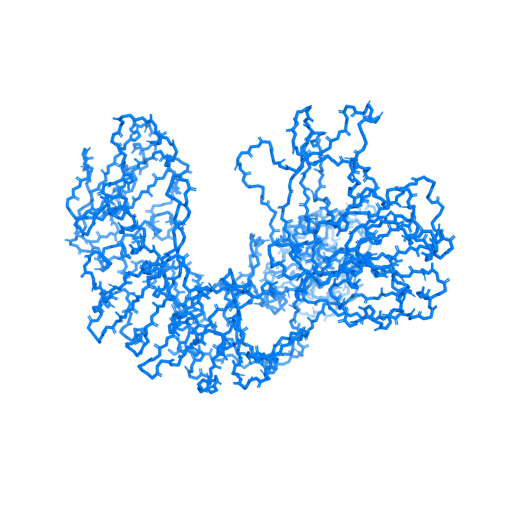 2290 C C . GLU A 1 277 ? -14.953 7.974 25.263 1.00 90.31 277 GLU A C 1
ATOM 2292 O O . GLU A 1 277 ? -15.685 7.675 26.211 1.00 90.31 277 GLU A O 1
ATOM 2297 N N . SER A 1 278 ? -15.226 7.587 24.014 1.00 89.62 278 SER A N 1
ATOM 2298 C CA . SER A 1 278 ? -16.411 6.797 23.655 1.00 89.62 278 SER A CA 1
ATOM 2299 C C . SER A 1 278 ? -16.384 5.406 24.296 1.00 89.62 278 SER A C 1
ATOM 2301 O O . SER A 1 278 ? -17.405 4.927 24.793 1.00 89.62 278 SER A O 1
ATOM 2303 N N . ALA A 1 279 ? -15.217 4.756 24.327 1.00 91.94 279 ALA A N 1
ATOM 2304 C CA . ALA A 1 279 ? -15.037 3.457 24.966 1.00 91.94 279 ALA A CA 1
ATOM 2305 C C . ALA A 1 279 ? -15.237 3.542 26.488 1.00 91.94 279 ALA A C 1
ATOM 2307 O O . ALA A 1 279 ? -15.951 2.709 27.042 1.00 91.94 279 ALA A O 1
ATOM 2308 N N . ILE A 1 280 ? -14.686 4.563 27.154 1.00 93.31 280 ILE A N 1
ATOM 2309 C CA . ILE A 1 280 ? -14.883 4.799 28.593 1.00 93.31 280 ILE A CA 1
ATOM 2310 C C . ILE A 1 280 ? -16.379 4.925 28.895 1.00 93.31 280 ILE A C 1
ATOM 2312 O O . ILE A 1 280 ? -16.904 4.189 29.731 1.00 93.31 280 ILE A O 1
ATOM 2316 N N . LYS A 1 281 ? -17.096 5.770 28.143 1.00 92.69 281 LYS A N 1
ATOM 2317 C CA . LYS A 1 281 ? -18.549 5.934 28.292 1.00 92.69 281 LYS A CA 1
ATOM 2318 C C . LYS A 1 281 ? -19.314 4.633 28.032 1.00 92.69 281 LYS A C 1
ATOM 2320 O O . LYS A 1 281 ? -20.273 4.334 28.735 1.00 92.69 281 LYS A O 1
ATOM 2325 N N . TYR A 1 282 ? -18.905 3.858 27.028 1.00 92.75 282 TYR A N 1
ATOM 2326 C CA . TYR A 1 282 ? -19.557 2.598 26.674 1.00 92.75 282 TYR A CA 1
ATOM 2327 C C . TYR A 1 282 ? -19.377 1.508 27.733 1.00 92.75 282 TYR A C 1
ATOM 2329 O O . TYR A 1 282 ? -20.284 0.695 27.924 1.00 92.75 282 TYR A O 1
ATOM 2337 N N . PHE A 1 283 ? -18.201 1.430 28.357 1.00 94.44 283 PHE A N 1
ATOM 2338 C CA . PHE A 1 283 ? -17.854 0.379 29.315 1.00 94.44 283 PHE A CA 1
ATOM 2339 C C . PHE A 1 283 ? -18.123 0.755 30.771 1.00 94.44 283 PHE A C 1
ATOM 2341 O O . PHE A 1 283 ? -18.127 -0.142 31.613 1.00 94.44 283 PHE A O 1
ATOM 2348 N N . SER A 1 284 ? -18.399 2.024 31.072 1.00 94.25 284 SER A N 1
ATOM 2349 C CA . SER A 1 284 ? -18.753 2.441 32.428 1.00 94.25 284 SER A CA 1
ATOM 2350 C C . SER A 1 284 ? -19.949 1.646 32.970 1.00 94.25 284 SER A C 1
ATOM 2352 O O . SER A 1 284 ? -20.951 1.448 32.277 1.00 94.25 284 SER A O 1
ATOM 2354 N N . GLY A 1 285 ? -19.814 1.123 34.191 1.00 92.44 285 GLY A N 1
ATOM 2355 C CA . GLY A 1 285 ? -20.825 0.289 34.849 1.00 92.44 285 GLY A CA 1
ATOM 2356 C C . GLY A 1 285 ? -20.945 -1.147 34.317 1.00 92.44 285 GLY A C 1
ATOM 2357 O O . GLY A 1 285 ? -21.833 -1.881 34.753 1.00 92.44 285 GLY A O 1
ATOM 2358 N N . LYS A 1 286 ? -20.105 -1.575 33.362 1.00 94.56 286 LYS A N 1
ATOM 2359 C CA . LYS A 1 286 ? -20.128 -2.944 32.814 1.00 94.56 286 LYS A CA 1
ATOM 2360 C C . LYS A 1 286 ? -19.170 -3.875 33.559 1.00 94.56 286 LYS A C 1
ATOM 2362 O O . LYS A 1 286 ? -18.323 -3.450 34.336 1.00 94.56 286 LYS A O 1
ATOM 2367 N N . LYS A 1 287 ? -19.290 -5.174 33.269 1.00 96.88 287 LYS A N 1
ATOM 2368 C CA . LYS A 1 287 ? -18.387 -6.225 33.751 1.00 96.88 287 LYS A CA 1
ATOM 2369 C C . LYS A 1 287 ? -17.666 -6.902 32.588 1.00 96.88 287 LYS A C 1
ATOM 2371 O O . LYS A 1 287 ? -18.311 -7.275 31.605 1.00 96.88 287 LYS A O 1
ATOM 2376 N N . ILE A 1 288 ? -16.356 -7.105 32.720 1.00 97.88 288 ILE A N 1
ATOM 2377 C CA . ILE A 1 288 ? -15.527 -7.863 31.773 1.00 97.88 288 ILE A CA 1
ATOM 2378 C C . ILE A 1 288 ? -14.845 -9.010 32.519 1.00 97.88 288 ILE A C 1
ATOM 2380 O O . ILE A 1 288 ? -14.127 -8.803 33.494 1.00 97.88 288 ILE A O 1
ATOM 2384 N N . ASN A 1 289 ? -15.033 -10.235 32.035 1.00 97.69 289 ASN A N 1
ATOM 2385 C CA . ASN A 1 289 ? -14.376 -11.410 32.603 1.00 97.69 289 ASN A CA 1
ATOM 2386 C C . ASN A 1 289 ? -13.119 -11.751 31.796 1.00 97.69 289 ASN A C 1
ATOM 2388 O O . ASN A 1 289 ? -13.192 -11.885 30.577 1.00 97.69 289 ASN A O 1
ATOM 2392 N N . VAL A 1 290 ? -11.978 -11.935 32.454 1.00 97.38 290 VAL A N 1
ATOM 2393 C CA . VAL A 1 290 ? -10.720 -12.316 31.795 1.00 97.38 290 VAL A CA 1
ATOM 2394 C C . VAL A 1 290 ? -10.396 -13.773 32.104 1.00 97.38 290 VAL A C 1
ATOM 2396 O O . VAL A 1 290 ? -10.290 -14.147 33.271 1.00 97.38 290 VAL A O 1
ATOM 2399 N N . VAL A 1 291 ? -10.243 -14.598 31.068 1.00 95.62 291 VAL A N 1
ATOM 2400 C CA . VAL A 1 291 ? -9.952 -16.035 31.184 1.00 95.62 291 VAL A CA 1
ATOM 2401 C C . VAL A 1 291 ? -8.614 -16.338 30.526 1.00 95.62 291 VAL A C 1
ATOM 2403 O O . VAL A 1 291 ? -8.435 -16.071 29.339 1.00 95.62 291 VAL A O 1
ATOM 2406 N N . ASP A 1 292 ? -7.690 -16.920 31.283 1.00 95.12 292 ASP A N 1
ATOM 2407 C CA . ASP A 1 292 ? -6.382 -17.335 30.779 1.00 95.12 292 ASP A CA 1
ATOM 2408 C C . ASP A 1 292 ? -6.338 -18.853 30.581 1.00 95.12 292 ASP A C 1
ATOM 2410 O O . ASP A 1 292 ? -6.275 -19.597 31.558 1.00 95.12 292 ASP A O 1
ATOM 2414 N N . TYR A 1 293 ? -6.390 -19.308 29.325 1.00 91.94 293 TYR A N 1
ATOM 2415 C CA . TYR A 1 293 ? -6.259 -20.728 28.976 1.00 91.94 293 TYR A CA 1
ATOM 2416 C C . TYR A 1 293 ? -4.804 -21.165 28.760 1.00 91.94 293 TYR A C 1
ATOM 2418 O O . TYR A 1 293 ? -4.562 -22.356 28.566 1.00 91.94 293 TYR A O 1
ATOM 2426 N N . ILE A 1 294 ? -3.849 -20.229 28.745 1.00 92.44 294 ILE A N 1
ATOM 2427 C CA . ILE A 1 294 ? -2.419 -20.533 28.629 1.00 92.44 294 ILE A CA 1
ATOM 2428 C C . ILE A 1 294 ? -1.848 -20.779 30.025 1.00 92.44 294 ILE A C 1
ATOM 2430 O O . ILE A 1 294 ? -1.239 -21.818 30.260 1.00 92.44 294 ILE A O 1
ATOM 2434 N N . ASN A 1 295 ? -2.118 -19.852 30.949 1.00 90.62 295 ASN A N 1
ATOM 2435 C CA . ASN A 1 295 ? -1.694 -19.898 32.349 1.00 90.62 295 ASN A CA 1
ATOM 2436 C C . ASN A 1 295 ? -0.172 -20.102 32.522 1.00 90.62 295 ASN A C 1
ATOM 2438 O O . ASN A 1 295 ? 0.271 -20.859 33.384 1.00 90.62 295 ASN A O 1
ATOM 2442 N N . GLU A 1 296 ? 0.612 -19.418 31.689 1.00 93.44 296 GLU A N 1
ATOM 2443 C CA . GLU A 1 296 ? 2.077 -19.351 31.744 1.00 93.44 296 GLU A CA 1
ATOM 2444 C C . GLU A 1 296 ? 2.501 -17.954 32.248 1.00 93.44 296 GLU A C 1
ATOM 2446 O O . GLU A 1 296 ? 1.740 -16.992 32.137 1.00 93.44 296 GLU A O 1
ATOM 2451 N N . ASP A 1 297 ? 3.724 -17.792 32.765 1.00 92.88 297 ASP A N 1
ATOM 2452 C CA . ASP A 1 297 ? 4.176 -16.538 33.403 1.00 92.88 297 ASP A CA 1
ATOM 2453 C C . ASP A 1 297 ? 3.905 -15.282 32.557 1.00 92.88 297 ASP A C 1
ATOM 2455 O O . ASP A 1 297 ? 3.423 -14.263 33.059 1.00 92.88 297 ASP A O 1
ATOM 2459 N N . LYS A 1 298 ? 4.163 -15.360 31.243 1.00 92.12 298 LYS A N 1
ATOM 2460 C CA . LYS A 1 298 ? 3.929 -14.247 30.312 1.00 92.12 298 LYS A CA 1
ATOM 2461 C C . LYS A 1 298 ? 2.440 -13.905 30.185 1.00 92.12 298 LYS A C 1
ATOM 2463 O O . LYS A 1 298 ? 2.098 -12.722 30.142 1.00 92.12 298 LYS A O 1
ATOM 2468 N N . SER A 1 299 ? 1.556 -14.905 30.119 1.00 94.44 299 SER A N 1
ATOM 2469 C CA . SER A 1 299 ? 0.108 -14.680 30.010 1.00 94.44 299 SER A CA 1
ATOM 2470 C C . SER A 1 299 ? -0.480 -14.162 31.321 1.00 94.44 299 SER A C 1
ATOM 2472 O O . SER A 1 299 ? -1.284 -13.231 31.291 1.00 94.44 299 SER A O 1
ATOM 2474 N N . VAL A 1 300 ? -0.004 -14.661 32.464 1.00 94.69 300 VAL A N 1
ATOM 2475 C CA . VAL A 1 300 ? -0.420 -14.190 33.793 1.00 94.69 300 VAL A CA 1
ATOM 2476 C C . VAL A 1 300 ? -0.066 -12.713 33.983 1.00 94.69 300 VAL A C 1
ATOM 2478 O O . VAL A 1 300 ? -0.950 -11.909 34.282 1.00 94.69 300 VAL A O 1
ATOM 2481 N N . GLN A 1 301 ? 1.182 -12.322 33.701 1.00 92.62 301 GLN A N 1
ATOM 2482 C CA . GLN A 1 301 ? 1.613 -10.918 33.785 1.00 92.62 301 GLN A CA 1
ATOM 2483 C C . GLN A 1 301 ? 0.822 -10.002 32.842 1.00 92.62 301 GLN A C 1
ATOM 2485 O O . GLN A 1 301 ? 0.542 -8.844 33.161 1.00 92.62 301 GLN A O 1
ATOM 2490 N N . PHE A 1 302 ? 0.479 -10.500 31.654 1.00 93.69 302 PHE A N 1
ATOM 2491 C CA . PHE A 1 302 ? -0.341 -9.766 30.698 1.00 93.69 302 PHE A CA 1
ATOM 2492 C C . PHE A 1 302 ? -1.763 -9.538 31.229 1.00 93.69 302 PHE A C 1
ATOM 2494 O O . PHE A 1 302 ? -2.266 -8.415 31.173 1.00 93.69 302 PHE A O 1
ATOM 2501 N N . VAL A 1 303 ? -2.394 -10.579 31.783 1.00 95.38 303 VAL A N 1
ATOM 2502 C CA . VAL A 1 303 ? -3.739 -10.513 32.376 1.00 95.38 303 VAL A CA 1
ATOM 2503 C C . VAL A 1 303 ? -3.785 -9.521 33.531 1.00 95.38 303 VAL A C 1
ATOM 2505 O O . VAL A 1 303 ? -4.677 -8.673 33.557 1.00 95.38 303 VAL A O 1
ATOM 2508 N N . GLU A 1 304 ? -2.817 -9.576 34.446 1.00 93.88 304 GLU A N 1
ATOM 2509 C CA . GLU A 1 304 ? -2.726 -8.646 35.578 1.00 93.88 304 GLU A CA 1
ATOM 2510 C C . GLU A 1 304 ? -2.644 -7.191 35.111 1.00 93.88 304 GLU A C 1
ATOM 2512 O O . GLU A 1 304 ? -3.388 -6.337 35.596 1.00 93.88 304 GLU A O 1
ATOM 2517 N N . LYS A 1 305 ? -1.805 -6.913 34.106 1.00 92.56 305 LYS A N 1
ATOM 2518 C CA . LYS A 1 305 ? -1.671 -5.569 33.528 1.00 92.56 305 LYS A CA 1
ATOM 2519 C C . LYS A 1 305 ? -2.953 -5.087 32.859 1.00 92.56 305 LYS A C 1
ATOM 2521 O O . LYS A 1 305 ? -3.334 -3.941 33.074 1.00 92.56 305 LYS A O 1
ATOM 2526 N N . ILE A 1 306 ? -3.630 -5.930 32.074 1.00 93.75 306 ILE A N 1
ATOM 2527 C CA . ILE A 1 306 ? -4.904 -5.550 31.443 1.00 93.75 306 ILE A CA 1
ATOM 2528 C C . ILE A 1 306 ? -5.962 -5.229 32.494 1.00 93.75 306 ILE A C 1
ATOM 2530 O O . ILE A 1 306 ? -6.635 -4.207 32.373 1.00 93.75 306 ILE A O 1
ATOM 2534 N N . ILE A 1 307 ? -6.110 -6.086 33.508 1.00 95.00 307 ILE A N 1
ATOM 2535 C CA . ILE A 1 307 ? -7.085 -5.884 34.585 1.00 95.00 307 ILE A CA 1
ATOM 2536 C C . ILE A 1 307 ? -6.813 -4.552 35.288 1.00 95.00 307 ILE A C 1
ATOM 2538 O O . ILE A 1 307 ? -7.730 -3.748 35.443 1.00 95.00 307 ILE A O 1
ATOM 2542 N N . LEU A 1 308 ? -5.554 -4.301 35.662 1.00 92.50 308 LEU A N 1
ATOM 2543 C CA . LEU A 1 308 ? -5.150 -3.065 36.325 1.00 92.50 308 LEU A CA 1
ATOM 2544 C C . LEU A 1 308 ? -5.472 -1.835 35.466 1.00 92.50 308 LEU A C 1
ATOM 2546 O O . LEU A 1 308 ? -6.158 -0.930 35.930 1.00 92.50 308 LEU A O 1
ATOM 2550 N N . MET A 1 309 ? -5.021 -1.820 34.210 1.00 92.44 309 MET A N 1
ATOM 2551 C CA . MET A 1 309 ? -5.189 -0.673 33.314 1.00 92.44 309 MET A CA 1
ATOM 2552 C C . MET A 1 309 ? -6.658 -0.357 33.023 1.00 92.44 309 MET A C 1
ATOM 2554 O O . MET A 1 309 ? -7.060 0.803 33.055 1.00 92.44 309 MET A O 1
ATOM 2558 N N . LEU A 1 310 ? -7.470 -1.379 32.731 1.00 94.38 310 LEU A N 1
ATOM 2559 C CA . LEU A 1 310 ? -8.881 -1.175 32.405 1.00 94.38 310 LEU A CA 1
ATOM 2560 C C . LEU A 1 310 ? -9.672 -0.655 33.611 1.00 94.38 310 LEU A C 1
ATOM 2562 O O . LEU A 1 310 ? -10.452 0.276 33.446 1.00 94.38 310 LEU A O 1
ATOM 2566 N N . ASN A 1 311 ? -9.444 -1.210 34.807 1.00 94.06 311 ASN A N 1
ATOM 2567 C CA . ASN A 1 311 ? -10.118 -0.753 36.028 1.00 94.06 311 ASN A CA 1
ATOM 2568 C C . ASN A 1 311 ? -9.667 0.654 36.465 1.00 94.06 311 ASN A C 1
ATOM 2570 O O . ASN A 1 311 ? -10.449 1.379 37.068 1.00 94.06 311 ASN A O 1
ATOM 2574 N N . GLN A 1 312 ? -8.417 1.047 36.189 1.00 92.12 312 GLN A N 1
ATOM 2575 C CA . GLN A 1 312 ? -7.895 2.365 36.574 1.00 92.12 312 GLN A CA 1
ATOM 2576 C C . GLN A 1 312 ? -8.411 3.508 35.693 1.00 92.12 312 GLN A C 1
ATOM 2578 O O . GLN A 1 312 ? -8.627 4.606 36.196 1.00 92.12 312 GLN A O 1
ATOM 2583 N N . GLU A 1 313 ? -8.574 3.278 34.389 1.00 92.62 313 GLU A N 1
ATOM 2584 C CA . GLU A 1 313 ? -8.919 4.342 33.434 1.00 92.62 313 GLU A CA 1
ATOM 2585 C C . GLU A 1 313 ? -10.395 4.363 33.015 1.00 92.62 313 GLU A C 1
ATOM 2587 O O . GLU A 1 313 ? -10.832 5.344 32.412 1.00 92.62 313 GLU A O 1
ATOM 2592 N N . ILE A 1 314 ? -11.175 3.317 33.314 1.00 93.94 314 ILE A N 1
ATOM 2593 C CA . ILE A 1 314 ? -12.608 3.261 32.995 1.00 93.94 314 ILE A CA 1
ATOM 2594 C C . ILE A 1 314 ? -13.416 3.264 34.292 1.00 93.94 314 ILE A C 1
ATOM 2596 O O . ILE A 1 314 ? -13.444 2.286 35.036 1.00 93.94 314 ILE A O 1
ATOM 2600 N N . GLU A 1 315 ? -14.113 4.369 34.537 1.00 90.44 315 GLU A N 1
ATOM 2601 C CA . GLU A 1 315 ? -14.909 4.566 35.746 1.00 90.44 315 GLU A CA 1
ATOM 2602 C C . GLU A 1 315 ? -16.019 3.510 35.888 1.00 90.44 315 GLU A C 1
ATOM 2604 O O . GLU A 1 315 ? -16.786 3.263 34.951 1.00 90.44 315 GLU A O 1
ATOM 2609 N N . ASN A 1 316 ? -16.140 2.917 37.081 1.00 93.38 316 ASN A N 1
ATOM 2610 C CA . ASN A 1 316 ? -17.153 1.913 37.434 1.00 93.38 316 ASN A CA 1
ATOM 2611 C C . ASN A 1 316 ? -17.135 0.641 36.560 1.00 93.38 316 ASN A C 1
ATOM 2613 O O . ASN A 1 316 ? -18.145 -0.056 36.466 1.00 93.38 316 ASN A O 1
ATOM 2617 N N . LEU A 1 317 ? -16.018 0.333 35.897 1.00 96.25 317 LEU A N 1
ATOM 2618 C CA . LEU A 1 317 ? -15.819 -0.941 35.207 1.00 96.25 317 LEU A CA 1
ATOM 2619 C C . LEU A 1 317 ? -15.377 -2.023 36.205 1.00 96.25 317 LEU A C 1
ATOM 2621 O O . LEU A 1 317 ? -14.464 -1.804 36.993 1.00 96.25 317 LEU A O 1
ATOM 2625 N N . ASP A 1 318 ? -15.994 -3.205 36.142 1.00 95.56 318 ASP A N 1
ATOM 2626 C CA . ASP A 1 318 ? -15.572 -4.396 36.895 1.00 95.56 318 ASP A CA 1
ATOM 2627 C C . ASP A 1 318 ? -14.855 -5.381 35.958 1.00 95.56 318 ASP A C 1
ATOM 2629 O O . ASP A 1 318 ? -15.488 -6.221 35.306 1.00 95.56 318 ASP A O 1
ATOM 2633 N N . VAL A 1 319 ? -13.526 -5.276 35.856 1.00 97.19 319 VAL A N 1
ATOM 2634 C CA . VAL A 1 319 ? -12.697 -6.281 35.174 1.00 97.19 319 VAL A CA 1
ATOM 2635 C C . VAL A 1 319 ? -12.139 -7.271 36.187 1.00 97.19 319 VAL A C 1
ATOM 2637 O O . VAL A 1 319 ? -11.322 -6.914 37.036 1.00 97.19 319 VAL A O 1
ATOM 2640 N N . THR A 1 320 ? -12.528 -8.541 36.064 1.00 96.19 320 THR A N 1
ATOM 2641 C CA . THR A 1 320 ? -12.124 -9.606 36.995 1.00 96.19 320 THR A CA 1
ATOM 2642 C C . THR A 1 320 ? -11.653 -10.866 36.282 1.00 96.19 320 THR A C 1
ATOM 2644 O O . THR A 1 320 ? -12.138 -11.232 35.208 1.00 96.19 320 THR A O 1
ATOM 2647 N N . ARG A 1 321 ? -10.698 -11.570 36.902 1.00 96.69 321 ARG A N 1
ATOM 2648 C CA . ARG A 1 321 ? -10.248 -12.886 36.432 1.00 96.69 321 ARG A CA 1
ATOM 2649 C C . ARG A 1 321 ? -11.343 -13.929 36.671 1.00 96.69 321 ARG A C 1
ATOM 2651 O O . ARG A 1 321 ? -12.020 -13.923 37.697 1.00 96.69 321 ARG A O 1
ATOM 2658 N N . SER A 1 322 ? -11.509 -14.834 35.717 1.00 94.88 322 SER A N 1
ATOM 2659 C CA . SER A 1 322 ? -12.452 -15.946 35.774 1.00 94.88 322 SER A CA 1
ATOM 2660 C C . SER A 1 322 ? -11.768 -17.237 35.329 1.00 94.88 322 SER A C 1
ATOM 2662 O O . SER A 1 322 ? -10.851 -17.216 34.513 1.00 94.88 322 SER A O 1
ATOM 2664 N N . ASN A 1 323 ? -12.225 -18.370 35.860 1.00 90.50 323 ASN A N 1
ATOM 2665 C CA . ASN A 1 323 ? -11.753 -19.703 35.474 1.00 90.50 323 ASN A CA 1
ATOM 2666 C C . ASN A 1 323 ? -12.377 -20.203 34.162 1.00 90.50 323 ASN A C 1
ATOM 2668 O O . ASN A 1 323 ? -11.824 -21.082 33.512 1.00 90.50 323 ASN A O 1
ATOM 2672 N N . LYS A 1 324 ? -13.529 -19.649 33.775 1.00 91.06 324 LYS A N 1
ATOM 2673 C CA . LYS A 1 324 ? -14.235 -19.969 32.531 1.00 91.06 324 LYS A CA 1
ATOM 2674 C C . LYS A 1 324 ? -14.961 -18.752 31.974 1.00 91.06 324 LYS A C 1
ATOM 2676 O O . LYS A 1 324 ? -15.187 -17.769 32.687 1.00 91.06 324 LYS A O 1
ATOM 2681 N N . LEU A 1 325 ? -15.346 -18.837 30.705 1.00 91.31 325 LEU A N 1
ATOM 2682 C CA . LEU A 1 325 ? -16.178 -17.822 30.057 1.00 91.31 325 LEU A CA 1
ATOM 2683 C C . LEU A 1 325 ? -17.541 -17.715 30.758 1.00 91.31 325 LEU A C 1
ATOM 2685 O O . LEU A 1 325 ? -18.103 -18.719 31.206 1.00 91.31 325 LEU A O 1
ATOM 2689 N N . LYS A 1 326 ? -18.070 -16.494 30.854 1.00 92.62 326 LYS A N 1
ATOM 2690 C CA . LYS A 1 326 ? -19.369 -16.187 31.471 1.00 92.62 326 LYS A CA 1
ATOM 2691 C C . LYS A 1 326 ? -20.300 -15.494 30.479 1.00 92.62 326 LYS A C 1
ATOM 2693 O O . LYS A 1 326 ? -19.853 -14.943 29.476 1.00 92.62 326 LYS A O 1
ATOM 2698 N N . LYS A 1 327 ? -21.599 -15.479 30.791 1.00 92.06 327 LYS A N 1
ATOM 2699 C CA . LYS A 1 327 ? -22.568 -14.622 30.096 1.00 92.06 327 LYS A CA 1
ATOM 2700 C C . LYS A 1 327 ? -22.120 -13.157 30.187 1.00 92.06 327 LYS A C 1
ATOM 2702 O O . LYS A 1 327 ? -21.675 -12.713 31.246 1.00 92.06 327 LYS A O 1
ATOM 2707 N N . GLY A 1 328 ? -22.228 -12.428 29.082 1.00 92.62 328 GLY A N 1
ATOM 2708 C CA . GLY A 1 328 ? -21.738 -11.061 28.935 1.00 92.62 328 GLY A CA 1
ATOM 2709 C C . GLY A 1 328 ? -20.377 -10.987 28.243 1.00 92.62 328 GLY A C 1
ATOM 2710 O O . GLY A 1 328 ? -20.087 -11.757 27.327 1.00 92.62 328 GLY A O 1
ATOM 2711 N N . ILE A 1 329 ? -19.562 -10.017 28.656 1.00 95.62 329 ILE A N 1
ATOM 2712 C CA . ILE A 1 329 ? -18.325 -9.629 27.970 1.00 95.62 329 ILE A CA 1
ATOM 2713 C C . ILE A 1 329 ? -17.127 -10.375 28.565 1.00 95.62 329 ILE A C 1
ATOM 2715 O O . ILE A 1 329 ? -16.955 -10.443 29.786 1.00 95.62 329 ILE A O 1
ATOM 2719 N N . ASN A 1 330 ? -16.289 -10.936 27.693 1.00 96.12 330 ASN A N 1
ATOM 2720 C CA . ASN A 1 330 ? -15.125 -11.729 28.064 1.00 96.12 330 ASN A CA 1
ATOM 2721 C C . ASN A 1 330 ? -13.899 -11.381 27.209 1.00 96.12 330 ASN A C 1
ATOM 2723 O O . ASN A 1 330 ? -13.993 -11.191 25.994 1.00 96.12 330 ASN A O 1
ATOM 2727 N N . ILE A 1 331 ? -12.729 -11.403 27.839 1.00 96.44 331 ILE A N 1
ATOM 2728 C CA . ILE A 1 331 ? -11.418 -11.436 27.190 1.00 96.44 331 ILE A CA 1
ATOM 2729 C C . ILE A 1 331 ? -10.825 -12.816 27.453 1.00 96.44 331 ILE A C 1
ATOM 2731 O O . ILE A 1 331 ? -10.852 -13.298 28.585 1.00 96.44 331 ILE A O 1
ATOM 2735 N N . SER A 1 332 ? -10.287 -13.456 26.422 1.00 94.50 332 SER A N 1
ATOM 2736 C CA . SER A 1 332 ? -9.686 -14.778 26.550 1.00 94.50 332 SER A CA 1
ATOM 2737 C C . SER A 1 332 ? -8.258 -14.789 26.028 1.00 94.50 332 SER A C 1
ATOM 2739 O O . SER A 1 332 ? -8.006 -14.343 24.911 1.00 94.50 332 SER A O 1
ATOM 2741 N N . ILE A 1 333 ? -7.333 -15.315 26.826 1.00 95.25 333 ILE A N 1
ATOM 2742 C CA . ILE A 1 333 ? -5.951 -15.564 26.418 1.00 95.25 333 ILE A CA 1
ATOM 2743 C C . ILE A 1 333 ? -5.835 -17.022 25.981 1.00 95.25 333 ILE A C 1
ATOM 2745 O O . ILE A 1 333 ? -6.212 -17.924 26.727 1.00 95.25 333 ILE A O 1
ATOM 2749 N N . THR A 1 334 ? -5.385 -17.248 24.749 1.00 91.38 334 THR A N 1
ATOM 2750 C CA . THR A 1 334 ? -5.510 -18.537 24.046 1.00 91.38 334 THR A CA 1
ATOM 2751 C C . THR A 1 334 ? -4.286 -18.830 23.183 1.00 91.38 334 THR A C 1
ATOM 2753 O O . THR A 1 334 ? -3.554 -17.914 22.811 1.00 91.38 334 THR A O 1
ATOM 2756 N N . LYS A 1 335 ? -4.084 -20.093 22.801 1.00 88.75 335 LYS A N 1
ATOM 2757 C CA . LYS A 1 335 ? -3.111 -20.452 21.751 1.00 88.75 335 LYS A CA 1
ATOM 2758 C C . LYS A 1 335 ? -3.700 -20.209 20.353 1.00 88.75 335 LYS A C 1
ATOM 2760 O O . LYS A 1 335 ? -4.887 -19.892 20.226 1.00 88.75 335 LYS A O 1
ATOM 2765 N N . ASP A 1 336 ? -2.895 -20.326 19.296 1.00 84.06 336 ASP A N 1
ATOM 2766 C CA . ASP A 1 336 ? -3.390 -20.242 17.907 1.00 84.06 336 ASP A CA 1
ATOM 2767 C C . ASP A 1 336 ? -4.520 -21.269 17.653 1.00 84.06 336 ASP A C 1
ATOM 2769 O O . ASP A 1 336 ? -4.458 -22.375 18.198 1.00 84.06 336 ASP A O 1
ATOM 2773 N N . PRO A 1 337 ? -5.542 -20.974 16.819 1.00 79.38 337 PRO A N 1
ATOM 2774 C CA . PRO A 1 337 ? -6.623 -21.919 16.528 1.00 79.38 337 PRO A CA 1
ATOM 2775 C C . PRO A 1 337 ? -6.159 -23.328 16.123 1.00 79.38 337 PRO A C 1
ATOM 2777 O O . PRO A 1 337 ? -6.845 -24.304 16.429 1.00 79.38 337 PRO A O 1
ATOM 2780 N N . LYS A 1 338 ? -4.992 -23.466 15.475 1.00 80.50 338 LYS A N 1
ATOM 2781 C CA . LYS A 1 338 ? -4.427 -24.771 15.087 1.00 80.50 338 LYS A CA 1
ATOM 2782 C C . LYS A 1 338 ? -4.034 -25.645 16.278 1.00 80.50 338 LYS A C 1
ATOM 2784 O O . LYS A 1 338 ? -4.015 -26.863 16.145 1.00 80.50 338 LYS A O 1
ATOM 2789 N N . TYR A 1 339 ? -3.748 -25.060 17.441 1.00 81.62 339 TYR A N 1
ATOM 2790 C CA . TYR A 1 339 ? -3.460 -25.818 18.663 1.00 81.62 339 TYR A CA 1
ATOM 2791 C C . TYR A 1 339 ? -4.658 -26.678 19.107 1.00 81.62 339 TYR A C 1
ATOM 2793 O O . TYR A 1 339 ? -4.490 -27.763 19.667 1.00 81.62 339 TYR A O 1
ATOM 2801 N N . TYR A 1 340 ? -5.875 -26.202 18.836 1.00 78.75 340 TYR A N 1
ATOM 2802 C CA . TYR A 1 340 ? -7.121 -26.851 19.246 1.00 78.75 340 TYR A CA 1
ATOM 2803 C C . TYR A 1 340 ? -7.689 -27.793 18.170 1.00 78.75 340 TYR A C 1
ATOM 2805 O O . TYR A 1 340 ? -8.598 -28.575 18.448 1.00 78.75 340 TYR A O 1
ATOM 2813 N N . SER A 1 341 ? -7.162 -27.767 16.939 1.00 67.62 341 SER A N 1
ATOM 2814 C CA . SER A 1 341 ? -7.573 -28.700 15.886 1.00 67.62 341 SER A CA 1
ATOM 2815 C C . SER A 1 341 ? -6.934 -30.077 16.094 1.00 67.62 341 SER A C 1
ATOM 2817 O O . SER A 1 341 ? -5.759 -30.253 15.791 1.00 67.62 341 SER A O 1
ATOM 2819 N N . GLY A 1 342 ? -7.712 -31.048 16.587 1.00 62.69 342 GLY A N 1
ATOM 2820 C CA . GLY A 1 342 ? -7.294 -32.453 16.734 1.00 62.69 342 GLY A CA 1
ATOM 2821 C C . GLY A 1 342 ? -7.053 -32.935 18.170 1.00 62.69 342 GLY A C 1
ATOM 2822 O O . GLY A 1 342 ? -6.714 -34.096 18.353 1.00 62.69 342 GLY A O 1
ATOM 2823 N N . ASN A 1 343 ? -7.250 -32.075 19.174 1.00 55.41 343 ASN A N 1
ATOM 2824 C CA . ASN A 1 343 ? -7.168 -32.432 20.592 1.00 55.41 343 ASN A CA 1
ATOM 2825 C C . ASN A 1 343 ? -8.581 -32.477 21.207 1.00 55.41 343 ASN A C 1
ATOM 2827 O O . ASN A 1 343 ? -9.377 -31.582 20.928 1.00 55.41 343 ASN A O 1
ATOM 2831 N N . ASP A 1 344 ? -8.862 -33.424 22.110 1.00 55.75 344 ASP A N 1
ATOM 2832 C CA . ASP A 1 344 ? -10.110 -33.511 22.911 1.00 55.75 344 ASP A CA 1
ATOM 2833 C C . ASP A 1 344 ? -10.245 -32.391 23.972 1.00 55.75 344 ASP A C 1
ATOM 2835 O O . ASP A 1 344 ? -10.923 -32.533 24.988 1.00 55.75 344 ASP A O 1
ATOM 2839 N N . LYS A 1 345 ? -9.562 -31.260 23.776 1.00 63.66 345 LYS A N 1
ATOM 2840 C CA . LYS A 1 345 ? -9.577 -30.121 24.698 1.00 63.66 345 LYS A CA 1
ATOM 2841 C C . LYS A 1 345 ? -10.702 -29.157 24.337 1.00 63.66 345 LYS A C 1
ATOM 2843 O O . LYS A 1 345 ? -10.989 -28.940 23.158 1.00 63.66 345 LYS A O 1
ATOM 2848 N N . ASP A 1 346 ? -11.271 -28.514 25.356 1.00 68.44 346 ASP A N 1
ATOM 2849 C CA . ASP A 1 346 ? -12.183 -27.387 25.170 1.00 68.44 346 ASP A CA 1
ATOM 2850 C C . ASP A 1 346 ? -11.505 -26.305 24.320 1.00 68.44 346 ASP A C 1
ATOM 2852 O O . ASP A 1 346 ? -10.436 -25.800 24.662 1.00 68.44 346 ASP A O 1
ATOM 2856 N N . ASP A 1 347 ? -12.122 -25.976 23.184 1.00 73.75 347 ASP A N 1
ATOM 2857 C CA . ASP A 1 347 ? -11.641 -24.970 22.240 1.00 73.75 347 ASP A CA 1
ATOM 2858 C C . ASP A 1 347 ? -12.321 -23.624 22.557 1.00 73.75 347 ASP A C 1
ATOM 2860 O O . ASP A 1 347 ? -13.506 -23.453 22.241 1.00 73.75 347 ASP A O 1
ATOM 2864 N N . PRO A 1 348 ? -11.603 -22.635 23.128 1.00 75.56 348 PRO A N 1
ATOM 2865 C CA . PRO A 1 348 ? -12.170 -21.336 23.491 1.00 75.56 348 PRO A CA 1
ATOM 2866 C C . PRO A 1 348 ? -12.724 -20.563 22.292 1.00 75.56 348 PRO A C 1
ATOM 2868 O O . PRO A 1 348 ? -13.588 -19.699 22.448 1.00 75.56 348 PRO A O 1
ATOM 2871 N N . TYR A 1 349 ? -12.271 -20.880 21.075 1.00 75.69 349 TYR A N 1
ATOM 2872 C CA . TYR A 1 349 ? -12.814 -20.286 19.862 1.00 75.69 349 TYR A CA 1
ATOM 2873 C C . TYR A 1 349 ? -14.240 -20.782 19.568 1.00 75.69 349 TYR A C 1
ATOM 2875 O O . TYR A 1 349 ? -14.947 -20.121 18.806 1.00 75.69 349 TYR A O 1
ATOM 2883 N N . LYS A 1 350 ? -14.677 -21.925 20.128 1.00 71.06 350 LYS A N 1
ATOM 2884 C CA . LYS A 1 350 ? -16.020 -22.514 19.926 1.00 71.06 350 LYS A CA 1
ATOM 2885 C C . LYS A 1 350 ? -17.090 -21.987 20.887 1.00 71.06 350 LYS A C 1
ATOM 2887 O O . LYS A 1 350 ? -18.266 -22.209 20.624 1.00 71.06 350 LYS A O 1
ATOM 2892 N N . SER A 1 351 ? -16.719 -21.265 21.941 1.00 68.06 351 SER A N 1
ATOM 2893 C CA . SER A 1 351 ? -17.633 -20.884 23.033 1.00 68.06 351 SER A CA 1
ATOM 2894 C C . SER A 1 351 ? -18.362 -19.548 22.834 1.00 68.06 351 SER A C 1
ATOM 2896 O O . SER A 1 351 ? -19.009 -19.049 23.753 1.00 68.06 351 SER A O 1
ATOM 2898 N N . PHE A 1 352 ? -18.239 -18.941 21.654 1.00 70.31 352 PHE A N 1
ATOM 2899 C CA . PHE A 1 352 ? -18.837 -17.645 21.350 1.00 70.31 352 PHE A CA 1
ATOM 2900 C C . PHE A 1 352 ? -20.333 -17.784 20.994 1.00 70.31 352 PHE A C 1
ATOM 2902 O O . PHE A 1 352 ? -20.704 -18.624 20.174 1.00 70.31 352 PHE A O 1
ATOM 2909 N N . SER A 1 353 ? -21.192 -16.928 21.559 1.00 75.50 353 SER A N 1
ATOM 2910 C CA . SER A 1 353 ? -22.632 -16.863 21.247 1.00 75.50 353 SER A CA 1
ATOM 2911 C C . SER A 1 353 ? -23.172 -15.434 21.392 1.00 75.50 353 SER A C 1
ATOM 2913 O O . SER A 1 353 ? -22.452 -14.542 21.833 1.00 75.50 353 SER A O 1
ATOM 2915 N N . LYS A 1 354 ? -24.456 -15.195 21.070 1.00 78.12 354 LYS A N 1
ATOM 2916 C CA . LYS A 1 354 ? -25.102 -13.892 21.339 1.00 78.12 354 LYS A CA 1
ATOM 2917 C C . LYS A 1 354 ? -25.069 -13.501 22.824 1.00 78.12 354 LYS A C 1
ATOM 2919 O O . LYS A 1 354 ? -25.102 -12.319 23.138 1.00 78.12 354 LYS A O 1
ATOM 2924 N N . GLU A 1 355 ? -24.988 -14.481 23.724 1.00 85.38 355 GLU A N 1
ATOM 2925 C CA . GLU A 1 355 ? -24.949 -14.252 25.171 1.00 85.38 355 GLU A CA 1
ATOM 2926 C C . GLU A 1 355 ? -23.527 -14.221 25.748 1.00 85.38 355 GLU A C 1
ATOM 2928 O O . GLU A 1 355 ? -23.330 -13.718 26.852 1.00 85.38 355 GLU A O 1
ATOM 2933 N N . ILE A 1 356 ? -22.543 -14.773 25.032 1.00 90.25 356 ILE A N 1
ATOM 2934 C CA . ILE A 1 356 ? -21.147 -14.886 25.469 1.00 90.25 356 ILE A CA 1
ATOM 2935 C C . ILE A 1 356 ? -20.273 -14.184 24.430 1.00 90.25 356 ILE A C 1
ATOM 2937 O O . ILE A 1 356 ? -19.867 -14.767 23.421 1.00 90.25 356 ILE A O 1
ATOM 2941 N N . ILE A 1 357 ? -19.985 -12.912 24.699 1.00 92.56 357 ILE A N 1
ATOM 2942 C CA . ILE A 1 357 ? -19.166 -12.050 23.853 1.00 92.56 357 ILE A CA 1
ATOM 2943 C C . ILE A 1 357 ? -17.703 -12.257 24.227 1.00 92.56 357 ILE A C 1
ATOM 2945 O O . ILE A 1 357 ? -17.322 -12.011 25.369 1.00 92.56 357 ILE A O 1
ATOM 2949 N N . VAL A 1 358 ? -16.876 -12.704 23.278 1.00 92.19 358 VAL A N 1
ATOM 2950 C CA . VAL A 1 358 ? -15.464 -13.033 23.535 1.00 92.19 358 VAL A CA 1
ATOM 2951 C C . VAL A 1 358 ? -14.527 -12.346 22.546 1.00 92.19 358 VAL A C 1
ATOM 2953 O O . VAL A 1 358 ? -14.692 -12.444 21.323 1.00 92.19 358 VAL A O 1
ATOM 2956 N N . GLN A 1 359 ? -13.488 -11.703 23.079 1.00 93.69 359 GLN A N 1
ATOM 2957 C CA . GLN A 1 359 ? -12.291 -11.333 22.328 1.00 93.69 359 GLN A CA 1
ATOM 2958 C C . GLN A 1 359 ? -11.119 -12.241 22.710 1.00 93.69 359 GLN A C 1
ATOM 2960 O O . GLN A 1 359 ? -10.641 -12.190 23.841 1.00 93.69 359 GLN A O 1
ATOM 2965 N N . ASN A 1 360 ? -10.639 -13.035 21.748 1.00 91.88 360 ASN A N 1
ATOM 2966 C CA . ASN A 1 360 ? -9.470 -13.896 21.927 1.00 91.88 360 ASN A CA 1
ATOM 2967 C C . ASN A 1 360 ? -8.179 -13.117 21.635 1.00 91.88 360 ASN A C 1
ATOM 2969 O O . ASN A 1 360 ? -8.102 -12.363 20.660 1.00 91.88 360 ASN A O 1
ATOM 2973 N N . ILE A 1 361 ? -7.169 -13.323 22.471 1.00 92.94 361 ILE A N 1
ATOM 2974 C CA . ILE A 1 361 ? -5.809 -12.801 22.342 1.00 92.94 361 ILE A CA 1
ATOM 2975 C C . ILE A 1 361 ? -4.887 -14.015 22.288 1.00 92.94 361 ILE A C 1
ATOM 2977 O O . ILE A 1 361 ? -4.955 -14.887 23.155 1.00 92.94 361 ILE A O 1
ATOM 2981 N N . THR A 1 362 ? -4.073 -14.100 21.240 1.00 91.44 362 THR A N 1
ATOM 2982 C CA . THR A 1 362 ? -3.131 -15.209 21.058 1.00 91.44 362 THR A CA 1
ATOM 2983 C C . THR A 1 362 ? -1.821 -14.964 21.804 1.00 91.44 362 THR A C 1
ATOM 2985 O O . THR A 1 362 ? -1.471 -13.816 22.076 1.00 91.44 362 THR A O 1
ATOM 2988 N N . GLU A 1 363 ? -1.076 -16.030 22.095 1.00 86.88 363 GLU A N 1
ATOM 2989 C CA . GLU A 1 363 ? 0.221 -15.988 22.797 1.00 86.88 363 GLU A CA 1
ATOM 2990 C C . GLU A 1 363 ? 1.274 -15.065 22.146 1.00 86.88 363 GLU A C 1
ATOM 2992 O O . GLU 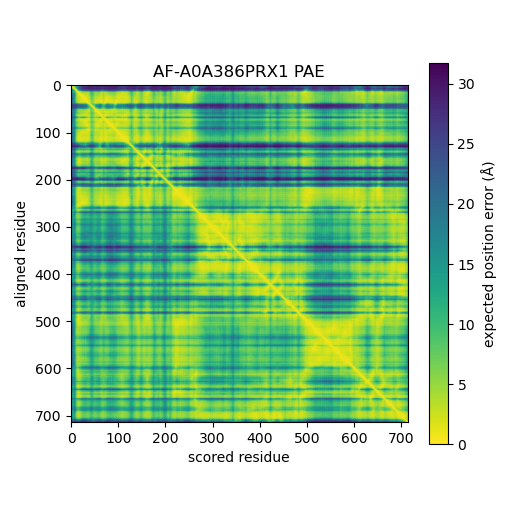A 1 363 ? 2.060 -14.410 22.838 1.00 86.88 363 GLU A O 1
ATOM 2997 N N . ASP A 1 364 ? 1.205 -14.908 20.822 1.00 83.38 364 ASP A N 1
ATOM 2998 C CA . ASP A 1 364 ? 2.053 -13.988 20.049 1.00 83.38 364 ASP A CA 1
ATOM 2999 C C . ASP A 1 364 ? 1.763 -12.504 20.327 1.00 83.38 364 ASP A C 1
ATOM 3001 O O . ASP A 1 364 ? 2.572 -11.635 20.012 1.00 83.38 364 ASP A O 1
ATOM 3005 N N . ASN A 1 365 ? 0.608 -12.189 20.919 1.00 85.75 365 ASN A N 1
ATOM 3006 C CA . ASN A 1 365 ? 0.128 -10.824 21.127 1.00 85.75 365 ASN A CA 1
ATOM 3007 C C . ASN A 1 365 ? 0.126 -10.413 22.610 1.00 85.75 365 ASN A C 1
ATOM 3009 O O . ASN A 1 365 ? -0.635 -9.539 23.003 1.00 85.75 365 ASN A O 1
ATOM 3013 N N . LEU A 1 366 ? 0.971 -11.010 23.454 1.00 87.88 366 LEU A N 1
ATOM 3014 C CA . LEU A 1 366 ? 1.000 -10.739 24.902 1.00 87.88 366 LEU A CA 1
ATOM 3015 C C . LEU A 1 366 ? 1.906 -9.563 25.314 1.00 87.88 366 LEU A C 1
ATOM 3017 O O . LEU A 1 366 ? 2.446 -9.543 26.420 1.00 87.88 366 LEU A O 1
ATOM 3021 N N . GLU A 1 367 ? 2.103 -8.577 24.438 1.00 84.19 367 GLU A N 1
ATOM 3022 C CA . GLU A 1 367 ? 2.967 -7.423 24.712 1.00 84.19 367 GLU A CA 1
ATOM 3023 C C . GLU A 1 367 ? 2.167 -6.151 25.019 1.00 84.19 367 GLU A C 1
ATOM 3025 O O . GLU A 1 367 ? 1.407 -5.643 24.194 1.00 84.19 367 GLU A O 1
ATOM 3030 N N . ILE A 1 368 ? 2.390 -5.604 26.217 1.00 80.00 368 ILE A N 1
ATOM 3031 C CA . ILE A 1 368 ? 1.879 -4.303 26.671 1.00 80.00 368 ILE A CA 1
ATOM 3032 C C . ILE A 1 368 ? 3.082 -3.388 26.869 1.00 80.00 368 ILE A C 1
ATOM 3034 O O . ILE A 1 368 ? 4.098 -3.795 27.446 1.00 80.00 368 ILE A O 1
ATOM 3038 N N . LYS A 1 369 ? 2.987 -2.146 26.388 1.00 80.12 369 LYS A N 1
ATOM 3039 C CA . LYS A 1 369 ? 4.065 -1.174 26.571 1.00 80.12 369 LYS A CA 1
ATOM 3040 C C . LYS A 1 369 ? 4.205 -0.847 28.054 1.00 80.12 369 LYS A C 1
ATOM 3042 O O . LYS A 1 369 ? 3.232 -0.849 28.793 1.00 80.12 369 LYS A O 1
ATOM 3047 N N . LYS A 1 370 ? 5.416 -0.497 28.492 1.00 72.88 370 LYS A N 1
ATOM 3048 C CA . LYS A 1 370 ? 5.678 -0.107 29.893 1.00 72.88 370 LYS A CA 1
ATOM 3049 C C . LYS A 1 370 ? 4.908 1.149 30.342 1.00 72.88 370 LYS A C 1
ATOM 3051 O O . LYS A 1 370 ? 4.914 1.480 31.518 1.00 72.88 370 LYS A O 1
ATOM 3056 N N . GLU A 1 371 ? 4.304 1.870 29.404 1.00 72.12 371 GLU A N 1
ATOM 3057 C CA . GLU A 1 371 ? 3.566 3.107 29.631 1.00 72.12 371 GLU A CA 1
ATOM 3058 C C . GLU A 1 371 ? 2.211 2.820 30.291 1.00 72.12 371 GLU A C 1
ATOM 3060 O O . GLU A 1 371 ? 1.488 1.923 29.859 1.00 72.12 371 GLU A O 1
ATOM 3065 N N . SER A 1 372 ? 1.849 3.614 31.299 1.00 71.00 372 SER A N 1
ATOM 3066 C CA . SER A 1 372 ? 0.716 3.346 32.192 1.00 71.00 372 SER A CA 1
ATOM 3067 C C . SER A 1 372 ? -0.673 3.678 31.640 1.00 71.00 372 SER A C 1
ATOM 3069 O O . SER A 1 372 ? -1.636 3.367 32.322 1.00 71.00 372 SER A O 1
ATOM 3071 N N . SER A 1 373 ? -0.804 4.286 30.450 1.00 86.69 373 SER A N 1
ATOM 3072 C CA . SER A 1 373 ? -2.111 4.727 29.931 1.00 86.69 373 SER A CA 1
ATOM 3073 C C . SER A 1 373 ? -2.668 3.889 28.769 1.00 86.69 373 SER A C 1
ATOM 3075 O O . SER A 1 373 ? -1.923 3.469 27.870 1.00 86.69 373 SER A O 1
ATOM 3077 N N . LEU A 1 374 ? -3.990 3.702 28.707 1.00 89.44 374 LEU A N 1
ATOM 3078 C CA . LEU A 1 374 ? -4.712 2.978 27.653 1.00 89.44 374 LEU A CA 1
ATOM 3079 C C . LEU A 1 374 ? -4.454 3.610 26.289 1.00 89.44 374 LEU A C 1
ATOM 3081 O O . LEU A 1 374 ? -4.172 2.905 25.315 1.00 89.44 374 LEU A O 1
ATOM 3085 N N . ILE A 1 375 ? -4.446 4.945 26.218 1.00 87.75 375 ILE A N 1
ATOM 3086 C CA . ILE A 1 375 ? -4.186 5.663 24.966 1.00 87.75 375 ILE A CA 1
ATOM 3087 C C . ILE A 1 375 ? -2.795 5.381 24.392 1.00 87.75 375 ILE A C 1
ATOM 3089 O O . ILE A 1 375 ? -2.574 5.583 23.201 1.00 87.75 375 ILE A O 1
ATOM 3093 N N . LYS A 1 376 ? -1.829 4.890 25.169 1.00 87.56 376 LYS A N 1
ATOM 3094 C CA . LYS A 1 376 ? -0.500 4.533 24.647 1.00 87.56 376 LYS A CA 1
ATOM 3095 C C . LYS A 1 376 ? -0.372 3.061 24.261 1.00 87.56 376 LYS A C 1
ATOM 3097 O O . LYS A 1 376 ? 0.553 2.724 23.521 1.00 87.56 376 LYS A O 1
ATOM 3102 N N . ASN A 1 377 ? -1.352 2.230 24.616 1.00 88.38 377 ASN A N 1
ATOM 3103 C CA . ASN A 1 377 ? -1.342 0.781 24.435 1.00 88.38 377 ASN A CA 1
ATOM 3104 C C . ASN A 1 377 ? -2.300 0.336 23.308 1.00 88.38 377 ASN A C 1
ATOM 3106 O O . ASN A 1 377 ? -3.505 0.201 23.527 1.00 88.38 377 ASN A O 1
ATOM 3110 N N . PRO A 1 378 ? -1.801 0.089 22.074 1.00 87.06 378 PRO A N 1
ATOM 3111 C CA . PRO A 1 378 ? -2.653 -0.228 20.923 1.00 87.06 378 PRO A CA 1
ATOM 3112 C C . PRO A 1 378 ? -3.463 -1.514 21.098 1.00 87.06 378 PRO A C 1
ATOM 3114 O O . PRO A 1 378 ? -4.581 -1.594 20.596 1.00 87.06 378 PRO A O 1
ATOM 3117 N N . ILE A 1 379 ? -2.916 -2.498 21.818 1.00 89.12 379 ILE A N 1
ATOM 3118 C CA . ILE A 1 379 ? -3.604 -3.759 22.087 1.00 89.12 379 ILE A CA 1
ATOM 3119 C C . ILE A 1 379 ? -4.850 -3.559 22.952 1.00 89.12 379 ILE A C 1
ATOM 3121 O O . ILE A 1 379 ? -5.908 -4.065 22.595 1.00 89.12 379 ILE A O 1
ATOM 3125 N N . CYS A 1 380 ? -4.770 -2.754 24.015 1.00 91.12 380 CYS A N 1
ATOM 3126 C CA . CYS A 1 380 ? -5.912 -2.472 24.886 1.00 91.12 380 CYS A CA 1
ATOM 3127 C C . CYS A 1 380 ? -7.041 -1.792 24.109 1.00 91.12 380 CYS A C 1
ATOM 3129 O O . CYS A 1 380 ? -8.193 -2.212 24.175 1.00 91.12 380 CYS A O 1
ATOM 3131 N N . LEU A 1 381 ? -6.702 -0.800 23.286 1.00 91.19 381 LEU A N 1
ATOM 3132 C CA . LEU A 1 381 ? -7.690 -0.126 22.446 1.00 91.19 381 LEU A CA 1
ATOM 3133 C C . LEU A 1 381 ? -8.297 -1.063 21.404 1.00 91.19 381 LEU A C 1
ATOM 3135 O O . LEU A 1 381 ? -9.496 -0.996 21.145 1.00 91.19 381 LEU A O 1
ATOM 3139 N N . LYS A 1 382 ? -7.493 -1.969 20.836 1.00 91.56 382 LYS A N 1
ATOM 3140 C CA . LYS A 1 382 ? -7.983 -2.987 19.907 1.00 91.56 382 LYS A CA 1
ATOM 3141 C C . LYS A 1 382 ? -8.940 -3.967 20.589 1.00 91.56 382 LYS A C 1
ATOM 3143 O O . LYS A 1 382 ? -9.937 -4.342 19.984 1.00 91.56 382 LYS A O 1
ATOM 3148 N N . ILE A 1 383 ? -8.672 -4.350 21.836 1.00 93.38 383 ILE A N 1
ATOM 3149 C CA . ILE A 1 383 ? -9.564 -5.205 22.629 1.00 93.38 383 ILE A CA 1
ATOM 3150 C C . ILE A 1 383 ? -10.904 -4.505 22.857 1.00 93.38 383 ILE A C 1
ATOM 3152 O O . ILE A 1 383 ? -11.936 -5.064 22.496 1.00 93.38 383 ILE A O 1
ATOM 3156 N N . LEU A 1 384 ? -10.890 -3.275 23.384 1.00 93.94 384 LEU A N 1
ATOM 3157 C CA . LEU A 1 384 ? -12.107 -2.484 23.614 1.00 93.94 384 LEU A CA 1
ATOM 3158 C C . LEU A 1 384 ? -12.918 -2.336 22.323 1.00 93.94 384 LEU A C 1
ATOM 3160 O O . LEU A 1 384 ? -14.118 -2.598 22.308 1.00 93.94 384 LEU A O 1
ATOM 3164 N N . GLN A 1 385 ? -12.234 -2.019 21.223 1.00 92.00 385 GLN A N 1
ATOM 3165 C CA . GLN A 1 385 ? -12.821 -1.893 19.895 1.00 92.00 385 GLN A CA 1
ATOM 3166 C C . GLN A 1 385 ? -13.574 -3.162 19.461 1.00 92.00 385 GLN A C 1
ATOM 3168 O O . GLN A 1 385 ? -14.722 -3.085 19.023 1.00 92.00 385 GLN A O 1
ATOM 3173 N N . GLU A 1 386 ? -12.930 -4.329 19.534 1.00 93.06 386 GLU A N 1
ATOM 3174 C CA . GLU A 1 386 ? -13.544 -5.589 19.100 1.00 93.06 386 GLU A CA 1
ATOM 3175 C C . GLU A 1 386 ? -14.683 -6.029 20.029 1.00 93.06 386 GLU A C 1
ATOM 3177 O O . GLU A 1 386 ? -15.697 -6.542 19.554 1.00 93.06 386 GLU A O 1
ATOM 3182 N N . LEU A 1 387 ? -14.568 -5.779 21.338 1.00 93.81 387 LEU A N 1
ATOM 3183 C CA . LEU A 1 387 ? -15.635 -6.067 22.297 1.00 93.81 387 LEU A CA 1
ATOM 3184 C C . LEU A 1 387 ? -16.888 -5.218 22.039 1.00 93.81 387 LEU A C 1
ATOM 3186 O O . LEU A 1 387 ? -17.986 -5.769 22.047 1.00 93.81 387 LEU A O 1
ATOM 3190 N N . MET A 1 388 ? -16.741 -3.917 21.760 1.00 92.75 388 MET A N 1
ATOM 3191 C CA . MET A 1 388 ? -17.871 -3.027 21.436 1.00 92.75 388 MET A CA 1
ATOM 3192 C C . MET A 1 388 ? -18.644 -3.512 20.205 1.00 92.75 388 MET A C 1
ATOM 3194 O O . MET A 1 388 ? -19.874 -3.580 20.228 1.00 92.75 388 MET A O 1
ATOM 3198 N N . VAL A 1 389 ? -17.928 -3.895 19.141 1.00 92.12 389 VAL A N 1
ATOM 3199 C CA . VAL A 1 389 ? -18.544 -4.399 17.903 1.00 92.12 389 VAL A CA 1
ATOM 3200 C C . VAL A 1 389 ? -19.279 -5.712 18.156 1.00 92.12 389 VAL A C 1
ATOM 3202 O O . VAL A 1 389 ? -20.440 -5.848 17.775 1.00 92.12 389 VAL A O 1
ATOM 3205 N N . LYS A 1 390 ? -18.638 -6.672 18.829 1.00 92.19 390 LYS A N 1
ATOM 3206 C CA . LYS A 1 390 ? -19.247 -7.984 19.084 1.00 92.19 390 LYS A CA 1
ATOM 3207 C C . LYS A 1 390 ? -20.447 -7.900 20.026 1.00 92.19 390 LYS A C 1
ATOM 3209 O O . LYS A 1 390 ? -21.440 -8.575 19.776 1.00 92.19 390 LYS A O 1
ATOM 3214 N N . ASP A 1 391 ? -20.386 -7.060 21.060 1.00 92.44 391 ASP A N 1
ATOM 3215 C CA . ASP A 1 391 ? -21.516 -6.814 21.969 1.00 92.44 391 ASP A CA 1
ATOM 3216 C C . ASP A 1 391 ? -22.694 -6.163 21.225 1.00 92.44 391 ASP A C 1
ATOM 3218 O O . ASP A 1 391 ? -23.833 -6.604 21.378 1.00 92.44 391 ASP A O 1
ATOM 3222 N N . SER A 1 392 ? -22.422 -5.202 20.333 1.00 92.19 392 SER A N 1
ATOM 3223 C CA . SER A 1 392 ? -23.453 -4.583 19.481 1.00 92.19 392 SER A CA 1
ATOM 3224 C C . SER A 1 392 ? -24.145 -5.606 18.570 1.00 92.19 392 SER A C 1
ATOM 3226 O O . SER A 1 392 ? -25.368 -5.604 18.435 1.00 92.19 392 SER A O 1
ATOM 3228 N N . ILE A 1 393 ? -23.383 -6.530 17.972 1.00 92.31 393 ILE A N 1
ATOM 3229 C CA . ILE A 1 393 ? -23.945 -7.610 17.144 1.00 92.31 393 ILE A CA 1
ATOM 3230 C C . ILE A 1 393 ? -24.741 -8.601 18.001 1.00 92.31 393 ILE A C 1
ATOM 3232 O O . ILE A 1 393 ? -25.825 -9.015 17.601 1.00 92.31 393 ILE A O 1
ATOM 3236 N N . GLY A 1 394 ? -24.244 -8.967 19.188 1.00 90.31 394 GLY A N 1
ATOM 3237 C CA . GLY A 1 394 ? -24.959 -9.848 20.118 1.00 90.31 394 GLY A CA 1
ATOM 3238 C C . GLY A 1 394 ? -26.329 -9.297 20.517 1.00 90.31 394 GLY A C 1
ATOM 3239 O O . GLY A 1 394 ? -27.306 -10.046 20.558 1.00 90.31 394 GLY A O 1
ATOM 3240 N N . LYS A 1 395 ? -26.408 -7.977 20.721 1.00 91.56 395 LYS A N 1
ATOM 3241 C CA . LYS A 1 395 ? -27.634 -7.233 21.052 1.00 91.56 395 LYS A CA 1
ATOM 3242 C C . LYS A 1 395 ? -28.488 -6.855 19.845 1.00 91.56 395 LYS A C 1
ATOM 3244 O O . LYS A 1 395 ? -29.582 -6.338 20.045 1.00 91.56 395 LYS A O 1
ATOM 3249 N N . ASN A 1 396 ? -28.008 -7.087 18.619 1.00 93.19 396 ASN A N 1
ATOM 3250 C CA . ASN A 1 396 ? -28.610 -6.558 17.392 1.00 93.19 396 ASN A CA 1
ATOM 3251 C C . ASN A 1 396 ? -28.860 -5.034 17.465 1.00 93.19 396 ASN A C 1
ATOM 3253 O O . ASN A 1 396 ? -29.863 -4.544 16.951 1.00 93.19 396 ASN A O 1
ATOM 3257 N N . LYS A 1 397 ? -27.979 -4.279 18.131 1.00 92.56 397 LYS A N 1
ATOM 3258 C CA . LYS A 1 397 ? -28.152 -2.839 18.339 1.00 92.56 397 LYS A CA 1
ATOM 3259 C C . LYS A 1 397 ? -26.816 -2.119 18.466 1.00 92.56 397 LYS A C 1
ATOM 3261 O O . LYS A 1 397 ? -25.935 -2.555 19.202 1.00 92.56 397 LYS A O 1
ATOM 3266 N N . ILE A 1 398 ? -26.690 -1.001 17.764 1.00 89.00 398 ILE A N 1
ATOM 3267 C CA . ILE A 1 398 ? -25.615 -0.025 17.917 1.00 89.00 398 ILE A CA 1
ATOM 3268 C C . ILE A 1 398 ? -26.000 0.999 18.981 1.00 89.00 398 ILE A C 1
ATOM 3270 O O . ILE A 1 398 ? -27.083 1.577 18.942 1.00 89.00 398 ILE A O 1
ATOM 3274 N N . GLU A 1 399 ? -25.073 1.275 19.894 1.00 85.69 399 GLU A N 1
ATOM 3275 C CA . GLU A 1 399 ? -25.202 2.382 20.837 1.00 85.69 399 GLU A CA 1
ATOM 3276 C C . GLU A 1 399 ? -24.708 3.696 20.215 1.00 85.69 399 GLU A C 1
ATOM 3278 O O . GLU A 1 399 ? -23.592 3.784 19.696 1.00 85.69 399 GLU A O 1
ATOM 3283 N N . PHE A 1 400 ? -25.493 4.770 20.332 1.00 86.19 400 PHE A N 1
ATOM 3284 C CA . PHE A 1 400 ? -25.092 6.070 19.776 1.00 86.19 400 PHE A CA 1
ATOM 3285 C C . PHE A 1 400 ? -23.948 6.746 20.535 1.00 86.19 400 PHE A C 1
ATOM 3287 O O . PHE A 1 400 ? -23.350 7.707 20.058 1.00 86.19 400 PHE A O 1
ATOM 3294 N N . THR A 1 401 ? -23.606 6.223 21.713 1.00 78.56 401 THR A N 1
ATOM 3295 C CA . THR A 1 401 ? -22.401 6.621 22.446 1.00 78.56 401 THR A CA 1
ATOM 3296 C C . THR A 1 401 ? -21.117 6.253 21.710 1.00 78.56 401 THR A C 1
ATOM 3298 O O . THR A 1 401 ? -20.077 6.815 22.039 1.00 78.56 401 THR A O 1
ATOM 3301 N N . PHE A 1 402 ? -21.180 5.345 20.726 1.00 77.81 402 PHE A N 1
ATOM 3302 C CA . PHE A 1 402 ? -20.024 4.947 19.925 1.00 77.81 402 PHE A CA 1
ATOM 3303 C C . PHE A 1 402 ? -20.167 5.211 18.417 1.00 77.81 402 PHE A C 1
ATOM 3305 O O . PHE A 1 402 ? -19.147 5.431 17.760 1.00 77.81 402 PHE A O 1
ATOM 3312 N N . ILE A 1 403 ? -21.388 5.216 17.860 1.00 81.12 403 ILE A N 1
ATOM 3313 C CA . ILE A 1 403 ? -21.656 5.696 16.490 1.00 81.12 403 ILE A CA 1
ATOM 3314 C C . ILE A 1 403 ? -22.625 6.868 16.551 1.00 81.12 403 ILE A C 1
ATOM 3316 O O . ILE A 1 403 ? -23.788 6.656 16.893 1.00 81.12 403 ILE A O 1
ATOM 3320 N N . PRO A 1 404 ? -22.208 8.080 16.163 1.00 81.56 404 PRO A N 1
ATOM 3321 C CA . PRO A 1 404 ? -23.136 9.192 16.053 1.00 81.56 404 PRO A CA 1
ATOM 3322 C C . PRO A 1 404 ? -24.297 8.844 15.114 1.00 81.56 404 PRO A C 1
ATOM 3324 O O . PRO A 1 404 ? -24.092 8.221 14.067 1.00 81.56 404 PRO A O 1
ATOM 3327 N N . LYS A 1 405 ? -25.517 9.234 15.492 1.00 84.50 405 LYS A N 1
ATOM 3328 C CA . LYS A 1 405 ? -26.746 8.872 14.770 1.00 84.50 405 LYS A CA 1
ATOM 3329 C C . LYS A 1 405 ? -26.694 9.309 13.303 1.00 84.50 405 LYS A C 1
ATOM 3331 O O . LYS A 1 405 ? -27.158 8.586 12.429 1.00 84.50 405 LYS A O 1
ATOM 3336 N N . GLU A 1 406 ? -26.062 10.443 13.027 1.00 81.75 406 GLU A N 1
ATOM 3337 C CA . GLU A 1 406 ? -25.839 10.996 11.692 1.00 81.75 406 GLU A CA 1
ATOM 3338 C C . GLU A 1 406 ? -24.995 10.101 10.768 1.00 81.75 406 GLU A C 1
ATOM 3340 O O . GLU A 1 406 ? -25.168 10.161 9.554 1.00 81.75 406 GLU A O 1
ATOM 3345 N N . LYS A 1 407 ? -24.131 9.230 11.314 1.00 80.69 407 LYS A N 1
ATOM 3346 C CA . LYS A 1 407 ? -23.328 8.281 10.520 1.00 80.69 407 LYS A CA 1
ATOM 3347 C C . LYS A 1 407 ? -24.092 6.997 10.178 1.00 80.69 407 LYS A C 1
ATOM 3349 O O . LYS A 1 407 ? -23.606 6.187 9.385 1.00 80.69 407 LYS A O 1
ATOM 3354 N N . ILE A 1 408 ? -25.265 6.776 10.775 1.00 83.44 408 ILE A N 1
ATOM 3355 C CA . ILE A 1 408 ? -26.088 5.592 10.522 1.00 83.44 408 ILE A CA 1
ATOM 3356 C C . ILE A 1 408 ? -26.991 5.869 9.331 1.00 83.44 408 ILE A C 1
ATOM 3358 O O . ILE A 1 408 ? -27.932 6.657 9.394 1.00 83.44 408 ILE A O 1
ATOM 3362 N N . ASN A 1 409 ? -26.713 5.173 8.232 1.00 84.31 409 ASN A N 1
ATOM 3363 C CA . ASN A 1 409 ? -27.546 5.250 7.049 1.00 84.31 409 ASN A CA 1
ATOM 3364 C C . ASN A 1 409 ? -28.590 4.129 7.047 1.00 84.31 409 ASN A C 1
ATOM 3366 O O . ASN A 1 409 ? -28.264 2.965 6.814 1.00 84.31 409 ASN A O 1
ATOM 3370 N N . THR A 1 410 ? -29.845 4.508 7.274 1.00 86.75 410 THR A N 1
ATOM 3371 C CA . THR A 1 410 ? -30.995 3.593 7.338 1.00 86.75 410 THR A CA 1
ATOM 3372 C C . THR A 1 410 ? -31.584 3.255 5.969 1.00 86.75 410 THR A C 1
ATOM 3374 O O . THR A 1 410 ? -32.310 2.271 5.826 1.00 86.75 410 THR A O 1
ATOM 3377 N N . LYS A 1 411 ? -31.231 4.030 4.934 1.00 86.50 411 LYS A N 1
ATOM 3378 C CA . LYS A 1 411 ? -31.717 3.832 3.561 1.00 86.50 411 LYS A CA 1
ATOM 3379 C C . LYS A 1 411 ? -31.061 2.640 2.877 1.00 86.50 411 LYS A C 1
ATOM 3381 O O . LYS A 1 411 ? -31.638 2.089 1.944 1.00 86.50 411 LYS A O 1
ATOM 3386 N N . TYR A 1 412 ? -29.849 2.273 3.293 1.00 89.62 412 TYR A N 1
ATOM 3387 C CA . TYR A 1 412 ? -29.054 1.257 2.614 1.00 89.62 412 TYR A CA 1
ATOM 3388 C C . TYR A 1 412 ? -29.069 -0.091 3.328 1.00 89.62 412 TYR A C 1
ATOM 3390 O O . TYR A 1 412 ? -28.917 -0.186 4.546 1.00 89.62 412 TYR A O 1
ATOM 3398 N N . LYS A 1 413 ? -29.155 -1.147 2.520 1.00 91.69 413 LYS A N 1
ATOM 3399 C CA . LYS A 1 413 ? -28.818 -2.519 2.906 1.00 91.69 413 LYS A CA 1
ATOM 3400 C C . LYS A 1 413 ? -27.400 -2.831 2.457 1.00 91.69 413 LYS A C 1
ATOM 3402 O O . LYS A 1 413 ? -27.037 -2.494 1.333 1.00 91.69 413 LYS A O 1
ATOM 3407 N N . PHE A 1 414 ? -26.617 -3.502 3.297 1.00 93.44 414 PHE A N 1
ATOM 3408 C CA . PHE A 1 414 ? -25.211 -3.825 3.034 1.00 93.44 414 PHE A CA 1
ATOM 3409 C C . PHE A 1 414 ? -25.017 -5.325 2.885 1.00 93.44 414 PHE A C 1
ATOM 3411 O O . PHE A 1 414 ? -25.314 -6.076 3.809 1.00 93.44 414 PHE A O 1
ATOM 3418 N N . VAL A 1 415 ? -24.454 -5.757 1.760 1.00 91.38 415 VAL A N 1
ATOM 3419 C CA . VAL A 1 415 ? -24.220 -7.163 1.426 1.00 91.38 415 VAL A CA 1
ATOM 3420 C C . VAL A 1 415 ? -22.730 -7.451 1.325 1.00 91.38 415 VAL A C 1
ATOM 3422 O O . VAL A 1 415 ? -21.958 -6.728 0.689 1.00 91.38 415 VAL A O 1
ATOM 3425 N N . THR A 1 416 ? -22.330 -8.556 1.945 1.00 91.19 416 THR A N 1
ATOM 3426 C CA . THR A 1 416 ? -20.963 -9.086 1.903 1.00 91.19 416 THR A CA 1
ATOM 3427 C C . THR A 1 416 ? -20.986 -10.579 1.627 1.00 91.19 416 THR A C 1
ATOM 3429 O O . THR A 1 416 ? -21.893 -11.270 2.086 1.00 91.19 416 THR A O 1
ATOM 3432 N N . PHE A 1 417 ? -19.965 -11.075 0.934 1.00 87.31 417 PHE A N 1
ATOM 3433 C CA . PHE A 1 417 ? -19.843 -12.486 0.582 1.00 87.31 417 PHE A CA 1
ATOM 3434 C C . PHE A 1 417 ? -18.744 -13.156 1.400 1.00 87.31 417 PHE A C 1
ATOM 3436 O O . PHE A 1 417 ? -17.661 -12.595 1.581 1.00 87.31 417 PHE A O 1
ATOM 3443 N N . HIS A 1 418 ? -19.009 -14.376 1.856 1.00 86.50 418 HIS A N 1
ATOM 3444 C CA . HIS A 1 418 ? -18.095 -15.169 2.669 1.00 86.50 418 HIS A CA 1
ATOM 3445 C C . HIS A 1 418 ? -18.001 -16.578 2.112 1.00 86.50 418 HIS A C 1
ATOM 3447 O O . HIS A 1 418 ? -18.996 -17.155 1.691 1.00 86.50 418 HIS A O 1
ATOM 3453 N N . ARG A 1 419 ? -16.799 -17.148 2.152 1.00 82.94 419 ARG A N 1
ATOM 3454 C CA . ARG A 1 419 ? -16.547 -18.531 1.753 1.00 82.94 419 ARG A CA 1
ATOM 3455 C C . ARG A 1 419 ? -16.032 -19.308 2.951 1.00 82.94 419 ARG A C 1
ATOM 3457 O O . ARG A 1 419 ? -15.086 -18.869 3.608 1.00 82.94 419 ARG A O 1
ATOM 3464 N N . TYR A 1 420 ? -16.632 -20.458 3.228 1.00 80.88 420 TYR A N 1
ATOM 3465 C CA . TYR A 1 420 ? -16.236 -21.314 4.343 1.00 80.88 420 TYR A CA 1
ATOM 3466 C C . TYR A 1 420 ? -15.952 -22.740 3.873 1.00 80.88 420 TYR A C 1
ATOM 3468 O O . TYR A 1 420 ? -16.662 -23.283 3.029 1.00 80.88 420 TYR A O 1
ATOM 3476 N N . TYR A 1 421 ? -14.878 -23.326 4.405 1.00 75.19 421 TYR A N 1
ATOM 3477 C CA . TYR A 1 421 ? -14.443 -24.676 4.064 1.00 75.19 421 TYR A CA 1
ATOM 3478 C C . TYR A 1 421 ? -15.085 -25.703 4.997 1.00 75.19 421 TYR A C 1
ATOM 3480 O O . TYR A 1 421 ? -14.832 -25.708 6.200 1.00 75.19 421 TYR A O 1
ATOM 3488 N N . TYR A 1 422 ? -15.872 -26.598 4.417 1.00 67.50 422 TYR A N 1
ATOM 3489 C CA . TYR A 1 422 ? -16.552 -27.706 5.074 1.00 67.50 422 TYR A CA 1
ATOM 3490 C C . TYR A 1 422 ? -15.867 -29.028 4.738 1.00 67.50 422 TYR A C 1
ATOM 3492 O O . TYR A 1 422 ? -16.390 -29.799 3.936 1.00 67.50 422 TYR A O 1
ATOM 3500 N N . GLY A 1 423 ? -14.697 -29.292 5.328 1.00 69.19 423 GLY A N 1
ATOM 3501 C CA . GLY A 1 423 ? -14.004 -30.590 5.288 1.00 69.19 423 GLY A CA 1
ATOM 3502 C C . GLY A 1 423 ? -13.479 -31.041 3.914 1.00 69.19 423 GLY A C 1
ATOM 3503 O O . GLY A 1 423 ? -12.292 -31.330 3.802 1.00 69.19 423 GLY A O 1
ATOM 3504 N N . LYS A 1 424 ? -14.342 -31.099 2.891 1.00 69.88 424 LYS A N 1
ATOM 3505 C CA . LYS A 1 424 ? -14.072 -31.433 1.483 1.00 69.88 424 LYS A CA 1
ATOM 3506 C C . LYS A 1 424 ? -14.575 -30.382 0.478 1.00 69.88 424 LYS A C 1
ATOM 3508 O O . LYS A 1 424 ? -14.069 -30.355 -0.637 1.00 69.88 424 LYS A O 1
ATOM 3513 N N . PHE A 1 425 ? -15.533 -29.521 0.841 1.00 73.88 425 PHE A N 1
ATOM 3514 C CA . PHE A 1 425 ? -16.144 -28.556 -0.089 1.00 73.88 425 PHE A CA 1
ATOM 3515 C C . PHE A 1 425 ? -16.149 -27.136 0.471 1.00 73.88 425 PHE A C 1
ATOM 3517 O O . PHE A 1 425 ? -16.179 -26.932 1.684 1.00 73.88 425 PHE A O 1
ATOM 3524 N N . TYR A 1 426 ? -16.159 -26.142 -0.413 1.00 77.38 426 TYR A N 1
ATOM 3525 C CA . TYR A 1 426 ? -16.422 -24.756 -0.037 1.00 77.38 426 TYR A CA 1
ATOM 3526 C C . TYR A 1 426 ? -17.915 -24.460 -0.171 1.00 77.38 426 TYR A C 1
ATOM 3528 O O . TYR A 1 426 ? -18.532 -24.862 -1.153 1.00 77.38 426 TYR A O 1
ATOM 3536 N N . LYS A 1 427 ? -18.480 -23.744 0.802 1.00 78.38 427 LYS A N 1
ATOM 3537 C CA . LYS A 1 427 ? -19.824 -23.161 0.716 1.00 78.38 427 LYS A CA 1
ATOM 3538 C C . LYS A 1 427 ? -19.718 -21.640 0.731 1.00 78.38 427 LYS A C 1
ATOM 3540 O O . LYS A 1 427 ? -18.911 -21.089 1.491 1.00 78.38 427 LYS A O 1
ATOM 3545 N N . ASP A 1 428 ? -20.537 -20.992 -0.089 1.00 82.94 428 ASP A N 1
ATOM 3546 C CA . ASP A 1 428 ? -20.616 -19.540 -0.182 1.00 82.94 428 ASP A CA 1
ATOM 3547 C C . ASP A 1 428 ? -21.842 -19.022 0.589 1.00 82.94 428 ASP A C 1
ATOM 3549 O O . ASP A 1 428 ? -22.917 -19.627 0.605 1.00 82.94 428 ASP A O 1
ATOM 3553 N N . TYR A 1 429 ? -21.663 -17.884 1.255 1.00 85.62 429 TYR A N 1
ATOM 3554 C CA . TYR A 1 429 ? -22.670 -17.223 2.080 1.00 85.62 429 TYR A CA 1
ATOM 3555 C C . TYR A 1 429 ? -22.743 -15.743 1.733 1.00 85.62 429 TYR A C 1
ATOM 3557 O O . TYR A 1 429 ? -21.708 -15.102 1.525 1.00 85.62 429 TYR A O 1
ATOM 3565 N N . ALA A 1 430 ? -23.951 -15.191 1.731 1.00 87.88 430 ALA A N 1
ATOM 3566 C CA . ALA A 1 430 ? -24.180 -13.758 1.673 1.00 87.88 430 ALA A CA 1
ATOM 3567 C C . ALA A 1 430 ? -24.759 -13.304 3.011 1.00 87.88 430 ALA A C 1
ATOM 3569 O O . ALA A 1 430 ? -25.723 -13.880 3.510 1.00 87.88 430 ALA A O 1
ATOM 3570 N N . VAL A 1 431 ? -24.146 -12.281 3.599 1.00 91.31 431 VAL A N 1
ATOM 3571 C CA . VAL A 1 431 ? -24.669 -11.616 4.796 1.00 91.31 431 VAL A CA 1
ATOM 3572 C C . VAL A 1 431 ? -25.160 -10.245 4.391 1.00 91.31 431 VAL A C 1
ATOM 3574 O O . VAL A 1 431 ? -24.362 -9.448 3.880 1.00 91.31 431 VAL A O 1
ATOM 3577 N N . THR A 1 432 ? -26.436 -9.989 4.657 1.00 92.38 432 THR A N 1
ATOM 3578 C CA . THR A 1 432 ? -27.086 -8.691 4.484 1.00 92.38 432 THR A CA 1
ATOM 3579 C C . THR A 1 432 ? -27.311 -8.053 5.849 1.00 92.38 432 THR A C 1
ATOM 3581 O O . THR A 1 432 ? -27.712 -8.745 6.781 1.00 92.38 432 THR A O 1
ATOM 3584 N N . SER A 1 433 ? -27.073 -6.748 5.973 1.00 94.31 433 SER A N 1
ATOM 3585 C CA . SER A 1 433 ? -27.483 -5.971 7.146 1.00 94.31 433 SER A CA 1
ATOM 3586 C C . SER A 1 433 ? -28.218 -4.688 6.791 1.00 94.31 433 SER A C 1
ATOM 3588 O O . SER A 1 433 ? -27.991 -4.103 5.729 1.00 94.31 433 SER A O 1
ATOM 3590 N N . GLN A 1 434 ? -29.088 -4.252 7.701 1.00 93.69 434 GLN A N 1
ATOM 3591 C CA . GLN A 1 434 ? -29.802 -2.978 7.641 1.00 93.69 434 GLN A CA 1
ATOM 3592 C C . GLN A 1 434 ? -29.927 -2.376 9.045 1.00 93.69 434 GLN A C 1
ATOM 3594 O O . GLN A 1 434 ? -30.077 -3.116 10.020 1.00 93.69 434 GLN A O 1
ATOM 3599 N N . PHE A 1 435 ? -29.885 -1.045 9.123 1.00 92.38 435 PHE A N 1
ATOM 3600 C CA . PHE A 1 435 ? -30.073 -0.281 10.356 1.00 92.38 435 PHE A CA 1
ATOM 3601 C C . PHE A 1 435 ? -31.393 0.480 10.330 1.00 92.38 435 PHE A C 1
ATOM 3603 O O . PHE A 1 435 ? -31.806 0.954 9.270 1.00 92.38 435 PHE A O 1
ATOM 3610 N N . ASP A 1 436 ? -32.002 0.660 11.496 1.00 91.50 436 ASP A N 1
ATOM 3611 C CA . ASP A 1 436 ? -33.102 1.606 11.683 1.00 91.50 436 ASP A CA 1
ATOM 3612 C C . ASP A 1 436 ? -32.649 2.905 12.378 1.00 91.50 436 ASP A C 1
ATOM 3614 O O . ASP A 1 436 ? -31.477 3.093 12.721 1.00 91.50 436 ASP A O 1
ATOM 3618 N N . ASN A 1 437 ? -33.595 3.829 12.568 1.00 88.50 437 ASN A N 1
ATOM 3619 C CA . ASN A 1 437 ? -33.338 5.145 13.161 1.00 88.50 437 ASN A CA 1
ATOM 3620 C C . ASN A 1 437 ? -32.980 5.087 14.659 1.00 88.50 437 ASN A C 1
ATOM 3622 O O . ASN A 1 437 ? -32.550 6.106 15.211 1.00 88.50 437 ASN A O 1
ATOM 3626 N N . ASP A 1 438 ? -33.150 3.934 15.304 1.00 90.25 438 ASP A N 1
ATOM 3627 C CA . ASP A 1 438 ? -32.882 3.696 16.725 1.00 90.25 438 ASP A CA 1
ATOM 3628 C C . ASP A 1 438 ? -31.617 2.850 16.941 1.00 90.25 438 ASP A C 1
ATOM 3630 O O . ASP A 1 438 ? -31.273 2.503 18.075 1.00 90.25 438 ASP A O 1
ATOM 3634 N N . GLY A 1 439 ? -30.892 2.564 15.853 1.00 90.12 439 GLY A N 1
ATOM 3635 C CA . GLY A 1 439 ? -29.641 1.818 15.858 1.00 90.12 439 GLY A CA 1
ATOM 3636 C C . GLY A 1 439 ? -29.828 0.304 15.917 1.00 90.12 439 GLY A C 1
ATOM 3637 O O . GLY A 1 439 ? -28.830 -0.405 16.062 1.00 90.12 439 GLY A O 1
ATOM 3638 N N . ASN A 1 440 ? -31.052 -0.220 15.806 1.00 94.56 440 ASN A N 1
ATOM 3639 C CA . ASN A 1 440 ? -31.254 -1.664 15.717 1.00 94.56 440 ASN A CA 1
ATOM 3640 C C . ASN A 1 440 ? -30.707 -2.182 14.385 1.00 94.56 440 ASN A C 1
ATOM 3642 O O . ASN A 1 440 ? -30.734 -1.490 13.365 1.00 94.56 440 ASN A O 1
ATOM 3646 N N . ILE A 1 441 ? -30.197 -3.410 14.411 1.00 94.25 441 ILE A N 1
ATOM 3647 C CA . ILE A 1 441 ? -29.527 -4.053 13.287 1.00 94.25 441 ILE A CA 1
ATOM 3648 C C . ILE A 1 441 ? -30.252 -5.349 12.959 1.00 94.25 441 ILE A C 1
ATOM 3650 O O . ILE A 1 441 ? -30.379 -6.239 13.804 1.00 94.25 441 ILE A O 1
ATOM 3654 N N . ILE A 1 442 ? -30.668 -5.481 11.708 1.00 94.75 442 ILE A N 1
ATOM 3655 C CA . ILE A 1 442 ? -31.213 -6.727 11.173 1.00 94.75 442 ILE A CA 1
ATOM 3656 C C . ILE A 1 442 ? -30.121 -7.387 10.342 1.00 94.75 442 ILE A C 1
ATOM 3658 O O . ILE A 1 442 ? -29.476 -6.716 9.537 1.00 94.75 442 ILE A O 1
ATOM 3662 N N . PHE A 1 443 ? -29.912 -8.687 10.553 1.00 93.62 443 PHE A N 1
ATOM 3663 C CA . PHE A 1 443 ? -28.988 -9.504 9.774 1.00 93.62 443 PHE A CA 1
ATOM 3664 C C . PHE A 1 443 ? -29.740 -10.643 9.102 1.00 93.62 443 PHE A C 1
ATOM 3666 O O . PHE A 1 443 ? -30.401 -11.417 9.793 1.00 93.62 443 PHE A O 1
ATOM 3673 N N . ASP A 1 444 ? -29.525 -10.794 7.800 1.00 91.12 444 ASP A N 1
ATOM 3674 C CA . ASP A 1 444 ? -29.966 -11.954 7.035 1.00 91.12 444 ASP A CA 1
ATOM 3675 C C . ASP A 1 444 ? -28.747 -12.722 6.530 1.00 91.12 444 ASP A C 1
ATOM 3677 O O . ASP A 1 444 ? -27.774 -12.136 6.041 1.00 91.12 444 ASP A O 1
ATOM 3681 N N . LEU A 1 445 ? -28.805 -14.047 6.646 1.00 89.12 445 LEU A N 1
ATOM 3682 C CA . LEU A 1 445 ? -27.791 -14.956 6.134 1.00 89.12 445 LEU A CA 1
ATOM 3683 C C . LEU A 1 445 ? -28.422 -15.852 5.075 1.00 89.12 445 LEU A C 1
ATOM 3685 O O . LEU A 1 445 ? -29.253 -16.702 5.382 1.00 89.12 445 LEU A O 1
ATOM 3689 N N . GLU A 1 446 ? -27.964 -15.702 3.842 1.00 85.50 446 GLU A N 1
ATOM 3690 C CA . GLU A 1 446 ? -28.352 -16.565 2.737 1.00 85.50 446 GLU A CA 1
ATOM 3691 C C . GLU A 1 446 ? -27.209 -17.538 2.428 1.00 85.50 446 GLU A C 1
ATOM 3693 O O . GLU A 1 446 ? -26.024 -17.179 2.471 1.00 85.50 446 GLU A O 1
ATOM 3698 N N . LYS A 1 447 ? -27.561 -18.782 2.104 1.00 80.19 447 LYS A N 1
ATOM 3699 C CA . LYS A 1 447 ? -26.637 -19.820 1.641 1.00 80.19 447 LYS A CA 1
ATOM 3700 C C . LYS A 1 447 ? -26.899 -20.067 0.161 1.00 80.19 447 LYS A C 1
ATOM 3702 O O . LYS A 1 447 ? -28.042 -20.284 -0.224 1.00 80.19 447 LYS A O 1
ATOM 3707 N N . SER A 1 448 ? -25.844 -20.098 -0.643 1.00 71.44 448 SER A N 1
ATOM 3708 C CA . SER A 1 448 ? -25.934 -20.461 -2.057 1.00 71.44 448 SER A CA 1
ATOM 3709 C C . SER A 1 448 ? -24.712 -21.277 -2.467 1.00 71.44 448 SER A C 1
ATOM 3711 O O . SER A 1 448 ? -23.621 -21.094 -1.924 1.00 71.44 448 SER A O 1
ATOM 3713 N N . GLU A 1 449 ? -24.890 -22.191 -3.420 1.00 67.38 449 GLU A N 1
ATOM 3714 C CA . GLU A 1 449 ? -23.759 -22.851 -4.081 1.00 67.38 449 GLU A CA 1
ATOM 3715 C C . GLU A 1 449 ? -22.937 -21.832 -4.880 1.00 67.38 449 GLU A C 1
ATOM 3717 O O . GLU A 1 449 ? -21.707 -21.882 -4.856 1.00 67.38 449 GLU A O 1
ATOM 3722 N N . ASP A 1 450 ? -23.612 -20.847 -5.489 1.00 68.56 450 ASP A N 1
ATOM 3723 C CA . ASP A 1 450 ? -22.983 -19.668 -6.073 1.00 68.56 450 ASP A CA 1
ATOM 3724 C C . ASP A 1 450 ? -23.945 -18.468 -6.184 1.00 68.56 450 ASP A C 1
ATOM 3726 O O . ASP A 1 450 ? -24.889 -18.455 -6.973 1.00 68.56 450 ASP A O 1
ATOM 3730 N N . PHE A 1 451 ? -23.656 -17.392 -5.446 1.00 68.00 451 PHE A N 1
ATOM 3731 C CA . PHE A 1 451 ? -24.382 -16.117 -5.552 1.00 68.00 451 PHE A CA 1
ATOM 3732 C C . PHE A 1 451 ? -24.233 -15.409 -6.901 1.00 68.00 451 PHE A C 1
ATOM 3734 O O . PHE A 1 451 ? -24.988 -14.477 -7.175 1.00 68.00 451 PHE A O 1
ATOM 3741 N N . PHE A 1 452 ? -23.267 -15.821 -7.721 1.00 68.00 452 PHE A N 1
ATOM 3742 C CA . PHE A 1 452 ? -22.996 -15.259 -9.042 1.00 68.00 452 PHE A CA 1
ATOM 3743 C C . PHE A 1 452 ? -23.552 -16.127 -10.182 1.00 68.00 452 PHE A C 1
ATOM 3745 O O . PHE A 1 452 ? -23.353 -15.775 -11.345 1.00 68.00 452 PHE A O 1
ATOM 3752 N N . ASN A 1 453 ? -24.308 -17.186 -9.864 1.00 67.75 453 ASN A N 1
ATOM 3753 C CA . ASN A 1 453 ? -25.078 -17.945 -10.844 1.00 67.75 453 ASN A CA 1
ATOM 3754 C C . ASN A 1 453 ? -26.261 -17.106 -11.379 1.00 67.75 453 ASN A C 1
ATOM 3756 O O . ASN A 1 453 ? -26.901 -16.370 -10.625 1.00 67.75 453 ASN A O 1
ATOM 3760 N N . GLU A 1 454 ? -26.565 -17.223 -12.675 1.00 59.66 454 GLU A N 1
ATOM 3761 C CA . GLU A 1 454 ? -27.453 -16.335 -13.447 1.00 59.66 454 GLU A CA 1
ATOM 3762 C C . GLU A 1 454 ? -28.913 -16.285 -12.953 1.00 59.66 454 GLU A C 1
ATOM 3764 O O . GLU A 1 454 ? -29.665 -15.382 -13.331 1.00 59.66 454 GLU A O 1
ATOM 3769 N N . GLU A 1 455 ? -29.332 -17.210 -12.089 1.00 63.06 455 GLU A N 1
ATOM 3770 C CA . GLU A 1 455 ? -30.711 -17.293 -11.600 1.00 63.06 455 GLU A CA 1
ATOM 3771 C C . GLU A 1 455 ? -31.028 -16.306 -10.461 1.00 63.06 455 GLU A C 1
ATOM 3773 O O . GLU A 1 455 ? -32.176 -15.852 -10.357 1.00 63.06 455 GLU A O 1
ATOM 3778 N N . SER A 1 456 ? -30.034 -15.888 -9.663 1.00 69.81 456 SER A N 1
ATOM 3779 C CA . SER A 1 456 ? -30.269 -14.998 -8.515 1.00 69.81 456 SER A CA 1
ATOM 3780 C C . SER A 1 456 ? -30.535 -13.545 -8.945 1.00 69.81 456 SER A C 1
ATOM 3782 O O . SER A 1 456 ? -29.927 -13.019 -9.881 1.00 69.81 456 SER A O 1
ATOM 3784 N N . VAL A 1 457 ? -31.443 -12.847 -8.247 1.00 72.62 457 VAL A N 1
ATOM 3785 C CA . VAL A 1 457 ? -31.736 -11.419 -8.508 1.00 72.62 457 VAL A CA 1
ATOM 3786 C C . VAL A 1 457 ? -30.477 -10.562 -8.340 1.00 72.62 457 VAL A C 1
ATOM 3788 O O . VAL A 1 457 ? -30.235 -9.642 -9.120 1.00 72.62 457 VAL A O 1
ATOM 3791 N N . LEU A 1 458 ? -29.641 -10.900 -7.358 1.00 74.25 458 LEU A N 1
ATOM 3792 C CA . LEU A 1 458 ? -28.373 -10.226 -7.112 1.00 74.25 458 LEU A CA 1
ATOM 3793 C C . LEU A 1 458 ? -27.391 -10.423 -8.275 1.00 74.25 458 LEU A C 1
ATOM 3795 O O . LEU A 1 458 ? -26.825 -9.444 -8.756 1.00 74.25 458 LEU A O 1
ATOM 3799 N N . ALA A 1 459 ? -27.234 -11.650 -8.779 1.00 74.19 459 ALA A N 1
ATOM 3800 C CA . ALA A 1 459 ? -26.392 -11.937 -9.940 1.00 74.19 459 ALA A CA 1
ATOM 3801 C C . ALA A 1 459 ? -26.881 -11.203 -11.188 1.00 74.19 459 ALA A C 1
ATOM 3803 O O . ALA A 1 459 ? -26.070 -10.626 -11.910 1.00 74.19 459 ALA A O 1
ATOM 3804 N N . LYS A 1 460 ? -28.201 -11.154 -11.415 1.00 77.19 460 LYS A N 1
ATOM 3805 C CA . LYS A 1 460 ? -28.797 -10.389 -12.520 1.00 77.19 460 LYS A CA 1
ATOM 3806 C C . LYS A 1 460 ? -28.448 -8.905 -12.412 1.00 77.19 460 LYS A C 1
ATOM 3808 O O . LYS A 1 460 ? -27.957 -8.342 -13.386 1.00 77.19 460 LYS A O 1
ATOM 3813 N N . ASN A 1 461 ? -28.604 -8.309 -11.229 1.00 80.38 461 ASN A N 1
ATOM 3814 C CA . ASN A 1 461 ? -28.264 -6.906 -10.973 1.00 80.38 461 ASN A CA 1
ATOM 3815 C C . ASN A 1 461 ? -26.761 -6.614 -11.147 1.00 80.38 461 ASN A C 1
ATOM 3817 O O . ASN A 1 461 ? -26.386 -5.564 -11.667 1.00 80.38 461 ASN A O 1
ATOM 3821 N N . LEU A 1 462 ? -25.888 -7.542 -10.748 1.00 82.94 462 LEU A N 1
ATOM 3822 C CA . LEU A 1 462 ? -24.439 -7.416 -10.936 1.00 82.94 462 LEU A CA 1
ATOM 3823 C C . LEU A 1 462 ? -24.035 -7.574 -12.409 1.00 82.94 462 LEU A C 1
ATOM 3825 O O . LEU A 1 462 ? -23.245 -6.777 -12.920 1.00 82.94 462 LEU A O 1
ATOM 3829 N N . ALA A 1 463 ? -24.609 -8.549 -13.114 1.00 82.06 463 ALA A N 1
ATOM 3830 C CA . ALA A 1 463 ? -24.382 -8.766 -14.542 1.00 82.06 463 ALA A CA 1
ATOM 3831 C C . ALA A 1 463 ? -24.818 -7.552 -15.371 1.00 82.06 463 ALA A C 1
ATOM 3833 O O . ALA A 1 463 ? -24.171 -7.196 -16.357 1.00 82.06 463 ALA A O 1
ATOM 3834 N N . ASP A 1 464 ? -25.876 -6.883 -14.927 1.00 82.88 464 ASP A N 1
ATOM 3835 C CA . ASP A 1 464 ? -26.379 -5.625 -15.456 1.00 82.88 464 ASP A CA 1
ATOM 3836 C C . ASP A 1 464 ? -25.385 -4.461 -15.311 1.00 82.88 464 ASP A C 1
ATOM 3838 O O . ASP A 1 464 ? -25.370 -3.568 -16.158 1.00 82.88 464 ASP A O 1
ATOM 3842 N N . LEU A 1 465 ? -24.526 -4.492 -14.289 1.00 85.94 465 LEU A N 1
ATOM 3843 C CA . LEU A 1 465 ? -23.369 -3.603 -14.117 1.00 85.94 465 LEU A CA 1
ATOM 3844 C C . LEU A 1 465 ? -22.106 -4.124 -14.827 1.00 85.94 465 LEU A C 1
ATOM 3846 O O . LEU A 1 465 ? -21.003 -3.642 -14.567 1.00 85.94 465 LEU A O 1
ATOM 3850 N N . GLY A 1 466 ? -22.234 -5.143 -15.681 1.00 83.12 466 GLY A N 1
ATOM 3851 C CA . GLY A 1 466 ? -21.121 -5.810 -16.360 1.00 83.12 466 GLY A CA 1
ATOM 3852 C C . GLY A 1 466 ? -20.167 -6.563 -15.427 1.00 83.12 466 GLY A C 1
ATOM 3853 O O . GLY A 1 466 ? -19.074 -6.950 -15.850 1.00 83.12 466 GLY A O 1
ATOM 3854 N N . ILE A 1 467 ? -20.563 -6.797 -14.173 1.00 84.31 467 ILE A N 1
ATOM 3855 C CA . ILE A 1 467 ? -19.801 -7.582 -13.202 1.00 84.31 467 ILE A CA 1
ATOM 3856 C C . ILE A 1 467 ? -20.133 -9.051 -13.440 1.00 84.31 467 ILE A C 1
ATOM 3858 O O . ILE A 1 467 ? -21.238 -9.514 -13.171 1.00 84.31 467 ILE A O 1
ATOM 3862 N N . LYS A 1 468 ? -19.161 -9.784 -13.985 1.00 75.75 468 LYS A N 1
ATOM 3863 C CA . LYS A 1 468 ? -19.292 -11.210 -14.305 1.00 75.75 468 LYS A CA 1
ATOM 3864 C C . LYS A 1 468 ? -18.748 -12.068 -13.166 1.00 75.75 468 LYS A C 1
ATOM 3866 O O . LYS A 1 468 ? -17.988 -11.584 -12.331 1.00 75.75 468 LYS A O 1
ATOM 3871 N N . GLU A 1 469 ? -19.040 -13.363 -13.189 1.00 70.12 469 GLU A N 1
ATOM 3872 C CA . GLU A 1 469 ? -18.530 -14.344 -12.218 1.00 70.12 469 GLU A CA 1
ATOM 3873 C C . GLU A 1 469 ? -17.000 -14.270 -12.038 1.00 70.12 469 GLU A C 1
ATOM 3875 O O . GLU A 1 469 ? -16.496 -14.206 -10.918 1.00 70.12 469 GLU A O 1
ATOM 3880 N N . LYS A 1 470 ? -16.239 -14.116 -13.132 1.00 70.69 470 LYS A N 1
ATOM 3881 C CA . LYS A 1 470 ? -14.773 -13.925 -13.087 1.00 70.69 470 LYS A CA 1
ATOM 3882 C C . LYS A 1 470 ? -14.311 -12.701 -12.278 1.00 70.69 470 LYS A C 1
ATOM 3884 O O . LYS A 1 470 ? -13.139 -12.598 -11.925 1.00 70.69 470 LYS A O 1
ATOM 3889 N N . ASN A 1 471 ? -15.205 -11.747 -12.020 1.00 75.44 471 ASN A N 1
ATOM 3890 C CA . ASN A 1 471 ? -14.958 -10.543 -11.233 1.00 75.44 471 ASN A CA 1
ATOM 3891 C C . ASN A 1 471 ? -15.402 -10.689 -9.767 1.00 75.44 471 ASN A C 1
ATOM 3893 O O . ASN A 1 471 ? -15.130 -9.783 -8.981 1.00 75.44 471 ASN A O 1
ATOM 3897 N N . LYS A 1 472 ? -16.009 -11.816 -9.366 1.00 75.00 472 LYS A N 1
ATOM 3898 C CA . LYS A 1 472 ? -16.489 -12.082 -7.996 1.00 75.00 472 LYS A CA 1
ATOM 3899 C C . LYS A 1 472 ? -15.438 -11.784 -6.929 1.00 75.00 472 LYS A C 1
ATOM 3901 O O . LYS A 1 472 ? -15.730 -11.099 -5.957 1.00 75.00 472 LYS A O 1
ATOM 3906 N N . GLY A 1 473 ? -14.191 -12.207 -7.152 1.00 78.06 473 GLY A N 1
ATOM 3907 C CA . GLY A 1 473 ? -13.082 -11.973 -6.218 1.00 78.06 473 GLY A CA 1
ATOM 3908 C C . GLY A 1 473 ? -12.675 -10.504 -6.037 1.00 78.06 473 GLY A C 1
ATOM 3909 O O . GLY A 1 473 ? -11.892 -10.202 -5.143 1.00 78.06 473 GLY A O 1
ATOM 3910 N N . THR A 1 474 ? -13.187 -9.594 -6.872 1.00 87.12 474 THR A N 1
ATOM 3911 C CA . THR A 1 474 ? -12.926 -8.149 -6.769 1.00 87.12 474 THR A CA 1
ATOM 3912 C C . THR A 1 474 ? -14.010 -7.395 -6.004 1.00 87.12 474 THR A C 1
ATOM 3914 O O . THR A 1 474 ? -13.764 -6.262 -5.602 1.00 87.12 474 THR A O 1
ATOM 3917 N N . VAL A 1 475 ? -15.185 -7.997 -5.786 1.00 90.00 475 VAL A N 1
ATOM 3918 C CA . VAL A 1 475 ? -16.313 -7.358 -5.094 1.00 90.00 475 VAL A CA 1
ATOM 3919 C C . VAL A 1 475 ? -16.054 -7.360 -3.586 1.00 90.00 475 VAL A C 1
ATOM 3921 O O . VAL A 1 475 ? -16.054 -8.416 -2.956 1.00 90.00 475 VAL A O 1
ATOM 3924 N N . GLU A 1 476 ? -15.832 -6.182 -2.993 1.00 91.00 476 GLU A N 1
ATOM 3925 C CA . GLU A 1 476 ? -15.587 -6.048 -1.546 1.00 91.00 476 GLU A CA 1
ATOM 3926 C C . GLU A 1 476 ? -16.884 -5.788 -0.755 1.00 91.00 476 GLU A C 1
ATOM 3928 O O . GLU A 1 476 ? -16.978 -6.190 0.408 1.00 91.00 476 GLU A O 1
ATOM 3933 N N . CYS A 1 477 ? -17.870 -5.120 -1.366 1.00 91.69 477 CYS A N 1
ATOM 3934 C CA . CYS A 1 477 ? -19.153 -4.764 -0.756 1.00 91.69 477 CYS A CA 1
ATOM 3935 C C . CYS A 1 477 ? -20.188 -4.405 -1.833 1.00 91.69 477 CYS A C 1
ATOM 3937 O O . CYS A 1 477 ? -19.837 -3.823 -2.864 1.00 91.69 477 CYS A O 1
ATOM 3939 N N . ILE A 1 478 ? -21.459 -4.705 -1.569 1.00 92.06 478 ILE A N 1
ATOM 3940 C CA . ILE A 1 478 ? -22.599 -4.161 -2.313 1.00 92.06 478 ILE A CA 1
ATOM 3941 C C . ILE A 1 478 ? -23.497 -3.447 -1.313 1.00 92.06 478 ILE A C 1
ATOM 3943 O O . ILE A 1 478 ? -23.775 -3.993 -0.248 1.00 92.06 478 ILE A O 1
ATOM 3947 N N . PHE A 1 479 ? -23.989 -2.264 -1.654 1.00 91.44 479 PHE A N 1
ATOM 3948 C CA . PHE A 1 479 ? -25.043 -1.625 -0.881 1.00 91.44 479 PHE A CA 1
ATOM 3949 C C . PHE A 1 479 ? -26.079 -0.978 -1.787 1.00 91.44 479 PHE A C 1
ATOM 3951 O O . PHE A 1 479 ? -25.745 -0.417 -2.830 1.00 91.44 479 PHE A O 1
ATOM 3958 N N . TYR A 1 480 ? -27.347 -1.106 -1.424 1.00 87.19 480 TYR A N 1
ATOM 3959 C CA . TYR A 1 480 ? -28.463 -0.670 -2.257 1.00 87.19 480 TYR A CA 1
ATOM 3960 C C . TYR A 1 480 ? -29.585 -0.085 -1.414 1.00 87.19 480 TYR A C 1
ATOM 3962 O O . TYR A 1 480 ? -29.742 -0.428 -0.241 1.00 87.19 480 TYR A O 1
ATOM 3970 N N . ASP A 1 481 ? -30.318 0.835 -2.027 1.00 79.06 481 ASP A N 1
ATOM 3971 C CA . ASP A 1 481 ? -31.507 1.468 -1.465 1.00 79.06 481 ASP A CA 1
ATOM 3972 C C . ASP A 1 481 ? -32.753 0.580 -1.634 1.00 79.06 481 ASP A C 1
ATOM 3974 O O . ASP A 1 481 ? -32.707 -0.501 -2.223 1.00 79.06 481 ASP A O 1
ATOM 3978 N N . GLU A 1 482 ? -33.904 1.038 -1.144 1.00 66.19 482 GLU A N 1
ATOM 3979 C CA . GLU A 1 482 ? -35.186 0.331 -1.296 1.00 66.19 482 GLU A CA 1
ATOM 3980 C C . GLU A 1 482 ? -35.600 0.124 -2.766 1.00 66.19 482 GLU A C 1
ATOM 3982 O O . GLU A 1 482 ? -36.285 -0.849 -3.086 1.00 66.19 482 GLU A O 1
ATOM 3987 N N . VAL A 1 483 ? -35.113 0.980 -3.673 1.00 62.28 483 VAL A N 1
ATOM 3988 C CA . VAL A 1 483 ? -35.322 0.897 -5.131 1.00 62.28 483 VAL A CA 1
ATOM 3989 C C . VAL A 1 483 ? -34.414 -0.169 -5.774 1.00 62.28 483 VAL A C 1
ATOM 3991 O O . VAL A 1 483 ? -34.503 -0.441 -6.970 1.00 62.28 483 VAL A O 1
ATOM 3994 N N . LYS A 1 484 ? -33.581 -0.847 -4.971 1.00 69.12 484 LYS A N 1
ATOM 3995 C CA . LYS A 1 484 ? -32.645 -1.905 -5.372 1.00 69.12 484 LYS A CA 1
ATOM 3996 C C . LYS A 1 484 ? -31.585 -1.427 -6.361 1.00 69.12 484 LYS A C 1
ATOM 3998 O O . LYS A 1 484 ? -31.108 -2.238 -7.152 1.00 69.12 484 LYS A O 1
ATOM 4003 N N . ASN A 1 485 ? -31.173 -0.159 -6.303 1.00 78.44 485 ASN A N 1
ATOM 4004 C CA . ASN A 1 485 ? -30.044 0.336 -7.092 1.00 78.44 485 ASN A CA 1
ATOM 4005 C C . ASN A 1 485 ? -28.719 -0.119 -6.456 1.00 78.44 485 ASN A C 1
ATOM 4007 O O . ASN A 1 485 ? -28.345 0.403 -5.403 1.00 78.44 485 ASN A O 1
ATOM 4011 N N . PRO A 1 486 ? -27.978 -1.076 -7.051 1.00 87.19 486 PRO A N 1
ATOM 4012 C CA . PRO A 1 486 ? -26.736 -1.552 -6.460 1.00 87.19 486 PRO A CA 1
ATOM 4013 C C . PRO A 1 486 ? -25.611 -0.529 -6.629 1.00 87.19 486 PRO A C 1
ATOM 4015 O O . PRO A 1 486 ? -25.261 -0.151 -7.748 1.00 87.19 486 PRO A O 1
ATOM 4018 N N . ASN A 1 487 ? -24.991 -0.155 -5.515 1.00 90.62 487 ASN A N 1
ATOM 4019 C CA . ASN A 1 487 ? -23.662 0.437 -5.472 1.00 90.62 487 ASN A CA 1
ATOM 4020 C C . ASN A 1 487 ? -22.668 -0.674 -5.153 1.00 90.62 487 ASN A C 1
ATOM 4022 O O . ASN A 1 487 ? -22.750 -1.314 -4.102 1.00 90.62 487 ASN A O 1
ATOM 4026 N N . VAL A 1 488 ? -21.737 -0.925 -6.069 1.00 92.56 488 VAL A N 1
ATOM 4027 C CA . VAL A 1 488 ? -20.785 -2.030 -5.938 1.00 92.56 488 VAL A CA 1
ATOM 4028 C C . VAL A 1 488 ? -19.378 -1.489 -5.790 1.00 92.56 488 VAL A C 1
ATOM 4030 O O . VAL A 1 488 ? -18.882 -0.808 -6.686 1.00 92.56 488 VAL A O 1
ATOM 4033 N N . ILE A 1 489 ? -18.732 -1.825 -4.674 1.00 94.44 489 ILE A N 1
ATOM 4034 C CA . ILE A 1 489 ? -17.332 -1.498 -4.406 1.00 94.44 489 ILE A CA 1
ATOM 4035 C C . ILE A 1 489 ? -16.449 -2.632 -4.925 1.00 94.44 489 ILE A C 1
ATOM 4037 O O . ILE A 1 489 ? -16.554 -3.782 -4.486 1.00 94.44 489 ILE A O 1
ATOM 4041 N N . LEU A 1 490 ? -15.542 -2.282 -5.833 1.00 92.38 490 LEU A N 1
ATOM 4042 C CA . LEU A 1 490 ? -14.588 -3.182 -6.464 1.00 92.38 490 LEU A CA 1
ATOM 4043 C C . LEU A 1 490 ? -13.153 -2.805 -6.099 1.00 92.38 490 LEU A C 1
ATOM 4045 O O . LEU A 1 490 ? -12.746 -1.652 -6.252 1.00 92.38 490 LEU A O 1
ATOM 4049 N N . ASN A 1 491 ? -12.345 -3.794 -5.731 1.00 91.19 491 ASN A N 1
ATOM 4050 C CA . ASN A 1 491 ? -10.894 -3.657 -5.710 1.00 91.19 491 ASN A CA 1
ATOM 4051 C C . ASN A 1 491 ? -10.337 -3.865 -7.124 1.00 91.19 491 ASN A C 1
ATOM 4053 O O . ASN A 1 491 ? -10.446 -4.950 -7.698 1.00 91.19 491 ASN A O 1
ATOM 4057 N N . ILE A 1 492 ? -9.740 -2.819 -7.694 1.00 88.19 492 ILE A N 1
ATOM 4058 C CA . ILE A 1 492 ? -9.289 -2.826 -9.092 1.00 88.19 492 ILE A CA 1
ATOM 4059 C C . ILE A 1 492 ? -7.792 -3.116 -9.262 1.00 88.19 492 ILE A C 1
ATOM 4061 O O . ILE A 1 492 ? -7.333 -3.201 -10.403 1.00 88.19 492 ILE A O 1
ATOM 4065 N N . GLY A 1 493 ? -7.048 -3.320 -8.167 1.00 86.44 493 GLY A N 1
ATOM 4066 C CA . GLY A 1 493 ? -5.615 -3.646 -8.202 1.00 86.44 493 GLY A CA 1
ATOM 4067 C C . GLY A 1 493 ? -4.708 -2.482 -8.621 1.00 86.44 493 GLY A C 1
ATOM 4068 O O . GLY A 1 493 ? -3.618 -2.711 -9.140 1.00 86.44 493 GLY A O 1
ATOM 4069 N N . ILE A 1 494 ? -5.167 -1.245 -8.427 1.00 90.12 494 ILE A N 1
ATOM 4070 C CA . ILE A 1 494 ? -4.410 -0.016 -8.700 1.00 90.12 494 ILE A CA 1
ATOM 4071 C C . ILE A 1 494 ? -4.066 0.636 -7.368 1.00 90.12 494 ILE A C 1
ATOM 4073 O O . ILE A 1 494 ? -4.835 0.528 -6.415 1.00 90.12 494 ILE A O 1
ATOM 4077 N N . TYR A 1 495 ? -2.920 1.296 -7.302 1.00 89.94 495 TYR A N 1
ATOM 4078 C CA . TYR A 1 495 ? -2.429 2.004 -6.130 1.00 89.94 495 TYR A CA 1
ATOM 4079 C C . TYR A 1 495 ? -2.032 3.415 -6.530 1.00 89.94 495 TYR A C 1
ATOM 4081 O O . TYR A 1 495 ? -1.422 3.602 -7.585 1.00 89.94 495 TYR A O 1
ATOM 4089 N N . GLU A 1 496 ? -2.327 4.377 -5.664 1.00 87.81 496 GLU A N 1
ATOM 4090 C CA . GLU A 1 496 ? -1.642 5.661 -5.723 1.00 87.81 496 GLU A CA 1
ATOM 4091 C C . GLU A 1 496 ? -0.189 5.496 -5.267 1.00 87.81 496 GLU A C 1
ATOM 4093 O O . GLU A 1 496 ? 0.134 4.686 -4.386 1.00 87.81 496 GLU A O 1
ATOM 4098 N N . ILE A 1 497 ? 0.687 6.268 -5.892 1.00 89.62 497 ILE A N 1
ATOM 4099 C CA . ILE A 1 497 ? 2.133 6.192 -5.760 1.00 89.62 497 ILE A CA 1
ATOM 4100 C C . ILE A 1 497 ? 2.644 7.586 -5.371 1.00 89.62 497 ILE A C 1
ATOM 4102 O O . ILE A 1 497 ? 2.325 8.565 -6.048 1.00 89.62 497 ILE A O 1
ATOM 4106 N N . PRO A 1 498 ? 3.413 7.707 -4.271 1.00 89.56 498 PRO A N 1
ATOM 4107 C CA . PRO A 1 498 ? 4.048 8.973 -3.916 1.00 89.56 498 PRO A CA 1
ATOM 4108 C C . PRO A 1 498 ? 5.126 9.323 -4.952 1.00 89.56 498 PRO A C 1
ATOM 4110 O O . PRO A 1 498 ? 5.629 8.420 -5.620 1.00 89.56 498 PRO A O 1
ATOM 4113 N N . LYS A 1 499 ? 5.526 10.596 -5.068 1.00 88.94 499 LYS A N 1
ATOM 4114 C CA . LYS A 1 499 ? 6.469 11.051 -6.113 1.00 88.94 499 LYS A CA 1
ATOM 4115 C C . LYS A 1 499 ? 7.840 10.393 -5.983 1.00 88.94 499 LYS A C 1
ATOM 4117 O O . LYS A 1 499 ? 8.711 10.856 -5.243 1.00 88.94 499 LYS A O 1
ATOM 4122 N N . MET A 1 500 ? 8.027 9.281 -6.689 1.00 91.31 500 MET A N 1
ATOM 4123 C CA . MET A 1 500 ? 9.130 8.366 -6.406 1.00 91.31 500 MET A CA 1
ATOM 4124 C C . MET A 1 500 ? 10.485 9.003 -6.697 1.00 91.31 500 MET A C 1
ATOM 4126 O O . MET A 1 500 ? 11.391 8.869 -5.879 1.00 91.31 500 MET A O 1
ATOM 4130 N N . GLU A 1 501 ? 10.592 9.729 -7.810 1.00 90.00 501 GLU A N 1
ATOM 4131 C CA . GLU A 1 501 ? 11.813 10.413 -8.240 1.00 90.00 501 GLU A CA 1
ATOM 4132 C C . GLU A 1 501 ? 12.265 11.453 -7.212 1.00 90.00 501 GLU A C 1
ATOM 4134 O O . GLU A 1 501 ? 13.381 11.376 -6.700 1.00 90.00 501 GLU A O 1
ATOM 4139 N N . THR A 1 502 ? 11.369 12.364 -6.814 1.00 89.00 502 THR A N 1
ATOM 4140 C CA . THR A 1 502 ? 11.657 13.400 -5.811 1.00 89.00 502 THR A CA 1
ATOM 4141 C C . THR A 1 502 ? 12.117 12.790 -4.486 1.00 89.00 502 THR A C 1
ATOM 4143 O O . THR A 1 502 ? 13.065 13.274 -3.859 1.00 89.00 502 THR A O 1
ATOM 4146 N N . ILE A 1 503 ? 11.479 11.697 -4.057 1.00 91.44 503 ILE A N 1
ATOM 4147 C CA . ILE A 1 503 ? 11.851 10.976 -2.834 1.00 91.44 503 ILE A CA 1
ATOM 4148 C C . ILE A 1 503 ? 13.235 10.333 -2.984 1.00 91.44 503 ILE A C 1
ATOM 4150 O O . ILE A 1 503 ? 14.089 10.508 -2.108 1.00 91.44 503 ILE A O 1
ATOM 4154 N N . SER A 1 504 ? 13.451 9.604 -4.081 1.00 93.12 504 SER A N 1
ATOM 4155 C CA . SER A 1 504 ? 14.694 8.895 -4.396 1.00 93.12 504 SER A CA 1
ATOM 4156 C C . SER A 1 504 ? 15.878 9.854 -4.442 1.00 93.12 504 SER A C 1
ATOM 4158 O O . SER A 1 504 ? 16.862 9.658 -3.723 1.00 93.12 504 SER A O 1
ATOM 4160 N N . GLU A 1 505 ? 15.755 10.935 -5.213 1.00 92.06 505 GLU A N 1
ATOM 4161 C CA . GLU A 1 505 ? 16.814 11.917 -5.420 1.00 92.06 505 GLU A CA 1
ATOM 4162 C C . GLU A 1 505 ? 17.210 12.582 -4.107 1.00 92.06 505 GLU A C 1
ATOM 4164 O O . GLU A 1 505 ? 18.390 12.680 -3.767 1.00 92.06 505 GLU A O 1
ATOM 4169 N N . ARG A 1 506 ? 16.229 12.956 -3.291 1.00 91.25 506 ARG A N 1
ATOM 4170 C CA . ARG A 1 506 ? 16.508 13.606 -2.016 1.00 91.25 506 ARG A CA 1
ATOM 4171 C C . ARG A 1 506 ? 17.192 12.677 -1.018 1.00 91.25 506 ARG A C 1
ATOM 4173 O O . ARG A 1 506 ? 18.141 13.091 -0.348 1.00 91.25 506 ARG A O 1
ATOM 4180 N N . LEU A 1 507 ? 16.760 11.418 -0.936 1.00 93.69 507 LEU A N 1
ATOM 4181 C CA . LEU A 1 507 ? 17.440 10.409 -0.121 1.00 93.69 507 LEU A CA 1
ATOM 4182 C C . LEU A 1 507 ? 18.856 10.141 -0.630 1.00 93.69 507 LEU A C 1
ATOM 4184 O O . LEU A 1 507 ? 19.769 9.994 0.184 1.00 93.69 507 LEU A O 1
ATOM 4188 N N . ARG A 1 508 ? 19.049 10.117 -1.953 1.00 94.88 508 ARG A N 1
ATOM 4189 C CA . ARG A 1 508 ? 20.353 9.944 -2.598 1.00 94.88 508 ARG A CA 1
ATOM 4190 C C . ARG A 1 508 ? 21.288 11.098 -2.252 1.00 94.88 508 ARG A C 1
ATOM 4192 O O . ARG A 1 508 ? 22.393 10.848 -1.775 1.00 94.88 508 ARG A O 1
ATOM 4199 N N . LEU A 1 509 ? 20.863 12.349 -2.442 1.00 94.81 509 LEU A N 1
ATOM 4200 C CA . LEU A 1 509 ? 21.638 13.555 -2.112 1.00 94.81 509 LEU A CA 1
ATOM 4201 C C . LEU A 1 509 ? 21.963 13.649 -0.618 1.00 94.81 509 LEU A C 1
ATOM 4203 O O . LEU A 1 509 ? 23.029 14.147 -0.256 1.00 94.81 509 LEU A O 1
ATOM 4207 N N . ALA A 1 510 ? 21.073 13.142 0.235 1.00 94.19 510 ALA A N 1
ATOM 4208 C CA . ALA A 1 510 ? 21.253 13.062 1.678 1.00 94.19 510 ALA A CA 1
ATOM 4209 C C . ALA A 1 510 ? 21.905 11.745 2.153 1.00 94.19 510 ALA A C 1
ATOM 4211 O O . ALA A 1 510 ? 21.913 11.485 3.362 1.00 94.19 510 ALA A O 1
ATOM 4212 N N . ASP A 1 511 ? 22.432 10.885 1.277 1.00 95.12 511 ASP A N 1
ATOM 4213 C CA . ASP A 1 511 ? 23.041 9.625 1.719 1.00 95.12 511 ASP A CA 1
ATOM 4214 C C . ASP A 1 511 ? 24.253 9.922 2.609 1.00 95.12 511 ASP A C 1
ATOM 4216 O O . ASP A 1 511 ? 25.227 10.538 2.180 1.00 95.12 511 ASP A O 1
ATOM 4220 N N . GLY A 1 512 ? 24.202 9.460 3.861 1.00 92.94 512 GLY A N 1
ATOM 4221 C CA . GLY A 1 512 ? 25.231 9.703 4.872 1.00 92.94 512 GLY A CA 1
ATOM 4222 C C . GLY A 1 512 ? 26.644 9.275 4.468 1.00 92.94 512 GLY A C 1
ATOM 4223 O O . GLY A 1 512 ? 27.616 9.766 5.036 1.00 92.94 512 GLY A O 1
ATOM 4224 N N . ARG A 1 513 ? 26.760 8.381 3.479 1.00 94.19 513 ARG A N 1
ATOM 4225 C CA . ARG A 1 513 ? 28.031 7.871 2.945 1.00 94.19 513 ARG A CA 1
ATOM 4226 C C . ARG A 1 513 ? 28.649 8.761 1.864 1.00 94.19 513 ARG A C 1
ATOM 4228 O O . ARG A 1 513 ? 29.801 8.530 1.504 1.00 94.19 513 ARG A O 1
ATOM 4235 N N . LYS A 1 514 ? 27.919 9.745 1.317 1.00 95.00 514 LYS A N 1
ATOM 4236 C CA . LYS A 1 514 ? 28.483 10.704 0.352 1.00 95.00 514 LYS A CA 1
ATOM 4237 C C . LYS A 1 514 ? 29.621 11.484 1.006 1.00 95.00 514 LYS A C 1
ATOM 4239 O O . LYS A 1 514 ? 29.503 11.876 2.162 1.00 95.00 514 LYS A O 1
ATOM 4244 N N . LYS A 1 515 ? 30.688 11.720 0.240 1.00 96.44 515 LYS A N 1
ATOM 4245 C CA . LYS A 1 515 ? 31.917 12.389 0.687 1.00 96.44 515 LYS A CA 1
ATOM 4246 C C . LYS A 1 515 ? 32.186 13.681 -0.106 1.00 96.44 515 LYS A C 1
ATOM 4248 O O . LYS A 1 515 ? 33.003 13.650 -1.031 1.00 96.44 515 LYS A O 1
ATOM 4253 N N . PRO A 1 516 ? 31.456 14.785 0.151 1.00 96.69 516 PRO A N 1
ATOM 4254 C CA . PRO A 1 516 ? 31.780 16.087 -0.434 1.00 96.69 516 PRO A CA 1
ATOM 4255 C C . PRO A 1 516 ? 33.159 16.590 0.017 1.00 96.69 516 PRO A C 1
ATOM 4257 O O . PRO A 1 516 ? 33.655 16.220 1.079 1.00 96.69 516 PRO A O 1
ATOM 4260 N N . TYR A 1 517 ? 33.756 17.464 -0.795 1.00 97.69 517 TYR A N 1
ATOM 4261 C CA . TYR A 1 517 ? 34.983 18.172 -0.434 1.00 97.69 517 TYR A CA 1
ATOM 4262 C C . TYR A 1 517 ? 34.706 19.207 0.659 1.00 97.69 517 TYR A C 1
ATOM 4264 O O . TYR A 1 517 ? 33.768 19.996 0.527 1.00 97.69 517 TYR A O 1
ATOM 4272 N N . VAL A 1 518 ? 35.556 19.265 1.682 1.00 97.62 518 VAL A N 1
ATOM 4273 C CA . VAL A 1 518 ? 35.443 20.220 2.799 1.00 97.62 518 VAL A CA 1
ATOM 4274 C C . VAL A 1 518 ? 35.422 21.664 2.297 1.00 97.62 518 VAL A C 1
ATOM 4276 O O . VAL A 1 518 ? 34.536 22.431 2.667 1.00 97.62 518 VAL A O 1
ATOM 4279 N N . LYS A 1 519 ? 36.303 22.009 1.346 1.00 96.62 519 LYS A N 1
ATOM 4280 C CA . LYS A 1 519 ? 36.333 23.335 0.702 1.00 96.62 519 LYS A CA 1
ATOM 4281 C C . LYS A 1 519 ? 34.983 23.735 0.098 1.00 96.62 519 LYS A C 1
ATOM 4283 O O . LYS A 1 519 ? 34.592 24.895 0.171 1.00 96.62 519 LYS A O 1
ATOM 4288 N N . ARG A 1 520 ? 34.258 22.772 -0.484 1.00 96.06 520 ARG A N 1
ATOM 4289 C CA . ARG A 1 520 ? 32.919 23.017 -1.028 1.00 96.06 520 ARG A CA 1
ATOM 4290 C C . ARG A 1 520 ? 31.915 23.307 0.084 1.00 96.06 520 ARG A C 1
ATOM 4292 O O . ARG A 1 520 ? 31.140 24.238 -0.061 1.00 96.06 520 ARG A O 1
ATOM 4299 N N . LEU A 1 521 ? 31.950 22.549 1.182 1.00 97.19 521 LEU A N 1
ATOM 4300 C CA . LEU A 1 521 ? 31.061 22.777 2.327 1.00 97.19 521 LEU A CA 1
ATOM 4301 C C . LEU A 1 521 ? 31.241 24.180 2.915 1.00 97.19 521 LEU A C 1
ATOM 4303 O O . LEU A 1 521 ? 30.255 24.842 3.217 1.00 97.19 521 LEU A O 1
ATOM 4307 N N . ILE A 1 522 ? 32.490 24.634 3.050 1.00 96.88 522 ILE A N 1
ATOM 4308 C CA . ILE A 1 522 ? 32.812 25.981 3.542 1.00 96.88 522 ILE A CA 1
ATOM 4309 C C . ILE A 1 522 ? 32.237 27.040 2.596 1.00 96.88 522 ILE A C 1
ATOM 4311 O O . ILE A 1 522 ? 31.487 27.905 3.040 1.00 96.88 522 ILE A O 1
ATOM 4315 N N . ASN A 1 523 ? 32.510 26.919 1.294 1.00 96.12 523 ASN A N 1
ATOM 4316 C CA . ASN A 1 523 ? 31.988 27.840 0.285 1.00 96.12 523 ASN A CA 1
ATOM 4317 C C . ASN A 1 523 ? 30.448 27.873 0.263 1.00 96.12 523 ASN A C 1
ATOM 4319 O O . ASN A 1 523 ? 29.851 28.942 0.199 1.00 96.12 523 ASN A O 1
ATOM 4323 N N . ASP A 1 524 ? 29.790 26.715 0.349 1.00 96.44 524 ASP A N 1
ATOM 4324 C CA . ASP A 1 524 ? 28.326 26.639 0.365 1.00 96.44 524 ASP A CA 1
ATOM 4325 C C . ASP A 1 524 ? 27.738 27.309 1.627 1.00 96.44 524 ASP A C 1
ATOM 4327 O O . ASP A 1 524 ? 26.701 27.969 1.542 1.00 96.44 524 ASP A O 1
ATOM 4331 N N . LEU A 1 525 ? 28.402 27.199 2.787 1.00 96.06 525 LEU A N 1
ATOM 4332 C CA . LEU A 1 525 ? 28.010 27.904 4.017 1.00 96.06 525 LEU A CA 1
ATOM 4333 C C . LEU A 1 525 ? 28.205 29.424 3.905 1.00 96.06 525 LEU A C 1
ATOM 4335 O O . LEU A 1 525 ? 27.360 30.180 4.379 1.00 96.06 525 LEU A O 1
ATOM 4339 N N . GLU A 1 526 ? 29.292 29.880 3.281 1.00 94.38 526 GLU A N 1
ATOM 4340 C CA . GLU A 1 526 ? 29.553 31.307 3.041 1.00 94.38 526 GLU A CA 1
ATOM 4341 C C . GLU A 1 526 ? 28.529 31.919 2.083 1.00 94.38 526 GLU A C 1
ATOM 4343 O O . GLU A 1 526 ? 27.978 32.988 2.348 1.00 94.38 526 GLU A O 1
ATOM 4348 N N . LEU A 1 527 ? 28.225 31.226 0.985 1.00 94.69 527 LEU A N 1
ATOM 4349 C CA . LEU A 1 527 ? 27.204 31.665 0.041 1.00 94.69 527 LEU A CA 1
ATOM 4350 C C . LEU A 1 527 ? 25.806 31.667 0.677 1.00 94.69 527 LEU A C 1
ATOM 4352 O O . LEU A 1 527 ? 25.040 32.606 0.450 1.00 94.69 527 LEU A O 1
ATOM 4356 N N . PHE A 1 528 ? 25.486 30.669 1.507 1.00 95.69 528 PHE A N 1
ATOM 4357 C CA . PHE A 1 528 ? 24.245 30.645 2.282 1.00 95.69 528 PHE A CA 1
ATOM 4358 C C . PHE A 1 528 ? 24.131 31.856 3.220 1.00 95.69 528 PHE A C 1
ATOM 4360 O O . PHE A 1 528 ? 23.113 32.547 3.202 1.00 95.69 528 PHE A O 1
ATOM 4367 N N . GLU A 1 529 ? 25.179 32.143 3.997 1.00 93.69 529 GLU A N 1
ATOM 4368 C CA . GLU A 1 529 ? 25.234 33.287 4.918 1.00 93.69 529 GLU A CA 1
ATOM 4369 C C . GLU A 1 529 ? 25.056 34.627 4.184 1.00 93.69 529 GLU A C 1
ATOM 4371 O O . GLU A 1 529 ? 24.359 35.520 4.667 1.00 93.69 529 GLU A O 1
ATOM 4376 N N . ASN A 1 530 ? 25.641 34.756 2.991 1.00 90.94 530 ASN A N 1
ATOM 4377 C CA . ASN A 1 530 ? 25.524 35.958 2.168 1.00 90.94 530 ASN A CA 1
ATOM 4378 C C . ASN A 1 530 ? 24.120 36.141 1.575 1.00 90.94 530 ASN A C 1
ATOM 4380 O O . ASN A 1 530 ? 23.640 37.272 1.477 1.00 90.94 530 ASN A O 1
ATOM 4384 N N . GLN A 1 531 ? 23.460 35.051 1.174 1.00 93.62 531 GLN A N 1
ATOM 4385 C CA . GLN A 1 531 ? 22.128 35.107 0.572 1.00 93.62 531 GLN A CA 1
ATOM 4386 C C . GLN A 1 531 ? 21.012 35.297 1.611 1.00 93.62 531 GLN A C 1
ATOM 4388 O O . GLN A 1 531 ? 20.009 35.948 1.319 1.00 93.62 531 GLN A O 1
ATOM 4393 N N . TYR A 1 532 ? 21.165 34.739 2.813 1.00 93.12 532 TYR A N 1
ATOM 4394 C CA . TYR A 1 532 ? 20.152 34.787 3.866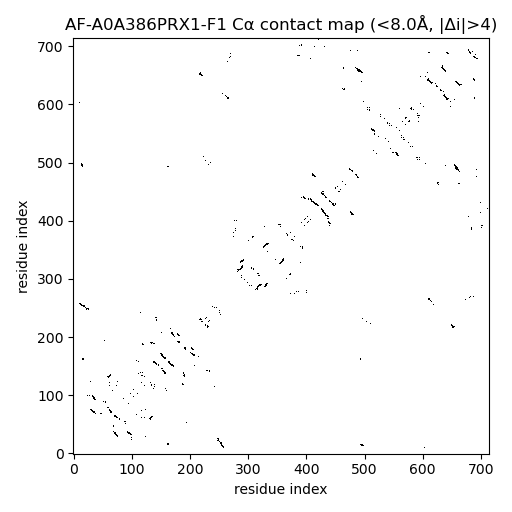 1.00 93.12 532 TYR A CA 1
ATOM 4395 C C . TYR A 1 532 ? 20.605 35.719 4.993 1.00 93.12 532 TYR A C 1
ATOM 4397 O O . TYR A 1 532 ? 21.172 35.285 5.995 1.00 93.12 532 TYR A O 1
ATOM 4405 N N . THR A 1 533 ? 20.319 37.014 4.834 1.00 88.00 533 THR A N 1
ATOM 4406 C CA . THR A 1 533 ? 20.798 38.095 5.717 1.00 88.00 533 THR A CA 1
ATOM 4407 C C . THR A 1 533 ? 20.428 37.919 7.192 1.00 88.00 533 THR A C 1
ATOM 4409 O O . THR A 1 533 ? 21.167 38.378 8.057 1.00 88.00 533 THR A O 1
ATOM 4412 N N . GLU A 1 534 ? 19.335 37.214 7.494 1.00 92.56 534 GLU A N 1
ATOM 4413 C CA . GLU A 1 534 ? 18.917 36.848 8.856 1.00 92.56 534 GLU A CA 1
ATOM 4414 C C . GLU A 1 534 ? 19.880 35.889 9.581 1.00 92.56 534 GLU A C 1
ATOM 4416 O O . GLU A 1 534 ? 19.833 35.806 10.806 1.00 92.56 534 GLU A O 1
ATOM 4421 N N . TYR A 1 535 ? 20.750 35.186 8.847 1.00 92.19 535 TYR A N 1
ATOM 4422 C CA . TYR A 1 535 ? 21.810 34.326 9.393 1.00 92.19 535 TYR A CA 1
ATOM 4423 C C . TYR A 1 535 ? 23.207 34.932 9.212 1.00 92.19 535 TYR A C 1
ATOM 4425 O O . TYR A 1 535 ? 24.211 34.274 9.486 1.00 92.19 535 TYR A O 1
ATOM 4433 N N . LYS A 1 536 ? 23.300 36.188 8.763 1.00 86.56 536 LYS A N 1
ATOM 4434 C CA . LYS A 1 536 ? 24.580 36.884 8.645 1.00 86.56 536 LYS A CA 1
ATOM 4435 C C . LYS A 1 536 ? 25.213 37.017 10.029 1.00 86.56 536 LYS A C 1
ATOM 4437 O O . LYS A 1 536 ? 24.576 37.516 10.953 1.00 86.56 536 LYS A O 1
ATOM 4442 N N . ASN A 1 537 ? 26.480 36.633 10.158 1.00 84.88 537 ASN A N 1
ATOM 4443 C CA . ASN A 1 537 ? 27.239 36.592 11.407 1.00 84.88 537 ASN A CA 1
ATOM 4444 C C . ASN A 1 537 ? 26.756 35.584 12.462 1.00 84.88 537 ASN A C 1
ATOM 4446 O O . ASN A 1 537 ? 27.220 35.675 13.603 1.00 84.88 537 ASN A O 1
ATOM 4450 N N . ASP A 1 538 ? 25.893 34.633 12.100 1.00 93.44 538 ASP A N 1
ATOM 4451 C CA . ASP A 1 538 ? 25.397 33.600 13.008 1.00 93.44 538 ASP A CA 1
ATOM 4452 C C . ASP A 1 538 ? 26.555 32.804 13.649 1.00 93.44 538 ASP A C 1
ATOM 4454 O O . ASP A 1 538 ? 27.494 32.356 12.981 1.00 93.44 538 ASP A O 1
ATOM 4458 N N . VAL A 1 539 ? 26.513 32.680 14.980 1.00 93.69 539 VAL A N 1
ATOM 4459 C CA . VAL A 1 539 ? 27.586 32.063 15.779 1.00 93.69 539 VAL A CA 1
ATOM 4460 C C . VAL A 1 539 ? 27.700 30.568 15.483 1.00 93.69 539 VAL A C 1
ATOM 4462 O O . VAL A 1 539 ? 28.812 30.045 15.394 1.00 93.69 539 VAL A O 1
ATOM 4465 N N . ASP A 1 540 ? 26.570 29.892 15.274 1.00 94.56 540 ASP A N 1
ATOM 4466 C CA . ASP A 1 540 ? 26.529 28.467 14.963 1.00 94.56 540 ASP A CA 1
ATOM 4467 C C . ASP A 1 540 ? 27.185 28.206 13.589 1.00 94.56 540 ASP A C 1
ATOM 4469 O O . ASP A 1 540 ? 28.025 27.310 13.470 1.00 94.56 540 ASP A O 1
ATOM 4473 N N . LEU A 1 541 ? 26.911 29.036 12.569 1.00 94.62 541 LEU A N 1
ATOM 4474 C CA . LEU A 1 541 ? 27.567 28.947 11.249 1.00 94.62 541 LEU A CA 1
ATOM 4475 C C . LEU A 1 541 ? 29.079 29.202 11.311 1.00 94.62 541 LEU A C 1
ATOM 4477 O O . LEU A 1 541 ? 29.847 28.483 10.664 1.00 94.62 541 LEU A O 1
ATOM 4481 N N . LYS A 1 542 ? 29.521 30.202 12.083 1.00 94.31 542 LYS A N 1
ATOM 4482 C CA . LYS A 1 542 ? 30.954 30.494 12.279 1.00 94.31 542 LYS A CA 1
ATOM 4483 C C . LYS A 1 542 ? 31.682 29.314 12.913 1.00 94.31 542 LYS A C 1
ATOM 4485 O O . LYS A 1 542 ? 32.728 28.908 12.411 1.00 94.31 542 LYS A O 1
ATOM 4490 N N . ASN A 1 543 ? 31.090 28.725 13.950 1.00 96.25 543 ASN A N 1
ATOM 4491 C CA . ASN A 1 543 ? 31.661 27.574 14.641 1.00 96.25 543 ASN A CA 1
ATOM 4492 C C . ASN A 1 543 ? 31.784 26.355 13.714 1.00 96.25 543 ASN A C 1
ATOM 4494 O O . ASN A 1 543 ? 32.821 25.697 13.715 1.00 96.25 543 ASN A O 1
ATOM 4498 N N . VAL A 1 544 ? 30.782 26.073 12.870 1.00 96.69 544 VAL A N 1
ATOM 4499 C CA . VAL A 1 544 ? 30.881 24.967 11.895 1.00 96.69 544 VAL A CA 1
ATOM 4500 C C . VAL A 1 544 ? 31.986 25.215 10.878 1.00 96.69 544 VAL A C 1
ATOM 4502 O O . VAL A 1 544 ? 32.730 24.288 10.569 1.00 96.69 544 VAL A O 1
ATOM 4505 N N . LYS A 1 545 ? 32.107 26.442 10.353 1.00 95.94 545 LYS A N 1
ATOM 4506 C CA . LYS A 1 545 ? 33.181 26.784 9.409 1.00 95.94 545 LYS A CA 1
ATOM 4507 C C . LYS A 1 545 ? 34.561 26.592 10.040 1.00 95.94 545 LYS A C 1
ATOM 4509 O O . LYS A 1 545 ? 35.421 26.006 9.394 1.00 95.94 545 LYS A O 1
ATOM 4514 N N . GLN A 1 546 ? 34.741 26.990 11.300 1.00 96.12 546 GLN A N 1
ATOM 4515 C CA . GLN A 1 546 ? 35.989 26.760 12.034 1.00 96.12 546 GLN A CA 1
ATOM 4516 C C . GLN A 1 546 ? 36.293 25.263 12.192 1.00 96.12 546 GLN A C 1
ATOM 4518 O O . GLN A 1 546 ? 37.380 24.821 11.838 1.00 96.12 546 GLN A O 1
ATOM 4523 N N . LEU A 1 547 ? 35.309 24.463 12.618 1.00 96.94 547 LEU A N 1
ATOM 4524 C CA . LEU A 1 547 ? 35.470 23.007 12.739 1.00 96.94 547 LEU A CA 1
ATOM 4525 C C . LEU A 1 547 ? 35.784 22.322 11.400 1.00 96.94 547 LEU A C 1
ATOM 4527 O O . LEU A 1 547 ? 36.429 21.279 11.385 1.00 96.94 547 LEU A O 1
ATOM 4531 N N . LEU A 1 548 ? 35.306 22.872 10.280 1.00 96.62 548 LEU A N 1
ATOM 4532 C CA . LEU A 1 548 ? 35.636 22.376 8.943 1.00 96.62 548 LEU A CA 1
ATOM 4533 C C . LEU A 1 548 ? 37.048 22.784 8.503 1.00 96.62 548 LEU A C 1
ATOM 4535 O O . LEU A 1 548 ? 37.698 22.002 7.821 1.00 96.62 548 LEU A O 1
ATOM 4539 N N . LEU A 1 549 ? 37.520 23.977 8.873 1.00 95.25 549 LEU A N 1
ATOM 4540 C CA . LEU A 1 549 ? 38.893 24.422 8.595 1.00 95.25 549 LEU A CA 1
ATOM 4541 C C . LEU A 1 549 ? 39.935 23.597 9.361 1.00 95.25 549 LEU A C 1
ATOM 4543 O O . LEU A 1 549 ? 41.037 23.399 8.863 1.00 95.25 549 LEU A O 1
ATOM 4547 N N . GLU A 1 550 ? 39.571 23.110 10.547 1.00 94.44 550 GLU A N 1
ATOM 4548 C CA . GLU A 1 550 ? 40.387 22.227 11.391 1.00 94.44 550 GLU A CA 1
ATOM 4549 C C . GLU A 1 550 ? 40.260 20.739 11.013 1.00 94.44 550 GLU A C 1
ATOM 4551 O O . GLU A 1 550 ? 40.852 19.887 11.669 1.00 94.44 550 GLU A O 1
ATOM 4556 N N . PHE A 1 551 ? 39.463 20.395 9.995 1.00 93.69 551 PHE A N 1
ATOM 4557 C CA . PHE A 1 551 ? 39.268 19.005 9.591 1.00 93.69 551 PHE A CA 1
ATOM 4558 C C . PHE A 1 551 ? 40.418 18.533 8.692 1.00 93.69 551 PHE A C 1
ATOM 4560 O O . PHE A 1 551 ? 40.631 19.078 7.610 1.00 93.69 551 PHE A O 1
ATOM 4567 N N . ASP A 1 552 ? 41.123 17.488 9.124 1.00 88.81 552 ASP A N 1
ATOM 4568 C CA . ASP A 1 552 ? 42.391 17.055 8.518 1.00 88.81 552 ASP A CA 1
ATOM 4569 C C . ASP A 1 552 ? 42.261 16.427 7.114 1.00 88.81 552 ASP A C 1
ATOM 4571 O O . ASP A 1 552 ? 43.240 16.365 6.368 1.00 88.81 552 ASP A O 1
ATOM 4575 N N . GLU A 1 553 ? 41.076 15.946 6.721 1.00 93.12 553 GLU A N 1
ATOM 4576 C CA . GLU A 1 553 ? 40.863 15.308 5.414 1.00 93.12 553 GLU A CA 1
ATOM 4577 C C . GLU A 1 553 ? 40.217 16.250 4.383 1.00 93.12 553 GLU A C 1
ATOM 4579 O O . GLU A 1 553 ? 39.310 17.024 4.679 1.00 93.12 553 GLU A O 1
ATOM 4584 N N . GLU A 1 554 ? 40.577 16.102 3.102 1.00 95.38 554 GLU A N 1
ATOM 4585 C CA . GLU A 1 554 ? 39.970 16.888 2.012 1.00 95.38 554 GLU A CA 1
ATOM 4586 C C . GLU A 1 554 ? 38.467 16.629 1.821 1.00 95.38 554 GLU A C 1
ATOM 4588 O O . GLU A 1 554 ? 37.746 17.452 1.241 1.00 95.38 554 GLU A O 1
ATOM 4593 N N . LYS A 1 555 ? 37.993 15.456 2.250 1.00 96.81 555 LYS A N 1
ATOM 4594 C CA . LYS A 1 555 ? 36.611 15.000 2.104 1.00 96.81 555 LYS A CA 1
ATOM 4595 C C . LYS A 1 555 ? 36.088 14.514 3.441 1.00 96.81 555 LYS A C 1
ATOM 4597 O O . LYS A 1 555 ? 36.762 13.780 4.143 1.00 96.81 555 LYS A O 1
ATOM 4602 N N . ILE A 1 556 ? 34.831 14.823 3.716 1.00 97.31 556 ILE A N 1
ATOM 4603 C CA . ILE A 1 556 ? 34.135 14.417 4.939 1.00 97.31 556 ILE A CA 1
ATOM 4604 C C . ILE A 1 556 ? 32.855 13.683 4.557 1.00 97.31 556 ILE A C 1
ATOM 4606 O O . ILE A 1 556 ? 32.199 14.059 3.581 1.00 97.31 556 ILE A O 1
ATOM 4610 N N . SER A 1 557 ? 32.474 12.624 5.274 1.00 97.06 557 SER A N 1
ATOM 4611 C CA . SER A 1 557 ? 31.175 11.995 5.018 1.00 97.06 557 SER A CA 1
ATOM 4612 C C . SER A 1 557 ? 30.029 12.913 5.454 1.00 97.06 557 SER A C 1
ATOM 4614 O O . SER A 1 557 ? 30.142 13.664 6.423 1.00 97.06 557 SER A O 1
ATOM 4616 N N . LEU A 1 558 ? 28.871 12.836 4.793 1.00 96.62 558 LEU A N 1
ATOM 4617 C CA . LEU A 1 558 ? 27.701 13.606 5.231 1.00 96.62 558 LEU A CA 1
ATOM 4618 C C . LEU A 1 558 ? 27.253 13.244 6.653 1.00 96.62 558 LEU A C 1
ATOM 4620 O O . LEU A 1 558 ? 26.671 14.086 7.332 1.00 96.62 558 LEU A O 1
ATOM 4624 N N . ASN A 1 559 ? 27.515 12.024 7.126 1.00 95.94 559 ASN A N 1
ATOM 4625 C CA . ASN A 1 559 ? 27.260 11.660 8.520 1.00 95.94 559 ASN A CA 1
ATOM 4626 C C . ASN A 1 559 ? 28.153 12.437 9.496 1.00 95.94 559 ASN A C 1
ATOM 4628 O O . ASN A 1 559 ? 27.632 12.981 10.468 1.00 95.94 559 ASN A O 1
ATOM 4632 N N . GLU A 1 560 ? 29.453 12.536 9.229 1.00 96.62 560 GLU A N 1
ATOM 4633 C CA . GLU A 1 560 ? 30.385 13.328 10.045 1.00 96.62 560 GLU A CA 1
ATOM 4634 C C . GLU A 1 560 ? 30.058 14.821 9.953 1.00 96.62 560 GLU A C 1
ATOM 4636 O O . GLU A 1 560 ? 29.946 15.495 10.975 1.00 96.62 560 GLU A O 1
ATOM 4641 N N . TYR A 1 561 ? 29.765 15.328 8.753 1.00 97.31 561 TYR A N 1
ATOM 4642 C CA . TYR A 1 561 ? 29.359 16.721 8.575 1.00 97.31 561 TYR A CA 1
ATOM 4643 C C . TYR A 1 561 ? 28.083 17.063 9.364 1.00 97.31 561 TYR A C 1
ATOM 4645 O O . TYR A 1 561 ? 28.016 18.098 10.025 1.00 97.31 561 TYR A O 1
ATOM 4653 N N . ARG A 1 562 ? 27.082 16.171 9.388 1.00 97.06 562 ARG A N 1
ATOM 4654 C CA . ARG A 1 562 ? 25.885 16.330 10.238 1.00 97.06 562 ARG A CA 1
ATOM 4655 C C . ARG A 1 562 ? 26.213 16.355 11.723 1.00 97.06 562 ARG A C 1
ATOM 4657 O O . ARG A 1 562 ? 25.530 17.058 12.464 1.00 97.06 562 ARG A O 1
ATOM 4664 N N . GLN A 1 563 ? 27.203 15.583 12.168 1.00 96.56 563 GLN A N 1
ATOM 4665 C CA . GLN A 1 563 ? 27.648 15.618 13.560 1.00 96.56 563 GLN A CA 1
ATOM 4666 C C . GLN A 1 563 ? 28.292 16.968 13.889 1.00 96.56 563 GLN A C 1
ATOM 4668 O O . GLN A 1 563 ? 27.974 17.525 14.937 1.00 96.56 563 GLN A O 1
ATOM 4673 N N . LEU A 1 564 ? 29.112 17.529 12.990 1.00 97.19 564 LEU A N 1
ATOM 4674 C CA . LEU A 1 564 ? 29.665 18.883 13.145 1.00 97.19 564 LEU A CA 1
ATOM 4675 C C . LEU A 1 564 ? 28.555 19.940 13.202 1.00 97.19 564 LEU A C 1
ATOM 4677 O O . LEU A 1 564 ? 28.485 20.702 14.162 1.00 97.19 564 LEU A O 1
ATOM 4681 N N . LEU A 1 565 ? 27.620 19.916 12.245 1.00 96.81 565 LEU A N 1
ATOM 4682 C CA . LEU A 1 565 ? 26.446 20.796 12.243 1.00 96.81 565 LEU A CA 1
ATOM 4683 C C . LEU A 1 565 ? 25.653 20.677 13.554 1.00 96.81 565 LEU A C 1
ATOM 4685 O O . LEU A 1 565 ? 25.296 21.684 14.157 1.00 96.81 565 LEU A O 1
ATOM 4689 N N . SER A 1 566 ? 25.411 19.452 14.033 1.00 96.00 566 SER A N 1
ATOM 4690 C CA . SER A 1 566 ? 24.649 19.215 15.261 1.00 96.00 566 SER A CA 1
ATOM 4691 C C . SER A 1 566 ? 25.380 19.674 16.525 1.00 96.00 566 SER A C 1
ATOM 4693 O O . SER A 1 566 ? 24.704 20.110 17.457 1.00 96.00 566 SER A O 1
ATOM 4695 N N . LYS A 1 567 ? 26.718 19.581 16.581 1.00 96.19 567 LYS A N 1
ATOM 4696 C CA . LYS A 1 567 ? 27.534 20.136 17.681 1.00 96.19 567 LYS A CA 1
ATOM 4697 C C . LYS A 1 567 ? 27.380 21.652 17.763 1.00 96.19 567 LYS A C 1
ATOM 4699 O O . LYS A 1 567 ? 27.271 22.197 18.853 1.00 96.19 567 LYS A O 1
ATOM 4704 N N . CYS A 1 568 ? 27.276 22.299 16.609 1.00 95.81 568 CYS A N 1
ATOM 4705 C CA . CYS A 1 568 ? 26.962 23.715 16.483 1.00 95.81 568 CYS A CA 1
ATOM 4706 C C . CYS A 1 568 ? 25.460 23.955 16.336 1.00 95.81 568 CYS A C 1
ATOM 4708 O O . CYS A 1 568 ? 25.054 24.902 15.687 1.00 95.81 568 CYS A O 1
ATOM 4710 N N . ASN A 1 569 ? 24.609 23.080 16.882 1.00 94.00 569 ASN A N 1
ATOM 4711 C CA . ASN A 1 569 ? 23.188 23.364 17.044 1.00 94.00 569 ASN A CA 1
ATOM 4712 C C . ASN A 1 569 ? 22.396 23.608 15.729 1.00 94.00 569 ASN A C 1
ATOM 4714 O O . ASN A 1 569 ? 21.233 24.020 15.767 1.00 94.00 569 ASN A O 1
ATOM 4718 N N . ILE A 1 570 ? 22.956 23.236 14.572 1.00 94.88 570 ILE A N 1
ATOM 4719 C CA . ILE A 1 570 ? 22.316 23.239 13.252 1.00 94.88 570 ILE A CA 1
ATOM 4720 C C . ILE A 1 570 ? 21.818 21.824 12.950 1.00 94.88 570 ILE A C 1
ATOM 4722 O O . ILE A 1 570 ? 22.576 20.891 12.697 1.00 94.88 570 ILE A O 1
ATOM 4726 N N . THR A 1 571 ? 20.498 21.644 12.959 1.00 93.19 571 THR A N 1
ATOM 4727 C CA . THR A 1 571 ? 19.863 20.355 12.643 1.00 93.19 571 THR A CA 1
ATOM 4728 C C . THR A 1 571 ? 18.714 20.549 11.665 1.00 93.19 571 THR A C 1
ATOM 4730 O O . THR A 1 571 ? 18.066 21.596 11.666 1.00 93.19 571 THR A O 1
ATOM 4733 N N . GLY A 1 572 ? 18.373 19.513 10.892 1.00 88.06 572 GLY A N 1
ATOM 4734 C CA . GLY A 1 572 ? 17.236 19.544 9.957 1.00 88.06 572 GLY A CA 1
ATOM 4735 C C . GLY A 1 572 ? 15.860 19.804 10.597 1.00 88.06 572 GLY A C 1
ATOM 4736 O O . GLY A 1 572 ? 14.873 20.043 9.905 1.00 88.06 572 GLY A O 1
ATOM 4737 N N . ARG A 1 573 ? 15.754 19.789 11.934 1.00 86.19 573 ARG A N 1
ATOM 4738 C CA . ARG A 1 573 ? 14.520 20.162 12.650 1.00 86.19 573 ARG A CA 1
ATOM 4739 C C . ARG A 1 573 ? 14.402 21.670 12.871 1.00 86.19 573 ARG A C 1
ATOM 4741 O O . ARG A 1 573 ? 13.280 22.171 12.964 1.00 86.19 573 ARG A O 1
ATOM 4748 N N . LYS A 1 574 ? 15.530 22.378 12.942 1.00 90.31 574 LYS A N 1
ATOM 4749 C CA . LYS A 1 574 ? 15.603 23.812 13.239 1.00 90.31 574 LYS A CA 1
ATOM 4750 C C . LYS A 1 574 ? 15.455 24.667 11.986 1.00 90.31 574 LYS A C 1
ATOM 4752 O O . LYS A 1 574 ? 15.712 24.200 10.880 1.00 90.31 574 LYS A O 1
ATOM 4757 N N . LYS A 1 575 ? 15.053 25.930 12.177 1.00 91.12 575 LYS A N 1
ATOM 4758 C CA . LYS A 1 575 ? 14.809 26.893 11.091 1.00 91.12 575 LYS A CA 1
ATOM 4759 C C . LYS A 1 575 ? 16.039 27.045 10.184 1.00 91.12 575 LYS A C 1
ATOM 4761 O O . LYS A 1 575 ? 15.915 26.832 8.985 1.00 91.12 575 LYS A O 1
ATOM 4766 N N . ILE A 1 576 ? 17.217 27.277 10.772 1.00 93.38 576 ILE A N 1
ATOM 4767 C CA . ILE A 1 576 ? 18.482 27.428 10.037 1.00 93.38 576 ILE A CA 1
ATOM 4768 C C . ILE A 1 576 ? 18.858 26.177 9.228 1.00 93.38 576 ILE A C 1
ATOM 4770 O O . ILE A 1 576 ? 19.170 26.275 8.048 1.00 93.38 576 ILE A O 1
ATOM 4774 N N . GLY A 1 577 ? 18.741 24.976 9.809 1.00 92.62 577 GLY A N 1
ATOM 4775 C CA . GLY A 1 577 ? 19.072 23.731 9.107 1.00 92.62 577 GLY A CA 1
ATOM 4776 C C . GLY A 1 577 ? 18.099 23.390 7.973 1.00 92.62 577 GLY A C 1
ATOM 4777 O O . GLY A 1 577 ? 18.510 22.808 6.967 1.00 92.62 577 GLY A O 1
ATOM 4778 N N . LYS A 1 578 ? 16.821 23.772 8.104 1.00 90.56 578 LYS A N 1
ATOM 4779 C CA . LYS A 1 578 ? 15.841 23.695 7.008 1.00 90.56 578 LYS A CA 1
ATOM 4780 C C . LYS A 1 578 ? 16.192 24.677 5.894 1.00 90.56 578 LYS A C 1
ATOM 4782 O O . LYS A 1 578 ? 16.382 24.235 4.768 1.00 90.56 578 LYS A O 1
ATOM 4787 N N . ALA A 1 579 ? 16.401 25.951 6.234 1.00 91.69 579 ALA A N 1
ATOM 4788 C CA . ALA A 1 579 ? 16.764 26.993 5.275 1.00 91.69 579 ALA A CA 1
ATOM 4789 C C . ALA A 1 579 ? 18.043 26.650 4.493 1.00 91.69 579 ALA A C 1
ATOM 4791 O O . ALA A 1 579 ? 18.058 26.768 3.271 1.00 91.69 579 ALA A O 1
ATOM 4792 N N . TYR A 1 580 ? 19.078 26.148 5.174 1.00 94.25 580 TYR A N 1
ATOM 4793 C CA . TYR A 1 580 ? 20.318 25.719 4.527 1.00 94.25 580 TYR A CA 1
ATOM 4794 C C . TYR A 1 580 ? 20.105 24.531 3.580 1.00 94.25 580 TYR A C 1
ATOM 4796 O O . TYR A 1 580 ? 20.637 24.499 2.476 1.00 94.25 580 TYR A O 1
ATOM 4804 N N . THR A 1 581 ? 19.272 23.563 3.973 1.00 91.88 581 THR A N 1
ATOM 4805 C CA . THR A 1 581 ? 18.915 22.443 3.088 1.00 91.88 581 THR A CA 1
ATOM 4806 C C . THR A 1 581 ? 18.197 22.936 1.834 1.00 91.88 581 THR A C 1
ATOM 4808 O O . THR A 1 581 ? 18.535 22.510 0.732 1.00 91.88 581 THR A O 1
ATOM 4811 N N . ASP A 1 582 ? 17.227 23.835 1.988 1.00 88.81 582 ASP A N 1
ATOM 4812 C CA . ASP A 1 582 ? 16.455 24.370 0.865 1.00 88.81 582 ASP A CA 1
ATOM 4813 C C . ASP A 1 582 ? 17.328 25.232 -0.057 1.00 88.81 582 ASP A C 1
ATOM 4815 O O . ASP A 1 582 ? 17.163 25.192 -1.276 1.00 88.81 582 ASP A O 1
ATOM 4819 N N . TYR A 1 583 ? 18.297 25.959 0.506 1.00 93.50 583 TYR A N 1
ATOM 4820 C CA . TYR A 1 583 ? 19.335 26.655 -0.251 1.00 93.50 583 TYR A CA 1
ATOM 4821 C C . TYR A 1 583 ? 20.151 25.687 -1.122 1.00 93.50 583 TYR A C 1
ATOM 4823 O O . TYR A 1 583 ? 20.250 25.895 -2.330 1.00 93.50 583 TYR A O 1
ATOM 4831 N N . LEU A 1 584 ? 20.666 24.594 -0.547 1.00 94.25 584 LEU A N 1
ATOM 4832 C CA . LEU A 1 584 ? 21.449 23.599 -1.293 1.00 94.25 584 LEU A CA 1
ATOM 4833 C C . LEU A 1 584 ? 20.644 22.948 -2.430 1.00 94.25 584 LEU A C 1
ATOM 4835 O O . LEU A 1 584 ? 21.206 22.670 -3.490 1.00 94.25 584 LEU A O 1
ATOM 4839 N N . ILE A 1 585 ? 19.338 22.732 -2.229 1.00 89.25 585 ILE A N 1
ATOM 4840 C CA . ILE A 1 585 ? 18.432 22.236 -3.277 1.00 89.25 585 ILE A CA 1
ATOM 4841 C C . ILE A 1 585 ? 18.320 23.260 -4.411 1.00 89.25 585 ILE A C 1
ATOM 4843 O O . ILE A 1 585 ? 18.507 22.900 -5.568 1.00 89.25 585 ILE A O 1
ATOM 4847 N N . LYS A 1 586 ? 18.071 24.539 -4.096 1.00 90.62 586 LYS A N 1
ATOM 4848 C CA . LYS A 1 586 ? 17.981 25.615 -5.104 1.00 90.62 586 LYS A CA 1
ATOM 4849 C C . LYS A 1 586 ? 19.289 25.822 -5.871 1.00 90.62 586 LYS A C 1
ATOM 4851 O O . LYS A 1 586 ? 19.252 26.216 -7.031 1.00 90.62 586 LYS A O 1
ATOM 4856 N N . LEU A 1 587 ? 20.426 25.543 -5.235 1.00 92.00 587 LEU A N 1
ATOM 4857 C CA . LEU A 1 587 ? 21.755 25.595 -5.846 1.00 92.00 587 LEU A CA 1
ATOM 4858 C C . LEU A 1 587 ? 22.042 24.398 -6.775 1.00 92.00 587 LEU A C 1
ATOM 4860 O O . LEU A 1 587 ? 23.084 24.376 -7.425 1.00 92.00 587 LEU A O 1
ATOM 4864 N N . ASN A 1 588 ? 21.167 23.385 -6.834 1.00 91.81 588 ASN A N 1
ATOM 4865 C CA . ASN A 1 588 ? 21.448 22.093 -7.475 1.00 91.81 588 ASN A CA 1
ATOM 4866 C C . ASN A 1 588 ? 22.751 21.459 -6.949 1.00 91.81 588 ASN A C 1
ATOM 4868 O O . ASN A 1 588 ? 23.576 20.934 -7.702 1.00 91.81 588 ASN A O 1
ATOM 4872 N N . SER A 1 589 ? 22.971 21.536 -5.632 1.00 93.69 589 SER A N 1
ATOM 4873 C CA . SER A 1 589 ? 24.144 20.936 -4.998 1.00 93.69 589 SER A CA 1
ATOM 4874 C C . SER A 1 589 ? 24.126 19.402 -5.144 1.00 93.69 589 SER A C 1
ATOM 4876 O O . SER A 1 589 ? 23.075 18.780 -4.989 1.00 93.69 589 SER A O 1
ATOM 4878 N N . PRO A 1 590 ? 25.277 18.729 -5.367 1.00 94.19 590 PRO A N 1
ATOM 4879 C CA . PRO A 1 590 ? 25.363 17.271 -5.466 1.00 94.19 590 PRO A CA 1
ATOM 4880 C C . PRO A 1 590 ? 25.192 16.566 -4.110 1.00 94.19 590 PRO A C 1
ATOM 4882 O O . PRO A 1 590 ? 25.321 15.336 -4.025 1.00 94.19 590 PRO A O 1
ATOM 4885 N N . TYR A 1 591 ? 24.943 17.324 -3.043 1.00 95.88 591 TYR A N 1
ATOM 4886 C CA . TYR A 1 591 ? 24.598 16.831 -1.721 1.00 95.88 591 TYR A CA 1
ATOM 4887 C C . TYR A 1 591 ? 23.590 17.766 -1.052 1.00 95.88 591 TYR A C 1
ATOM 4889 O O . TYR A 1 591 ? 23.511 18.952 -1.366 1.00 95.88 591 TYR A O 1
ATOM 4897 N N . ILE A 1 592 ? 22.882 17.238 -0.058 1.00 94.75 592 ILE A N 1
ATOM 4898 C CA . ILE A 1 592 ? 22.134 18.054 0.897 1.00 94.75 592 ILE A CA 1
ATOM 4899 C C . ILE A 1 592 ? 22.451 17.611 2.321 1.00 94.75 592 ILE A C 1
ATOM 4901 O O . ILE A 1 592 ? 22.638 16.421 2.597 1.00 94.75 592 ILE A O 1
ATOM 4905 N N . ALA A 1 593 ? 22.497 18.571 3.244 1.00 89.12 593 ALA A N 1
ATOM 4906 C CA . ALA A 1 593 ? 22.819 18.290 4.638 1.00 89.12 593 ALA A CA 1
ATOM 4907 C C . ALA A 1 593 ? 21.766 17.381 5.285 1.00 89.12 593 ALA A C 1
ATOM 4909 O O . ALA A 1 593 ? 22.122 16.387 5.910 1.00 89.12 593 ALA A O 1
ATOM 4910 N N . PHE A 1 594 ? 20.473 17.645 5.092 1.00 91.25 594 PHE A N 1
ATOM 4911 C CA . PHE A 1 594 ? 19.391 16.869 5.698 1.00 91.25 594 PHE A CA 1
ATOM 4912 C C . PHE A 1 594 ? 18.336 16.502 4.653 1.00 91.25 594 PHE A C 1
ATOM 4914 O O . PHE A 1 594 ? 17.995 17.311 3.801 1.00 91.25 594 PHE A O 1
ATOM 4921 N N . SER A 1 595 ? 17.772 15.294 4.724 1.00 87.19 595 SER A N 1
ATOM 4922 C CA . SER A 1 595 ? 16.716 14.884 3.788 1.00 87.19 595 SER A CA 1
ATOM 4923 C C . SER A 1 595 ? 15.372 15.565 4.060 1.00 87.19 595 SER A C 1
ATOM 4925 O O . SER A 1 595 ? 14.555 15.664 3.160 1.00 87.19 595 SER A O 1
ATOM 4927 N N . ASN A 1 596 ? 15.126 16.021 5.297 1.00 84.06 596 ASN A N 1
ATOM 4928 C CA . ASN A 1 596 ? 13.966 16.817 5.727 1.00 84.06 596 ASN A CA 1
ATOM 4929 C C . ASN A 1 596 ? 12.587 16.359 5.209 1.00 84.06 596 ASN A C 1
ATOM 4931 O O . ASN A 1 596 ? 11.652 17.157 5.149 1.00 84.06 596 ASN A O 1
ATOM 4935 N N . HIS A 1 597 ? 12.408 15.058 4.957 1.00 78.81 597 HIS A N 1
ATOM 4936 C CA . HIS A 1 597 ? 11.150 14.488 4.462 1.00 78.81 597 HIS A CA 1
ATOM 4937 C C . HIS A 1 597 ? 9.943 14.724 5.374 1.00 78.81 597 HIS A C 1
ATOM 4939 O O . HIS A 1 597 ? 8.825 14.520 4.945 1.00 78.81 597 HIS A O 1
ATOM 4945 N N . ARG A 1 598 ? 10.135 15.155 6.627 1.00 71.62 598 ARG A N 1
ATOM 4946 C CA . ARG A 1 598 ? 9.044 15.482 7.562 1.00 71.62 598 ARG A CA 1
ATOM 4947 C C . ARG A 1 598 ? 8.561 16.938 7.479 1.00 71.62 598 ARG A C 1
ATOM 4949 O O . ARG A 1 598 ? 7.687 17.323 8.252 1.00 71.62 598 ARG A O 1
ATOM 4956 N N . GLY A 1 599 ? 9.158 17.766 6.618 1.00 69.06 599 GLY A N 1
ATOM 4957 C CA . GLY A 1 599 ? 8.736 19.154 6.408 1.00 69.06 599 GLY A CA 1
ATOM 4958 C C . GLY A 1 599 ? 7.338 19.245 5.789 1.00 69.06 599 GLY A C 1
ATOM 4959 O O . GLY A 1 599 ? 6.942 18.365 5.029 1.00 69.06 599 GLY A O 1
ATOM 4960 N N . ARG A 1 600 ? 6.590 20.312 6.110 1.00 66.81 600 ARG A N 1
ATOM 4961 C CA . ARG A 1 600 ? 5.243 20.543 5.551 1.00 66.81 600 ARG A CA 1
ATOM 4962 C C . ARG A 1 600 ? 5.267 20.654 4.028 1.00 66.81 600 ARG A C 1
ATOM 4964 O O . ARG A 1 600 ? 4.373 20.114 3.391 1.00 66.81 600 ARG A O 1
ATOM 4971 N N . ASP A 1 601 ? 6.328 21.239 3.487 1.00 66.50 601 ASP A N 1
ATOM 4972 C CA . ASP A 1 601 ? 6.507 21.496 2.052 1.00 66.50 601 ASP A CA 1
ATOM 4973 C C . ASP A 1 601 ? 6.610 20.214 1.215 1.00 66.50 601 ASP A C 1
ATOM 4975 O O . ASP A 1 601 ? 6.463 20.255 0.004 1.00 66.50 601 ASP A O 1
ATOM 4979 N N . PHE A 1 602 ? 6.823 19.061 1.859 1.00 74.75 602 PHE A N 1
ATOM 4980 C CA . PHE A 1 602 ? 6.929 17.767 1.185 1.00 74.75 602 PHE A CA 1
ATOM 4981 C C . PHE A 1 602 ? 5.682 16.911 1.341 1.00 74.75 602 PHE A C 1
ATOM 4983 O O . PHE A 1 602 ? 5.609 15.857 0.727 1.00 74.75 602 PHE A O 1
ATOM 4990 N N . LYS A 1 603 ? 4.694 17.330 2.146 1.00 75.06 603 LYS A N 1
ATOM 4991 C CA . LYS A 1 603 ? 3.459 16.556 2.368 1.00 75.06 603 LYS A CA 1
ATOM 4992 C C . LYS A 1 603 ? 2.758 16.187 1.075 1.00 75.06 603 LYS A C 1
ATOM 4994 O O . LYS A 1 603 ? 2.202 15.100 0.988 1.00 75.06 603 LYS A O 1
ATOM 4999 N N . GLU A 1 604 ? 2.820 17.070 0.092 1.00 77.19 604 GLU A N 1
ATOM 5000 C CA . GLU A 1 604 ? 2.238 16.855 -1.220 1.00 77.19 604 GLU A CA 1
ATOM 5001 C C . GLU A 1 604 ? 2.840 15.641 -1.945 1.00 77.19 604 GLU A C 1
ATOM 5003 O O . GLU A 1 604 ? 2.088 14.810 -2.456 1.00 77.19 604 GLU A O 1
ATOM 5008 N N . ASP A 1 605 ? 4.164 15.459 -1.882 1.00 82.31 605 ASP A N 1
ATOM 5009 C CA . ASP A 1 605 ? 4.869 14.315 -2.481 1.00 82.31 605 ASP A CA 1
ATOM 5010 C C . ASP A 1 605 ? 4.446 12.969 -1.863 1.00 82.31 605 ASP A C 1
ATOM 5012 O O . ASP A 1 605 ? 4.593 11.919 -2.492 1.00 82.31 605 ASP A O 1
ATOM 5016 N N . TYR A 1 606 ? 3.904 12.999 -0.639 1.00 85.62 606 TYR A N 1
ATOM 5017 C CA . TYR A 1 606 ? 3.383 11.842 0.099 1.00 85.62 606 TYR A CA 1
ATOM 5018 C C . TYR A 1 606 ? 1.861 11.838 0.208 1.00 85.62 606 TYR A C 1
ATOM 5020 O O . TYR A 1 606 ? 1.334 11.021 0.960 1.00 85.62 606 TYR A O 1
ATOM 5028 N N . SER A 1 607 ? 1.152 12.728 -0.491 1.00 81.00 607 SER A N 1
ATOM 5029 C CA . SER A 1 607 ? -0.300 12.867 -0.335 1.00 81.00 607 SER A CA 1
ATOM 5030 C C . SER A 1 607 ? -1.067 11.543 -0.484 1.00 81.00 607 SER A C 1
ATOM 5032 O O . SER A 1 607 ? -1.900 11.303 0.382 1.00 81.00 607 SER A O 1
ATOM 5034 N N . PRO A 1 608 ? -0.713 10.604 -1.397 1.00 86.25 608 PRO A N 1
ATOM 5035 C CA . PRO A 1 608 ? -1.301 9.255 -1.443 1.00 86.25 608 PRO A CA 1
ATOM 5036 C C . PRO A 1 608 ? -1.280 8.434 -0.148 1.00 86.25 608 PRO A C 1
ATOM 5038 O O . PRO A 1 608 ? -1.923 7.388 -0.053 1.00 86.25 608 PRO A O 1
ATOM 5041 N N . LEU A 1 609 ? -0.445 8.816 0.818 1.00 85.88 609 LEU A N 1
ATOM 5042 C CA . LEU A 1 609 ? -0.237 8.078 2.058 1.00 85.88 609 LEU A CA 1
ATOM 5043 C C . LEU A 1 609 ? -1.131 8.574 3.197 1.00 85.88 609 LEU A C 1
ATOM 5045 O O . LEU A 1 609 ? -1.119 7.958 4.270 1.00 85.88 609 LEU A O 1
ATOM 5049 N N . TYR A 1 610 ? -1.921 9.626 2.962 1.00 82.00 610 TYR A N 1
ATOM 5050 C CA . TYR A 1 610 ? -2.759 10.274 3.964 1.00 82.00 610 TYR A CA 1
ATOM 5051 C C . TYR A 1 610 ? -4.161 10.575 3.462 1.00 82.00 610 TYR A C 1
ATOM 5053 O O . TYR A 1 610 ? -4.347 10.814 2.285 1.00 82.00 610 TYR A O 1
ATOM 5061 N N . TRP A 1 611 ? -5.128 10.613 4.380 1.00 83.62 611 TRP A N 1
ATOM 5062 C CA . TRP A 1 611 ? -6.510 11.032 4.113 1.00 83.62 611 TRP A CA 1
ATOM 5063 C C . TRP A 1 611 ? -7.290 10.112 3.161 1.00 83.62 611 TRP A C 1
ATOM 5065 O O . TRP A 1 611 ? -6.868 9.000 2.842 1.00 83.62 611 TRP A O 1
ATOM 5075 N N . THR A 1 612 ? -8.506 10.531 2.813 1.00 87.06 612 THR A N 1
ATOM 5076 C CA . THR A 1 612 ? -9.375 9.838 1.860 1.00 87.06 612 THR A CA 1
ATOM 5077 C C . THR A 1 612 ? -9.466 10.668 0.595 1.00 87.06 612 THR A C 1
ATOM 5079 O O . THR A 1 612 ? -9.783 11.853 0.663 1.00 87.06 612 THR A O 1
ATOM 5082 N N . HIS A 1 613 ? -9.223 10.038 -0.546 1.00 87.69 613 HIS A N 1
ATOM 5083 C CA . HIS A 1 613 ? -9.224 10.700 -1.841 1.00 87.69 613 HIS A CA 1
ATOM 5084 C C . HIS A 1 613 ? -10.308 10.101 -2.728 1.00 87.69 613 HIS A C 1
ATOM 5086 O O . HIS A 1 613 ? -10.395 8.878 -2.828 1.00 87.69 613 HIS A O 1
ATOM 5092 N N . PHE A 1 614 ? -11.114 10.945 -3.365 1.00 89.62 614 PHE A N 1
ATOM 5093 C CA . PHE A 1 614 ? -12.093 10.566 -4.382 1.00 89.62 614 PHE A CA 1
ATOM 5094 C C . PHE A 1 614 ? -11.681 11.142 -5.730 1.00 89.62 614 PHE A C 1
ATOM 5096 O O . PHE A 1 614 ? -11.223 12.278 -5.800 1.00 89.62 614 PHE A O 1
ATOM 5103 N N . PHE A 1 615 ? -11.877 10.370 -6.794 1.00 87.75 615 PHE A N 1
ATOM 5104 C CA . PHE A 1 615 ? -11.484 10.720 -8.152 1.00 87.75 615 PHE A CA 1
ATOM 5105 C C . PHE A 1 615 ? -12.561 10.303 -9.144 1.00 87.75 615 PHE A C 1
ATOM 5107 O O . PHE A 1 615 ? -13.092 9.187 -9.086 1.00 87.75 615 PHE A O 1
ATOM 5114 N N . ARG A 1 616 ? -12.825 11.151 -10.138 1.00 84.62 616 ARG A N 1
ATOM 5115 C CA . ARG A 1 616 ? -13.758 10.808 -11.223 1.00 84.62 616 ARG A CA 1
ATOM 5116 C C . ARG A 1 616 ? -13.132 9.902 -12.272 1.00 84.62 616 ARG A C 1
ATOM 5118 O O . ARG A 1 616 ? -13.843 9.119 -12.911 1.00 84.62 616 ARG A O 1
ATOM 5125 N N . ASN A 1 617 ? -11.822 9.998 -12.485 1.00 84.81 617 ASN A N 1
ATOM 5126 C CA . ASN A 1 617 ? -11.099 9.259 -13.511 1.00 84.81 617 ASN A CA 1
ATOM 5127 C C . ASN A 1 617 ? -9.792 8.663 -12.987 1.00 84.81 617 ASN A C 1
ATOM 5129 O O . ASN A 1 617 ? -9.172 9.201 -12.080 1.00 84.81 617 ASN A O 1
ATOM 5133 N N . ILE A 1 618 ? -9.364 7.567 -13.611 1.00 86.00 618 ILE A N 1
ATOM 5134 C CA . ILE A 1 618 ? -8.004 7.045 -13.486 1.00 86.00 618 ILE A CA 1
ATOM 5135 C C . ILE A 1 618 ? -7.485 6.860 -14.913 1.00 86.00 618 ILE A C 1
ATOM 5137 O O . ILE A 1 618 ? -8.082 6.082 -15.668 1.00 86.00 618 ILE A O 1
ATOM 5141 N N . PRO A 1 619 ? -6.396 7.540 -15.301 1.00 79.81 619 PRO A N 1
ATOM 5142 C CA . PRO A 1 619 ? -5.798 7.357 -16.614 1.00 79.81 619 PRO A CA 1
ATOM 5143 C C . PRO A 1 619 ? -5.457 5.885 -16.893 1.00 79.81 619 PRO A C 1
ATOM 5145 O O . PRO A 1 619 ? -5.038 5.132 -16.010 1.00 79.81 619 PRO A O 1
ATOM 5148 N N . GLY A 1 620 ? -5.684 5.459 -18.135 1.00 74.25 620 GLY A N 1
ATOM 5149 C CA . GLY A 1 620 ? -5.460 4.078 -18.568 1.00 74.25 620 GLY A CA 1
ATOM 5150 C C . GLY A 1 620 ? -6.522 3.064 -18.119 1.00 74.25 620 GLY A C 1
ATOM 5151 O O . GLY A 1 620 ? -6.379 1.879 -18.422 1.00 74.25 620 GLY A O 1
ATOM 5152 N N . ILE A 1 621 ? -7.594 3.487 -17.434 1.00 81.19 621 ILE A N 1
ATOM 5153 C CA . ILE A 1 621 ? -8.688 2.602 -17.012 1.00 81.19 621 ILE A CA 1
ATOM 5154 C C . ILE A 1 621 ? -9.952 2.850 -17.824 1.00 81.19 621 ILE A C 1
ATOM 5156 O O . ILE A 1 621 ? -10.586 3.897 -17.728 1.00 81.19 621 ILE A O 1
ATOM 5160 N N . ASP A 1 622 ? -10.360 1.821 -18.571 1.00 78.81 622 ASP A N 1
ATOM 5161 C CA . ASP A 1 622 ? -11.607 1.844 -19.323 1.00 78.81 622 ASP A CA 1
ATOM 5162 C C . ASP A 1 622 ? -12.824 1.875 -18.381 1.00 78.81 622 ASP A C 1
ATOM 5164 O O . ASP A 1 622 ? -13.016 1.030 -17.485 1.00 78.81 622 ASP A O 1
ATOM 5168 N N . LYS A 1 623 ? -13.656 2.894 -18.594 1.00 81.19 623 LYS A N 1
ATOM 5169 C CA . LYS A 1 623 ? -14.937 3.072 -17.914 1.00 81.19 623 LYS A CA 1
ATOM 5170 C C . LYS A 1 623 ? -16.075 2.386 -18.652 1.00 81.19 623 LYS A C 1
ATOM 5172 O O . LYS A 1 623 ? -17.115 2.163 -18.050 1.00 81.19 623 LYS A O 1
ATOM 5177 N N . THR A 1 624 ? -15.883 2.009 -19.908 1.00 83.44 624 THR A N 1
ATOM 5178 C CA . THR A 1 624 ? -16.899 1.339 -20.709 1.00 83.44 624 THR A CA 1
ATOM 5179 C C . THR A 1 624 ? -17.254 0.002 -20.080 1.00 83.44 624 THR A C 1
ATOM 5181 O O . THR A 1 624 ? -16.399 -0.843 -19.809 1.00 83.44 624 THR A O 1
ATOM 5184 N N . VAL A 1 625 ? -18.543 -0.193 -19.835 1.00 83.69 625 VAL A N 1
ATOM 5185 C CA . VAL A 1 625 ? -19.069 -1.432 -19.280 1.00 83.69 625 VAL A CA 1
ATOM 5186 C C . VAL A 1 625 ? -19.972 -2.083 -20.307 1.00 83.69 625 VAL A C 1
ATOM 5188 O O . VAL A 1 625 ? -20.820 -1.436 -20.917 1.00 83.69 625 VAL A O 1
ATOM 5191 N N . TYR A 1 626 ? -19.785 -3.389 -20.476 1.00 82.69 626 TYR A N 1
ATOM 5192 C CA . TYR A 1 626 ? -20.609 -4.214 -21.344 1.00 82.69 626 TYR A CA 1
ATOM 5193 C C . TYR A 1 626 ? -21.396 -5.222 -20.511 1.00 82.69 626 TYR A C 1
ATOM 5195 O O . TYR A 1 626 ? -20.807 -6.069 -19.830 1.00 82.69 626 TYR A O 1
ATOM 5203 N N . ALA A 1 627 ? -22.719 -5.186 -20.631 1.00 81.62 627 ALA A N 1
ATOM 5204 C CA . ALA A 1 627 ? -23.624 -6.187 -20.085 1.00 81.62 627 ALA A CA 1
ATOM 5205 C C . ALA A 1 627 ? -24.310 -6.917 -21.245 1.00 81.62 627 ALA A C 1
ATOM 5207 O O . ALA A 1 627 ? -24.823 -6.294 -22.172 1.00 81.62 627 ALA A O 1
ATOM 5208 N N . ARG A 1 628 ? -24.277 -8.258 -21.228 1.00 77.06 628 ARG A N 1
ATOM 5209 C CA . ARG A 1 628 ? -24.889 -9.118 -22.267 1.00 77.06 628 ARG A CA 1
ATOM 5210 C C . ARG A 1 628 ? -24.518 -8.716 -23.709 1.00 77.06 628 ARG A C 1
ATOM 5212 O O . ARG A 1 628 ? -25.353 -8.717 -24.605 1.00 77.06 628 ARG A O 1
ATOM 5219 N N . GLY A 1 629 ? -23.253 -8.343 -23.920 1.00 78.75 629 GLY A N 1
ATOM 5220 C CA . GLY A 1 629 ? -22.720 -7.967 -25.236 1.00 78.75 629 GLY A CA 1
ATOM 5221 C C . GLY A 1 629 ? -23.080 -6.555 -25.709 1.00 78.75 629 GLY A C 1
ATOM 5222 O O . GLY A 1 629 ? -22.671 -6.175 -26.800 1.00 78.75 629 GLY A O 1
ATOM 5223 N N . LYS A 1 630 ? -23.796 -5.764 -24.903 1.00 83.75 630 LYS A N 1
ATOM 5224 C CA . LYS A 1 630 ? -24.145 -4.372 -25.205 1.00 83.75 630 LYS A CA 1
ATOM 5225 C C . LYS A 1 630 ? -23.466 -3.430 -24.223 1.00 83.75 630 LYS A C 1
ATOM 5227 O O . LYS A 1 630 ? -23.338 -3.752 -23.042 1.00 83.75 630 LYS A O 1
ATOM 5232 N N . GLN A 1 631 ? -23.033 -2.274 -24.712 1.00 87.06 631 GLN A N 1
ATOM 5233 C CA . GLN A 1 631 ? -22.554 -1.205 -23.846 1.00 87.06 631 GLN A CA 1
ATOM 5234 C C . GLN A 1 631 ? -23.714 -0.714 -22.974 1.00 87.06 631 GLN A C 1
ATOM 5236 O O . GLN A 1 631 ? -24.821 -0.509 -23.473 1.00 87.06 631 GLN A O 1
ATOM 5241 N N . VAL A 1 632 ? -23.467 -0.547 -21.678 1.00 84.00 632 VAL A N 1
ATOM 5242 C CA . VAL A 1 632 ? -24.456 -0.038 -20.724 1.00 84.00 632 VAL A CA 1
ATOM 5243 C C . VAL A 1 632 ? -23.943 1.230 -20.049 1.00 84.00 632 VAL A C 1
ATOM 5245 O O . VAL A 1 632 ? -22.773 1.279 -19.661 1.00 84.00 632 VAL A O 1
ATOM 5248 N N . PRO A 1 633 ? -24.792 2.262 -19.898 1.00 85.38 633 PRO A N 1
ATOM 5249 C CA . PRO A 1 633 ? -24.429 3.447 -19.143 1.00 85.38 633 PRO A CA 1
ATOM 5250 C C . PRO A 1 633 ? -24.413 3.105 -17.653 1.00 85.38 633 PRO A C 1
ATOM 5252 O O . PRO A 1 633 ? -25.380 2.576 -17.105 1.00 85.38 633 PRO A O 1
ATOM 5255 N N . VAL A 1 634 ? -23.296 3.403 -17.006 1.00 88.31 634 VAL A N 1
ATOM 5256 C CA . VAL A 1 634 ? -23.084 3.215 -15.572 1.00 88.31 634 VAL A CA 1
ATOM 5257 C C . VAL A 1 634 ? -22.236 4.368 -15.057 1.00 88.31 634 VAL A C 1
ATOM 5259 O O . VAL A 1 634 ? -21.378 4.892 -15.771 1.00 88.31 634 VAL A O 1
ATOM 5262 N N . ASN A 1 635 ? -22.475 4.769 -13.816 1.00 88.81 635 ASN A N 1
ATOM 5263 C CA . ASN A 1 635 ? -21.665 5.785 -13.164 1.00 88.81 635 ASN A CA 1
ATOM 5264 C C . ASN A 1 635 ? -20.435 5.131 -12.538 1.00 88.81 635 ASN A C 1
ATOM 5266 O O . ASN A 1 635 ? -20.491 3.995 -12.050 1.00 88.81 635 ASN A O 1
ATOM 5270 N N . HIS A 1 636 ? -19.329 5.873 -12.515 1.00 89.31 636 HIS A N 1
ATOM 5271 C CA . HIS A 1 636 ? -18.094 5.449 -11.871 1.00 89.31 636 HIS A CA 1
ATOM 5272 C C . HIS A 1 636 ? -17.524 6.534 -10.994 1.00 89.31 636 HIS A C 1
ATOM 5274 O O . HIS A 1 636 ? -17.476 7.696 -11.387 1.00 89.31 636 HIS A O 1
ATOM 5280 N N . GLU A 1 637 ? -16.998 6.090 -9.870 1.00 91.25 637 GLU A N 1
ATOM 5281 C CA . GLU A 1 637 ? -16.128 6.884 -9.037 1.00 91.25 637 GLU A CA 1
ATOM 5282 C C . GLU A 1 637 ? -15.044 5.997 -8.462 1.00 91.25 637 GLU A C 1
ATOM 5284 O O . GLU A 1 637 ? -15.215 4.783 -8.306 1.00 91.25 637 GLU A O 1
ATOM 5289 N N . PHE A 1 638 ? -13.906 6.604 -8.187 1.00 92.31 638 PHE A N 1
ATOM 5290 C CA . PHE A 1 638 ? -12.762 5.935 -7.623 1.00 92.31 638 PHE A CA 1
ATOM 5291 C C . PHE A 1 638 ? -12.417 6.578 -6.302 1.00 92.31 638 PHE A C 1
ATOM 5293 O O . PHE A 1 638 ? -12.595 7.777 -6.131 1.00 92.31 638 PHE A O 1
ATOM 5300 N N . TYR A 1 639 ? -11.911 5.786 -5.372 1.00 92.56 639 TYR A N 1
ATOM 5301 C CA . TYR A 1 639 ? -11.445 6.336 -4.114 1.00 92.56 639 TYR A CA 1
ATOM 5302 C C . TYR A 1 639 ? -10.330 5.500 -3.512 1.00 92.56 639 TYR A C 1
ATOM 5304 O O . TYR A 1 639 ? -10.246 4.285 -3.719 1.00 92.56 639 TYR A O 1
ATOM 5312 N N . SER A 1 640 ? -9.488 6.149 -2.729 1.00 90.56 640 SER A N 1
ATOM 5313 C CA . SER A 1 640 ? -8.511 5.504 -1.868 1.00 90.56 640 SER A CA 1
ATOM 5314 C C . SER A 1 640 ? -8.718 5.973 -0.433 1.00 90.56 640 SER A C 1
ATOM 5316 O O . SER A 1 640 ? -9.274 7.038 -0.167 1.00 90.56 640 SER A O 1
ATOM 5318 N N . VAL A 1 641 ? -8.288 5.139 0.507 1.00 88.12 641 VAL A N 1
ATOM 5319 C CA . VAL A 1 641 ? -8.383 5.444 1.931 1.00 88.12 641 VAL A CA 1
ATOM 5320 C C . VAL A 1 641 ? -7.035 5.156 2.561 1.00 88.12 641 VAL A C 1
ATOM 5322 O O . VAL A 1 641 ? -6.626 3.989 2.638 1.00 88.12 641 VAL A O 1
ATOM 5325 N N . ALA A 1 642 ? -6.364 6.216 2.993 1.00 83.44 642 ALA A N 1
ATOM 5326 C CA . ALA A 1 642 ? -5.048 6.183 3.597 1.00 83.44 642 ALA A CA 1
ATOM 5327 C C . ALA A 1 642 ? -5.080 6.554 5.093 1.00 83.44 642 ALA A C 1
ATOM 5329 O O . ALA A 1 642 ? -6.121 6.494 5.754 1.00 83.44 642 ALA A O 1
ATOM 5330 N N . GLU A 1 643 ? -3.916 6.817 5.687 1.00 77.06 643 GLU A N 1
ATOM 5331 C CA . GLU A 1 643 ? -3.799 7.066 7.127 1.00 77.06 643 GLU A CA 1
ATOM 5332 C C . GLU A 1 643 ? -4.254 8.474 7.536 1.00 77.06 643 GLU A C 1
ATOM 5334 O O . GLU A 1 643 ? -4.070 9.443 6.810 1.00 77.06 643 GLU A O 1
ATOM 5339 N N . GLY A 1 644 ? -4.782 8.625 8.755 1.00 68.62 644 GLY A N 1
ATOM 5340 C CA . GLY A 1 644 ? -5.190 9.933 9.285 1.00 68.62 644 GLY A CA 1
ATOM 5341 C C . GLY A 1 644 ? -4.069 10.783 9.870 1.00 68.62 644 GLY A C 1
ATOM 5342 O O . GLY A 1 644 ? -4.347 11.778 10.533 1.00 68.62 644 GLY A O 1
ATOM 5343 N N . THR A 1 645 ? -2.798 10.389 9.743 1.00 68.62 645 THR A N 1
ATOM 5344 C CA . THR A 1 645 ? -1.734 11.092 10.470 1.00 68.62 645 THR A CA 1
ATOM 5345 C C . THR A 1 645 ? -1.312 12.362 9.750 1.00 68.62 645 THR A C 1
ATOM 5347 O O . THR A 1 645 ? -0.916 12.324 8.593 1.00 68.62 645 THR A O 1
ATOM 5350 N N . SER A 1 646 ? -1.266 13.478 10.473 1.00 62.88 646 SER A N 1
ATOM 5351 C CA . SER A 1 646 ? -0.794 14.759 9.941 1.00 62.88 646 SER A CA 1
ATOM 5352 C C . SER A 1 646 ? 0.717 14.812 9.667 1.00 62.88 646 SER A C 1
ATOM 5354 O O . SER A 1 646 ? 1.180 15.778 9.062 1.00 62.88 646 SER A O 1
ATOM 5356 N N . ASN A 1 647 ? 1.492 13.811 10.103 1.00 74.38 647 ASN A N 1
ATOM 5357 C CA . ASN A 1 647 ? 2.951 13.782 10.005 1.00 74.38 647 ASN A CA 1
ATOM 5358 C C . ASN A 1 647 ? 3.451 12.627 9.136 1.00 74.38 647 ASN A C 1
ATOM 5360 O O . ASN A 1 647 ? 3.040 11.485 9.334 1.00 74.38 647 ASN A O 1
ATOM 5364 N N . ILE A 1 648 ? 4.428 12.935 8.275 1.00 81.62 648 ILE A N 1
ATOM 5365 C CA . ILE A 1 648 ? 5.122 11.974 7.409 1.00 81.62 648 ILE A CA 1
ATOM 5366 C C . ILE A 1 648 ? 5.835 10.919 8.262 1.00 81.62 648 ILE A C 1
ATOM 5368 O O . ILE A 1 648 ? 6.725 11.240 9.063 1.00 81.62 648 ILE A O 1
ATOM 5372 N N . LYS A 1 649 ? 5.444 9.651 8.103 1.00 84.06 649 LYS A N 1
ATOM 5373 C CA . LYS A 1 649 ? 6.092 8.522 8.778 1.00 84.06 649 LYS A CA 1
ATOM 5374 C C . LYS A 1 649 ? 7.405 8.184 8.089 1.00 84.06 649 LYS A C 1
ATOM 5376 O O . LYS A 1 649 ? 7.579 8.391 6.895 1.00 84.06 649 LYS A O 1
ATOM 5381 N N . GLN A 1 650 ? 8.338 7.640 8.864 1.00 87.19 650 GLN A N 1
ATOM 5382 C CA . GLN A 1 650 ? 9.600 7.132 8.324 1.00 87.19 650 GLN A CA 1
ATOM 5383 C C . GLN A 1 650 ? 9.417 5.841 7.522 1.00 87.19 650 GLN A C 1
ATOM 5385 O O . GLN A 1 650 ? 10.177 5.592 6.595 1.00 87.19 650 GLN A O 1
ATOM 5390 N N . THR A 1 651 ? 8.397 5.053 7.859 1.00 89.94 651 THR A N 1
ATOM 5391 C CA . THR A 1 651 ? 8.161 3.731 7.287 1.00 89.94 651 THR A CA 1
ATOM 5392 C C . THR A 1 651 ? 6.664 3.532 7.077 1.00 89.94 651 THR A C 1
ATOM 5394 O O . THR A 1 651 ? 5.868 3.843 7.967 1.00 89.94 651 THR A O 1
ATOM 5397 N N . TYR A 1 652 ? 6.295 2.989 5.918 1.00 89.12 652 TYR A N 1
ATOM 5398 C CA . TYR A 1 652 ? 4.934 2.574 5.585 1.00 89.12 652 TYR A CA 1
ATOM 5399 C C . TYR A 1 652 ? 4.958 1.117 5.149 1.00 89.12 652 TYR A C 1
ATOM 5401 O O . TYR A 1 652 ? 5.563 0.770 4.135 1.00 89.12 652 TYR A O 1
ATOM 5409 N N . GLU A 1 653 ? 4.268 0.253 5.888 1.00 87.19 653 GLU A N 1
ATOM 5410 C CA . GLU A 1 653 ? 4.266 -1.185 5.595 1.00 87.19 653 GLU A CA 1
ATOM 5411 C C . GLU A 1 653 ? 3.382 -1.560 4.401 1.00 87.19 653 GLU A C 1
ATOM 5413 O O . GLU A 1 653 ? 3.532 -2.633 3.816 1.00 87.19 653 GLU A O 1
ATOM 5418 N N . LYS A 1 654 ? 2.426 -0.699 4.036 1.00 85.25 654 LYS A N 1
ATOM 5419 C CA . LYS A 1 654 ? 1.415 -0.977 3.011 1.00 85.25 654 LYS A CA 1
ATOM 5420 C C . LYS A 1 654 ? 1.161 0.266 2.165 1.00 85.25 654 LYS A C 1
ATOM 5422 O O . LYS A 1 654 ? 1.194 1.375 2.683 1.00 85.25 654 LYS A O 1
ATOM 5427 N N . GLY A 1 655 ? 0.882 0.042 0.884 1.00 85.06 655 GLY A N 1
ATOM 5428 C CA . GLY A 1 655 ? 0.283 1.045 0.007 1.00 85.06 655 GLY A CA 1
ATOM 5429 C C . GLY A 1 655 ? -1.239 1.006 0.098 1.00 85.06 655 GLY A C 1
ATOM 5430 O O . GLY A 1 655 ? -1.812 0.021 0.584 1.00 85.06 655 GLY A O 1
ATOM 5431 N N . TYR A 1 656 ? -1.886 2.051 -0.405 1.00 86.88 656 TYR A N 1
ATOM 5432 C CA . TYR A 1 656 ? -3.335 2.216 -0.333 1.00 86.88 656 TYR A CA 1
ATOM 5433 C C . TYR A 1 656 ? -3.960 1.949 -1.708 1.00 86.88 656 TYR A C 1
ATOM 5435 O O . TYR A 1 656 ? -3.726 2.707 -2.647 1.00 86.88 656 TYR A O 1
ATOM 5443 N N . PRO A 1 657 ? -4.698 0.832 -1.873 1.00 89.75 657 PRO A N 1
ATOM 5444 C CA . PRO A 1 657 ? -5.319 0.517 -3.149 1.00 89.75 657 PRO A CA 1
ATOM 5445 C C . PRO A 1 657 ? -6.476 1.467 -3.452 1.00 89.75 657 PRO A C 1
ATOM 5447 O O . PRO A 1 657 ? -7.258 1.811 -2.559 1.00 89.75 657 PRO A O 1
ATOM 5450 N N . ILE A 1 658 ? -6.648 1.775 -4.727 1.00 91.88 658 ILE A N 1
ATOM 5451 C CA . ILE A 1 658 ? -7.815 2.468 -5.250 1.00 91.88 658 ILE A CA 1
ATOM 5452 C C . ILE A 1 658 ? -8.950 1.455 -5.441 1.00 91.88 658 ILE A C 1
ATOM 5454 O O . ILE A 1 658 ? -8.750 0.337 -5.930 1.00 91.88 658 ILE A O 1
ATOM 5458 N N . ARG A 1 659 ? -10.154 1.840 -5.025 1.00 93.31 659 ARG A N 1
ATOM 5459 C CA . ARG A 1 659 ? -11.411 1.127 -5.265 1.00 93.31 659 ARG A CA 1
ATOM 5460 C C . ARG A 1 659 ? -12.184 1.839 -6.359 1.00 93.31 659 ARG A C 1
ATOM 5462 O O . ARG A 1 659 ? -12.025 3.038 -6.549 1.00 93.31 659 ARG A O 1
ATOM 5469 N N . ARG A 1 660 ? -13.042 1.096 -7.053 1.00 93.19 660 ARG A N 1
ATOM 5470 C CA . ARG A 1 660 ? -14.045 1.634 -7.979 1.00 93.19 660 ARG A CA 1
ATOM 5471 C C . ARG A 1 660 ? -15.429 1.375 -7.404 1.00 93.19 660 ARG A C 1
ATOM 5473 O O . ARG A 1 660 ? -15.726 0.231 -7.067 1.00 93.19 660 ARG A O 1
ATOM 5480 N N . ILE A 1 661 ? -16.265 2.400 -7.344 1.00 92.81 661 ILE A N 1
ATOM 5481 C CA . ILE A 1 661 ? -17.701 2.277 -7.089 1.00 92.81 661 ILE A CA 1
ATOM 5482 C C . ILE A 1 661 ? -18.423 2.346 -8.428 1.00 92.81 661 ILE A C 1
ATOM 5484 O O . ILE A 1 661 ? -18.122 3.200 -9.265 1.00 92.81 661 ILE A O 1
ATOM 5488 N N . ILE A 1 662 ? -19.346 1.413 -8.655 1.00 91.56 662 ILE A N 1
ATOM 5489 C CA . ILE A 1 662 ? -20.177 1.370 -9.861 1.00 91.56 662 ILE A CA 1
ATOM 5490 C C . ILE A 1 662 ? -21.650 1.300 -9.469 1.00 91.56 662 ILE A C 1
ATOM 5492 O O . ILE A 1 662 ? -22.007 0.501 -8.601 1.00 91.56 662 ILE A O 1
ATOM 5496 N N . ASN A 1 663 ? -22.493 2.091 -10.137 1.00 89.06 663 ASN A N 1
ATOM 5497 C CA . ASN A 1 663 ? -23.951 1.999 -10.039 1.00 89.06 663 ASN A CA 1
ATOM 5498 C C . ASN A 1 663 ? -24.645 2.346 -11.378 1.00 89.06 663 ASN A C 1
ATOM 5500 O O . ASN A 1 663 ? -24.019 2.880 -12.296 1.00 89.06 663 ASN A O 1
ATOM 5504 N N . LYS A 1 664 ? -25.944 2.029 -11.480 1.00 82.19 664 LYS A N 1
ATOM 5505 C CA . LYS A 1 664 ? -26.856 2.451 -12.572 1.00 82.19 664 LYS A CA 1
ATOM 5506 C C . LYS A 1 664 ? -27.744 3.645 -12.204 1.00 82.19 664 LYS A C 1
ATOM 5508 O O . LYS A 1 664 ? -28.510 4.107 -13.041 1.00 82.19 664 LYS A O 1
ATOM 5513 N N . GLY A 1 665 ? -27.697 4.064 -10.942 1.00 71.94 665 GLY A N 1
ATOM 5514 C CA . GLY A 1 665 ? -28.613 5.043 -10.378 1.00 71.94 665 GLY A CA 1
ATOM 5515 C C . GLY A 1 665 ? -28.164 6.474 -10.654 1.00 71.94 665 GLY A C 1
ATOM 5516 O O . GLY A 1 665 ? -27.895 6.874 -11.786 1.00 71.94 665 GLY A O 1
ATOM 5517 N N . PHE A 1 666 ? -28.091 7.261 -9.589 1.00 70.12 666 PHE A N 1
ATOM 5518 C CA . PHE A 1 666 ? -27.703 8.664 -9.638 1.00 70.12 666 PHE A CA 1
ATOM 5519 C C . PHE A 1 666 ? -26.200 8.844 -9.891 1.00 70.12 666 PHE A C 1
ATOM 5521 O O . PHE A 1 666 ? -25.374 7.985 -9.568 1.00 70.12 666 PHE A O 1
ATOM 5528 N N . ARG A 1 667 ? -25.845 10.003 -10.456 1.00 76.88 667 ARG A N 1
ATOM 5529 C CA . ARG A 1 667 ? -24.448 10.432 -10.568 1.00 76.88 667 ARG A CA 1
ATOM 5530 C C . ARG A 1 667 ? -23.877 10.699 -9.183 1.00 76.88 667 ARG A C 1
ATOM 5532 O O . ARG A 1 667 ? -24.539 11.323 -8.363 1.00 76.88 667 ARG A O 1
ATOM 5539 N N . PHE A 1 668 ? -22.637 10.279 -8.967 1.00 81.50 668 PHE A N 1
ATOM 5540 C CA . PHE A 1 668 ? -21.885 10.615 -7.765 1.00 81.50 668 PHE A CA 1
ATOM 5541 C C . PHE A 1 668 ? -21.815 12.142 -7.585 1.00 81.50 668 PHE A C 1
ATOM 5543 O O . PHE A 1 668 ? -21.461 12.862 -8.523 1.00 81.50 668 PHE A O 1
ATOM 5550 N N . SER A 1 669 ? -22.217 12.617 -6.404 1.00 83.00 669 SER A N 1
ATOM 5551 C CA . SER A 1 669 ? -22.201 14.026 -5.997 1.00 83.00 669 SER A CA 1
ATOM 5552 C C . SER A 1 669 ? -21.297 14.209 -4.781 1.00 83.00 669 SER A C 1
ATOM 5554 O O . SER A 1 669 ? -20.974 13.242 -4.089 1.00 83.00 669 SER A O 1
ATOM 5556 N N . GLU A 1 670 ? -20.908 15.446 -4.479 1.00 81.81 670 GLU A N 1
ATOM 5557 C CA . GLU A 1 670 ? -20.089 15.730 -3.295 1.00 81.81 670 GLU A CA 1
ATOM 5558 C C . GLU A 1 670 ? -20.786 15.324 -1.988 1.00 81.81 670 GLU A C 1
ATOM 5560 O O . GLU A 1 670 ? -20.130 14.833 -1.069 1.00 81.81 670 GLU A O 1
ATOM 5565 N N . GLU A 1 671 ? -22.114 15.447 -1.904 1.00 83.75 671 GLU A N 1
ATOM 5566 C CA . GLU A 1 671 ? -22.886 14.991 -0.743 1.00 83.75 671 GLU A CA 1
ATOM 5567 C C . GLU A 1 671 ? -22.826 13.472 -0.587 1.00 83.75 671 GLU A C 1
ATOM 5569 O O . GLU A 1 671 ? -22.705 12.964 0.529 1.00 83.75 671 GLU A O 1
ATOM 5574 N N . TYR A 1 672 ? -22.883 12.737 -1.700 1.00 83.81 672 TYR A N 1
ATOM 5575 C CA . TYR A 1 672 ? -22.744 11.288 -1.676 1.00 83.81 672 TYR A CA 1
ATOM 5576 C C . TYR A 1 672 ? -21.328 10.861 -1.263 1.00 83.81 672 TYR A C 1
ATOM 5578 O O . TYR A 1 672 ? -21.170 9.943 -0.454 1.00 83.81 672 TYR A O 1
ATOM 5586 N N . ASN A 1 673 ? -20.299 11.557 -1.745 1.00 85.25 673 ASN A N 1
ATOM 5587 C CA . ASN A 1 673 ? -18.903 11.276 -1.393 1.00 85.25 673 ASN A CA 1
ATOM 5588 C C . ASN A 1 673 ? -18.633 11.558 0.074 1.00 85.25 673 ASN A C 1
ATOM 5590 O O . ASN A 1 673 ? -18.002 10.754 0.762 1.00 85.25 673 ASN A O 1
ATOM 5594 N N . LYS A 1 674 ? -19.186 12.663 0.575 1.00 85.38 674 LYS A N 1
ATOM 5595 C CA . LYS A 1 674 ? -19.151 13.005 1.990 1.00 85.38 674 LYS A CA 1
ATOM 5596 C C . LYS A 1 674 ? -19.810 11.915 2.831 1.00 85.38 674 LYS A C 1
ATOM 5598 O O . LYS A 1 674 ? -19.168 11.415 3.753 1.00 85.38 674 LYS A O 1
ATOM 5603 N N . LEU A 1 675 ? -21.020 11.486 2.465 1.00 84.94 675 LEU A N 1
ATOM 5604 C CA . LEU A 1 675 ? -21.729 10.389 3.130 1.00 84.94 675 LEU A CA 1
ATOM 5605 C C . LEU A 1 675 ? -20.885 9.104 3.162 1.00 84.94 675 LEU A C 1
ATOM 5607 O O . LEU A 1 675 ? -20.768 8.466 4.206 1.00 84.94 675 LEU A O 1
ATOM 5611 N N . LEU A 1 676 ? -20.259 8.726 2.044 1.00 86.44 676 LEU A N 1
ATOM 5612 C CA . LEU A 1 676 ? -19.364 7.567 2.011 1.00 86.44 676 LEU A CA 1
ATOM 5613 C C . LEU A 1 676 ? -18.135 7.750 2.902 1.00 86.44 676 LEU A C 1
ATOM 5615 O O . LEU A 1 676 ? -17.793 6.831 3.646 1.00 86.44 676 LEU A O 1
ATOM 5619 N N . SER A 1 677 ? -17.499 8.924 2.866 1.00 85.25 677 SER A N 1
ATOM 5620 C CA . SER A 1 677 ? -16.344 9.228 3.715 1.00 85.25 677 SER A CA 1
ATOM 5621 C C . SER A 1 677 ? -16.690 9.102 5.201 1.00 85.25 677 SER A C 1
ATOM 5623 O O . SER A 1 677 ? -15.920 8.524 5.964 1.00 85.25 677 SER A O 1
ATOM 5625 N N . GLU A 1 678 ? -17.891 9.525 5.605 1.00 86.00 678 GLU A N 1
ATOM 5626 C CA . GLU A 1 678 ? -18.374 9.428 6.984 1.00 86.00 678 GLU A CA 1
ATOM 5627 C C . GLU A 1 678 ? -18.601 7.970 7.408 1.00 86.00 678 GLU A C 1
ATOM 5629 O O . GLU A 1 678 ? -18.307 7.601 8.547 1.00 86.00 678 GLU A O 1
ATOM 5634 N N . MET A 1 679 ? -19.059 7.119 6.484 1.00 87.50 679 MET A N 1
ATOM 5635 C CA . MET A 1 679 ? -19.195 5.676 6.706 1.00 87.50 679 MET A CA 1
ATOM 5636 C C . MET A 1 679 ? -17.852 4.926 6.715 1.00 87.50 679 MET A C 1
ATOM 5638 O O . MET A 1 679 ? -17.777 3.820 7.263 1.00 87.50 679 MET A O 1
ATOM 5642 N N . PHE A 1 680 ? -16.813 5.488 6.092 1.00 87.62 680 PHE A N 1
ATOM 5643 C CA . PHE A 1 680 ? -15.444 4.964 6.091 1.00 87.62 680 PHE A CA 1
ATOM 5644 C C . PHE A 1 680 ? -14.667 5.375 7.346 1.00 87.62 680 PHE A C 1
ATOM 5646 O O . PHE A 1 680 ? -13.874 4.577 7.862 1.00 87.62 680 PHE A O 1
ATOM 5653 N N . ASP A 1 681 ? -14.886 6.600 7.824 1.00 86.31 681 ASP A N 1
ATOM 5654 C CA . ASP A 1 681 ? -14.135 7.261 8.890 1.00 86.31 681 ASP A CA 1
ATOM 5655 C C . ASP A 1 681 ? -14.738 7.010 10.274 1.00 86.31 681 ASP A C 1
ATOM 5657 O O . ASP A 1 681 ? -15.517 7.801 10.824 1.00 86.31 681 ASP A O 1
ATOM 5661 N N . VAL A 1 682 ? -14.414 5.838 10.817 1.00 82.50 682 VAL A N 1
ATOM 5662 C CA . VAL A 1 682 ? -15.075 5.324 12.005 1.00 82.50 682 VAL A CA 1
ATOM 5663 C C . VAL A 1 682 ? -14.100 4.567 12.922 1.00 82.50 682 VAL A C 1
ATOM 5665 O O . VAL A 1 682 ? -13.679 3.442 12.629 1.00 82.50 682 VAL A O 1
ATOM 5668 N N . ASP A 1 683 ? -13.778 5.163 14.077 1.00 78.12 683 ASP A N 1
ATOM 5669 C CA . ASP A 1 683 ? -12.682 4.715 14.955 1.00 78.12 683 ASP A CA 1
ATOM 5670 C C . ASP A 1 683 ? -12.852 3.304 15.530 1.00 78.12 683 ASP A C 1
ATOM 5672 O O . ASP A 1 683 ? -11.870 2.593 15.762 1.00 78.12 683 ASP A O 1
ATOM 5676 N N . PHE A 1 684 ? -14.085 2.844 15.749 1.00 77.00 684 PHE A N 1
ATOM 5677 C CA . PHE A 1 684 ? -14.323 1.489 16.255 1.00 77.00 684 PHE A CA 1
ATOM 5678 C C . PHE A 1 684 ? -14.124 0.404 15.171 1.00 77.00 684 PHE A C 1
ATOM 5680 O O . PHE A 1 684 ? -14.150 -0.802 15.445 1.00 77.00 684 PHE A O 1
ATOM 5687 N N . VAL A 1 685 ? -13.922 0.798 13.913 1.00 77.25 685 VAL A N 1
ATOM 5688 C CA . VAL A 1 685 ? -13.540 -0.120 12.837 1.00 77.25 685 VAL A CA 1
ATOM 5689 C C . VAL A 1 685 ? -12.021 -0.163 12.724 1.00 77.25 685 VAL A C 1
ATOM 5691 O O . VAL A 1 685 ? -11.431 -1.249 12.790 1.00 77.25 685 VAL A O 1
ATOM 5694 N N . ARG A 1 686 ? -11.390 1.012 12.619 1.00 73.94 686 ARG A N 1
ATOM 5695 C CA . ARG A 1 686 ? -9.938 1.213 12.614 1.00 73.94 686 ARG A CA 1
ATOM 5696 C C . ARG A 1 686 ? -9.595 2.527 13.320 1.00 73.94 686 ARG A C 1
ATOM 5698 O O . ARG A 1 686 ? -10.131 3.568 12.987 1.00 73.94 686 ARG A O 1
ATOM 5705 N N . ILE A 1 687 ? -8.671 2.469 14.274 1.00 74.88 687 ILE A N 1
ATOM 5706 C CA . ILE A 1 687 ? -8.259 3.642 15.056 1.00 74.88 687 ILE A CA 1
ATOM 5707 C C . ILE A 1 687 ? -7.255 4.468 14.241 1.00 74.88 687 ILE A C 1
ATOM 5709 O O . ILE A 1 687 ? -6.257 3.909 13.775 1.00 74.88 687 ILE A O 1
ATOM 5713 N N . ASN A 1 688 ? -7.477 5.785 14.121 1.00 69.88 688 ASN A N 1
ATOM 5714 C CA . ASN A 1 688 ? -6.647 6.731 13.342 1.00 69.88 688 ASN A CA 1
ATOM 5715 C C . ASN A 1 688 ? -6.508 6.385 11.841 1.00 69.88 688 ASN A C 1
ATOM 5717 O O . ASN A 1 688 ? -5.545 6.802 11.181 1.00 69.88 688 ASN A O 1
ATOM 5721 N N . GLN A 1 689 ? -7.412 5.570 11.305 1.00 73.00 689 GLN A N 1
ATOM 5722 C CA . GLN A 1 689 ? -7.421 5.162 9.905 1.00 73.00 689 GLN A CA 1
ATOM 5723 C C . GLN A 1 689 ? -8.865 4.973 9.470 1.00 73.00 689 GLN A C 1
ATOM 5725 O O . GLN A 1 689 ? -9.609 4.255 10.131 1.00 73.00 689 GLN A O 1
ATOM 5730 N N . ALA A 1 690 ? -9.235 5.508 8.316 1.00 76.50 690 ALA A N 1
ATOM 5731 C CA . ALA A 1 690 ? -10.506 5.154 7.722 1.00 76.50 690 ALA A CA 1
ATOM 5732 C C . ALA A 1 690 ? -10.453 3.738 7.130 1.00 76.50 690 ALA A C 1
ATOM 5734 O O . ALA A 1 690 ? -9.411 3.069 7.011 1.00 76.50 690 ALA A O 1
ATOM 5735 N N . THR A 1 691 ? -11.633 3.248 6.785 1.00 85.19 691 THR A N 1
ATOM 5736 C CA . THR A 1 691 ? -11.835 1.935 6.194 1.00 85.19 691 THR A CA 1
ATOM 5737 C C . THR A 1 691 ? -12.193 2.049 4.731 1.00 85.19 691 THR A C 1
ATOM 5739 O O . THR A 1 691 ? -12.843 2.976 4.290 1.00 85.19 691 THR A O 1
ATOM 5742 N N . VAL A 1 692 ? -11.737 1.080 3.951 1.00 84.50 692 VAL A N 1
ATOM 5743 C CA . VAL A 1 692 ? -11.907 1.074 2.492 1.00 84.50 692 VAL A CA 1
ATOM 5744 C C . VAL A 1 692 ? -13.315 0.664 2.055 1.00 84.50 692 VAL A C 1
ATOM 5746 O O . VAL A 1 692 ? -13.600 0.624 0.867 1.00 84.50 692 VAL A O 1
ATOM 5749 N N . VAL A 1 693 ? -14.171 0.295 3.002 1.00 90.62 693 VAL A N 1
ATOM 5750 C CA . VAL A 1 693 ? -15.553 -0.148 2.811 1.00 90.62 693 VAL A CA 1
ATOM 5751 C C . VAL A 1 693 ? -16.383 0.401 3.970 1.00 90.62 693 VAL A C 1
ATOM 5753 O O . VAL A 1 693 ? -15.817 0.585 5.047 1.00 90.62 693 VAL A O 1
ATOM 5756 N N . PRO A 1 694 ? -17.699 0.611 3.805 1.00 92.06 694 PRO A N 1
ATOM 5757 C CA . PRO A 1 694 ? -18.537 1.148 4.872 1.00 92.06 694 PRO A CA 1
ATOM 5758 C C . PRO A 1 694 ? -18.463 0.305 6.156 1.00 92.06 694 PRO A C 1
ATOM 5760 O O . PRO A 1 694 ? -18.407 -0.928 6.079 1.00 92.06 694 PRO A O 1
ATOM 5763 N N . PHE A 1 695 ? -18.522 0.938 7.336 1.00 90.81 695 PHE A N 1
ATOM 5764 C CA . PHE A 1 695 ? -18.451 0.236 8.630 1.00 90.81 695 PHE A CA 1
ATOM 5765 C C . PHE A 1 695 ? -19.408 -0.968 8.796 1.00 90.81 695 PHE A C 1
ATOM 5767 O O . PHE A 1 695 ? -18.996 -1.931 9.458 1.00 90.81 695 PHE A O 1
ATOM 5774 N N . PRO A 1 696 ? -20.618 -1.014 8.188 1.00 92.62 696 PRO A N 1
ATOM 5775 C CA . PRO A 1 696 ? -21.491 -2.189 8.256 1.00 92.62 696 PRO A CA 1
ATOM 5776 C C . PRO A 1 696 ? -20.846 -3.473 7.721 1.00 92.62 696 PRO A C 1
ATOM 5778 O O . PRO A 1 696 ? -21.182 -4.574 8.149 1.00 92.62 696 PRO A O 1
ATOM 5781 N N . VAL A 1 697 ? -19.839 -3.366 6.848 1.00 92.81 697 VAL A N 1
ATOM 5782 C CA . VAL A 1 697 ? -19.072 -4.527 6.378 1.00 92.81 697 VAL A CA 1
ATOM 5783 C C . VAL A 1 697 ? -18.308 -5.206 7.519 1.00 92.81 697 VAL A C 1
ATOM 5785 O O . VAL A 1 697 ? -18.187 -6.433 7.521 1.00 92.81 697 VAL A O 1
ATOM 5788 N N . LYS A 1 698 ? -17.813 -4.451 8.515 1.00 92.06 698 LYS A N 1
ATOM 5789 C CA . LYS A 1 698 ? -17.210 -5.043 9.724 1.00 92.06 698 LYS A CA 1
ATOM 5790 C C . LYS A 1 698 ? -18.259 -5.814 10.522 1.00 92.06 698 LYS A C 1
ATOM 5792 O O . LYS A 1 698 ? -17.978 -6.933 10.936 1.00 92.06 698 LYS A O 1
ATOM 5797 N N . PHE A 1 699 ? -19.463 -5.259 10.659 1.00 92.94 699 PHE A N 1
ATOM 5798 C CA . PHE A 1 699 ? -20.584 -5.924 11.323 1.00 92.94 699 PHE A CA 1
ATOM 5799 C C . PHE A 1 699 ? -20.954 -7.238 10.634 1.00 92.94 699 PHE A C 1
ATOM 5801 O O . PHE A 1 699 ? -21.022 -8.264 11.302 1.00 92.94 699 PHE A O 1
ATOM 5808 N N . ASN A 1 700 ? -21.084 -7.251 9.305 1.00 94.31 700 ASN A N 1
ATOM 5809 C CA . ASN A 1 700 ? -21.411 -8.474 8.565 1.00 94.31 700 ASN A CA 1
ATOM 5810 C C . ASN A 1 700 ? -20.328 -9.555 8.698 1.00 94.31 700 ASN A C 1
ATOM 5812 O O . ASN A 1 700 ? -20.646 -10.736 8.834 1.00 94.31 700 ASN A O 1
ATOM 5816 N N . ARG A 1 701 ? -19.045 -9.166 8.663 1.00 92.31 701 ARG A N 1
ATOM 5817 C CA . ARG A 1 701 ? -17.908 -10.090 8.844 1.00 92.31 701 ARG A CA 1
ATOM 5818 C C . ARG A 1 701 ? -17.889 -10.704 10.235 1.00 92.31 701 ARG A C 1
ATOM 5820 O O . ARG A 1 701 ? -17.734 -11.918 10.356 1.00 92.31 701 ARG A O 1
ATOM 5827 N N . GLU A 1 702 ? -18.052 -9.881 11.266 1.00 91.31 702 GLU A N 1
ATOM 5828 C CA . GLU A 1 702 ? -18.098 -10.371 12.639 1.00 91.31 702 GLU A CA 1
ATOM 5829 C C . GLU A 1 702 ? -19.351 -11.219 12.873 1.00 91.31 702 GLU A C 1
ATOM 5831 O O . GLU A 1 702 ? -19.214 -12.343 13.342 1.00 91.31 702 GLU A O 1
ATOM 5836 N N . TYR A 1 703 ? -20.535 -10.794 12.421 1.00 92.50 703 TYR A N 1
ATOM 5837 C CA . TYR A 1 703 ? -21.759 -11.600 12.484 1.00 92.50 703 TYR A CA 1
ATOM 5838 C C . TYR A 1 703 ? -21.573 -12.974 11.828 1.00 92.50 703 TYR A C 1
ATOM 5840 O O . TYR A 1 703 ? -21.853 -13.995 12.458 1.00 92.50 703 TYR A O 1
ATOM 5848 N N . PHE A 1 704 ? -21.011 -13.033 10.612 1.00 90.75 704 PHE A N 1
ATOM 5849 C CA . PHE A 1 704 ? -20.695 -14.307 9.961 1.00 90.75 704 PHE A CA 1
ATOM 5850 C C . PHE A 1 704 ? -19.760 -15.164 10.820 1.00 90.75 704 PHE A C 1
ATOM 5852 O O . PHE A 1 704 ? -19.998 -16.357 10.995 1.00 90.75 704 PHE A O 1
ATOM 5859 N N . ASN A 1 705 ? -18.710 -14.573 11.398 1.00 86.81 705 ASN A N 1
ATOM 5860 C CA . ASN A 1 705 ? -17.798 -15.285 12.292 1.00 86.81 705 ASN A CA 1
ATOM 5861 C C . ASN A 1 705 ? -18.505 -15.870 13.523 1.00 86.81 705 ASN A C 1
ATOM 5863 O O . ASN A 1 705 ? -18.115 -16.962 13.949 1.00 86.81 705 ASN A O 1
ATOM 5867 N N . MET A 1 706 ? -19.527 -15.181 14.044 1.00 84.62 706 MET A N 1
ATOM 5868 C CA . MET A 1 706 ? -20.354 -15.630 15.168 1.00 84.62 706 MET A CA 1
ATOM 5869 C C . MET A 1 706 ? -21.259 -16.807 14.777 1.00 84.62 706 MET A C 1
ATOM 5871 O O . MET A 1 706 ? -21.328 -17.789 15.513 1.00 84.62 706 MET A O 1
ATOM 5875 N N . VAL A 1 707 ? -21.935 -16.743 13.623 1.00 85.00 707 VAL A N 1
ATOM 5876 C CA . VAL A 1 707 ? -22.979 -17.726 13.259 1.00 85.00 707 VAL A CA 1
ATOM 5877 C C . VAL A 1 707 ? -22.482 -18.901 12.418 1.00 85.00 707 VAL A C 1
ATOM 5879 O O . VAL A 1 707 ? -23.072 -19.979 12.489 1.00 85.00 707 VAL A O 1
ATOM 5882 N N . LYS A 1 708 ? -21.375 -18.758 11.671 1.00 80.25 708 LYS A N 1
ATOM 5883 C CA . LYS A 1 708 ? -20.886 -19.774 10.712 1.00 80.25 708 LYS A CA 1
ATOM 5884 C C . LYS A 1 708 ? -20.640 -21.157 11.309 1.00 80.25 708 LYS A C 1
ATOM 5886 O O . LYS A 1 708 ? -20.555 -22.134 10.580 1.00 80.25 708 LYS A O 1
ATOM 5891 N N . ARG A 1 709 ? -20.485 -21.242 12.631 1.00 68.50 709 ARG A N 1
ATOM 5892 C CA . ARG A 1 709 ? -20.229 -22.501 13.337 1.00 68.50 709 ARG A CA 1
ATOM 5893 C C . ARG A 1 709 ? -21.509 -23.256 13.697 1.00 68.50 709 ARG A C 1
ATOM 5895 O O . ARG A 1 709 ? -21.469 -24.479 13.748 1.00 68.50 709 ARG A O 1
ATOM 5902 N N . ASN A 1 710 ? -22.640 -22.566 13.870 1.00 63.88 710 ASN A N 1
ATOM 5903 C CA . ASN A 1 710 ? -23.944 -23.226 14.019 1.00 63.88 710 ASN A CA 1
ATOM 5904 C C . ASN A 1 710 ? -24.361 -23.910 12.710 1.00 63.88 710 ASN A C 1
ATOM 5906 O O . ASN A 1 710 ? -24.936 -24.988 12.740 1.00 63.88 710 ASN A O 1
ATOM 5910 N N . LEU A 1 711 ? -23.921 -23.360 11.575 1.00 65.00 711 LEU A N 1
ATOM 5911 C CA . LEU A 1 711 ? -24.089 -23.932 10.236 1.00 65.00 711 LEU A CA 1
ATOM 5912 C C . LEU A 1 711 ? -23.255 -25.207 9.986 1.00 65.00 711 LEU A C 1
ATOM 5914 O O . LEU A 1 711 ? -23.213 -25.682 8.855 1.00 65.00 711 LEU A O 1
ATOM 5918 N N . ILE A 1 712 ? -22.480 -25.688 10.968 1.00 55.56 712 ILE A N 1
ATOM 5919 C CA . ILE A 1 712 ? -21.711 -26.951 10.902 1.00 55.56 712 ILE A CA 1
ATOM 5920 C C . ILE A 1 712 ? -22.523 -28.117 11.482 1.00 55.56 712 ILE A C 1
ATOM 5922 O O . ILE A 1 712 ? -22.193 -29.271 11.228 1.00 55.56 712 ILE A O 1
ATOM 5926 N N . LYS A 1 713 ? -23.575 -27.821 12.256 1.00 48.00 713 LYS A N 1
ATOM 5927 C CA . LYS A 1 713 ? -24.447 -28.826 12.878 1.00 48.00 713 LYS A CA 1
ATOM 5928 C C . LYS A 1 713 ? -25.686 -29.172 12.036 1.00 48.00 713 LYS A C 1
ATOM 5930 O O . LYS A 1 713 ? -26.383 -30.113 12.396 1.00 48.00 713 LYS A O 1
ATOM 5935 N N . GLU A 1 714 ? -25.915 -28.438 10.946 1.00 39.72 714 GLU A N 1
ATOM 5936 C CA . GLU A 1 714 ? -26.909 -28.692 9.888 1.00 39.72 714 GLU A CA 1
ATOM 5937 C C . GLU A 1 714 ? -26.203 -29.113 8.594 1.00 39.72 714 GLU A C 1
ATOM 5939 O O . GLU A 1 714 ? -26.715 -30.023 7.907 1.00 39.72 714 GLU A O 1
#

Sequence (714 aa):
MMEILDTSQKESLKQVNTIDFVTHDQKIRSDFDIFEFKKNKSKDKSKEYINFPFEKLSEIKKCAVTNQYFSVFLIVVKGVTNLDYLQGLEIDDYQVSSIDINDLKKHRASLVNLFLNLYGSKILPQTKISKSTSSIYGELFYPVGKNDDPYNRHVLSLKYYKGLNISVQSFKKKIDNHKVKYFWDNDSLVPSRIYNSKDKANDYWIQGGRSSEKNLITFLSLNSFKEYKNSKIGVLYTIIDDFNESLGKYIEFHLYEMSKDEEVVYQLSSNKQLFLESAIKYFSGKKINVVDYINEDKSVQFVEKIILMLNQEIENLDVTRSNKLKKGINISITKDPKYYSGNDKDDPYKSFSKEIIVQNITEDNLEIKKESSLIKNPICLKILQELMVKDSIGKNKIEFTFIPKEKINTKYKFVTFHRYYYGKFYKDYAVTSQFDNDGNIIFDLEKSEDFFNEESVLAKNLADLGIKEKNKGTVECIFYDEVKNPNVILNIGIYEIPKMETISERLRLADGRKKPYVKRLINDLELFENQYTEYKNDVDLKNVKQLLLEFDEEKISLNEYRQLLSKCNITGRKKIGKAYTDYLIKLNSPYIAFSNHRGRDFKEDYSPLYWTHFFRNIPGIDKTVYARGKQVPVNHEFYSVAEGTSNIKQTYEKGYPIRRIINKGFRFSEEYNKLLSEMFDVDFVRINQATVVPFPVKFNREYFNMVKRNLIKE